Protein AF-A0A660N413-F1 (afdb_monomer)

Solvent-accessible surface area (backbone atoms only — not comparable to full-atom values): 30967 Å² total; per-residue (Å²): 137,86,82,77,74,79,82,80,73,55,74,81,73,38,70,67,48,47,51,49,40,27,70,68,51,38,52,52,46,52,53,52,52,50,55,53,50,52,54,43,70,73,40,79,58,79,64,62,69,66,62,44,30,75,75,60,33,65,72,52,37,54,53,37,56,76,72,31,51,44,46,36,70,54,20,72,66,50,45,48,50,51,50,52,38,40,52,17,51,50,44,36,46,65,66,50,48,62,60,48,56,49,57,56,74,54,73,82,82,84,72,47,74,70,60,50,71,70,39,95,86,64,82,88,77,68,82,87,75,56,86,73,52,66,66,59,57,46,49,54,42,41,77,74,64,24,52,66,48,80,45,82,46,94,88,73,50,74,48,78,41,74,50,67,72,62,67,62,61,50,57,59,52,51,55,54,50,49,53,40,52,54,49,50,52,48,46,49,67,28,37,45,70,58,51,51,32,40,76,70,66,64,34,45,61,40,78,79,63,87,50,85,84,65,54,50,77,47,22,50,42,62,59,86,60,93,51,85,75,63,53,71,92,73,43,70,74,36,71,43,48,57,30,39,26,87,46,103,76,26,39,30,42,37,40,48,64,34,35,46,29,31,68,41,77,48,76,44,60,44,95,56,44,47,81,68,47,56,37,36,36,31,39,37,33,32,68,86,80,65,51,72,47,77,48,73,31,24,69,98,40,58,50,74,55,98,92,45,74,49,69,64,83,80,85,76,58,82,51,46,84,44,78,43,80,45,69,55,87,91,59,68,63,79,68,44,80,43,81,47,47,30,66,37,71,43,86,39,80,71,83,91,48,57,32,40,37,33,32,33,61,59,37,70,72,35,68,43,57,73,64,63,54,88,81,63,86,81,56,96,77,74,80,80,74,76,78,42,40,38,61,63,38,34,35,40,35,34,32,47,24,42,85,87,66,55,52,39,40,36,40,37,42,78,38,60,43,80,54,98,94,41,41,24,34,40,36,30,36,29,71,46,95,87,51,76,66,50,75,47,74,43,58,37,40,101,84,72,39,53,61,62,53,52,49,49,51,34,41,48,71,33,70,71,52,43,52,52,30,40,58,58,62,41,68,86,47,59,78,93,53,33,65,64,51,41,54,50,50,48,51,49,52,49,40,36,55,76,47,36,72,59,41,49,51,51,49,38,66,75,75,38,60,81,92,48,32,66,65,52,50,54,50,53,51,52,51,50,51,58,37,49,68,70,63,112

Sequence (536 aa):
MSLSSPPKIPFIRRPWFAFFSSMRFAVALLSVLAIASVVGTVLQQNQPKQNYVVKFGAFWTEIFEFLGLFDVYASAWFTLIMLFLVLSTSLCLWRNVPPFLREMRSFRTQTTAKSLAHMKHTALLPSSLGSLKTEIAAKYWQVNGFQTRITPREDGSVLLSAKKGAMNKWGYIFAHAAIIVICLGGLVDSNLLLKIGMLTGKIVPDTSSQYARDFQAASRLSPSNLSFRANAEVVEGQTIEAAFINADKGLLLQELPFTLELKKFHIDFYNTGMPKDFASDIVVTDKASGKRVAQTIRVNHPLTINGITIYQSTYGDGGSDVRFQSWDLRGANPPAMLDAVSQRAFPLDLGKEKYQFELGELRVFNVENTAAGEAAQHDVRSVAQPKQFQNVGPTIMFKLRDAAGQAHEYVNYMLPLEREGAKFFATGERSDINAPYRWLMLPADGQNKLDSFMALRATLMQPEKRAQIVQTAVSNVNENMRGDFKLAVENLLRQFAEGGYIAINEHIQQNVPAEAQQKTGEIMYQILYSSMDVAL

Secondary structure (DSSP, 8-state):
---PPPP---GGGSHHHHHHT-HHHHHHHHHHHHHHHHHHHHSPPS--HHHHHHHHHHHHHHHHHHTTGGGGGG-HHHHHHHHHHHHHHHHHHHHHHHHHHHHHH-------HHHHHTSSS--PPPGGG----HHHHHHHHHHTT-EEEEEE-TTS-EEEEEE--TTHHHHHHHHHHHHHHHHHHHHHHTTHHHHHHHHTTS---BSS--STTT--GGGEEPTT-S----B----TT-EEEEEEEEETTEEEEEEEEEEEEEEEEEEEE-TTS-EEEEEEEEEEEETTT--EEEEEEETTB-EEETTEEE--------S-EEEEEE--TTS-PPPEEEEEETT-EEEEE-SS-EEEEEEEEEES--EEETT--GGGGS-TT-------EEE---EEEEEEE-TTS-EEEEEEESSPEEETTEEEEEEEEESSTTSPPEEEEEE--TTS-SHHHHHHHHHHH-HHHHHHHHHHHTTTS-GGGHHHHHHHHHHHHHHHHHHHHHHHHHHHHHHS-GGGHHHHHHHHHHHHHHHHHTT-

Foldseek 3Di:
DDPDDPPDDPPCRDPVLCVLQDPVLLVVLVVVLVVLVVLLVVDAADDPLVVVCVVPNPVVSVVCLVVVSNQSLLDPVSLVSLVSNLSNLVSNLVVPVVVLVVVLPDWPQPQDPVNQVPDPDHDDDDPVVDDPPVVVVCVVLVVVPWDWDWDADPVRDIDITTDDDSCVVVVSNVVSVVSSVVSVVSSLQSCVVVVVCVVVVQADADAPDPDPVVDDPSQEDEQPRSYDDFDDDADAQDKDQWTWGDDSRHIGIYGHQKIKHFNDWDWDADQLLHTDWTKTFIWIQGNPPRDIDTDIATAVRWDDDPNDTDHDDDDFQNWDWDWDFADDPVALDHTDIDIGIAQDWDWDPPPVWIWIKGKHTKDQWDWDFPQDDVVPPPDPPDDDDPGRIDTQGIKIKIWIATPVRQIKIKIWHPFWDDDPNFTWTWMWIDRDPPDDTDIDTQTADPVRHNVVVSQLLNLLLDLVSQLVLLVVLLPPPDPVCSVVLSVLSSVLSVQCSVPNVVSVLVCLVVPPPPVCSVVVSVVSVVSVVSSSVSSD

Radius of gyration: 41.51 Å; Cα contacts (8 Å, |Δi|>4): 732; chains: 1; bounding box: 93×67×128 Å

Nearest PDB structures (foldseek):
  7xzi-assembly1_9  TM=1.308E-01  e=2.551E+00  Chlamydomonas reinhardtii
  2in5-assembly1_B  TM=1.459E-01  e=7.819E+00  Escherichia coli K-12

Mean predicted aligned error: 13.52 Å

Structure (mmCIF, N/CA/C/O backbone):
data_AF-A0A660N413-F1
#
_entry.id   AF-A0A660N413-F1
#
loop_
_atom_site.group_PDB
_atom_site.id
_atom_site.type_symbol
_atom_site.label_atom_id
_atom_site.label_alt_id
_atom_site.label_comp_id
_atom_site.label_asym_id
_atom_site.label_entity_id
_atom_site.label_seq_id
_atom_site.pdbx_PDB_ins_code
_atom_site.Cartn_x
_atom_site.Cartn_y
_atom_site.Cartn_z
_atom_site.occupancy
_atom_site.B_iso_or_equiv
_atom_site.auth_seq_id
_atom_site.auth_comp_id
_atom_site.auth_asym_id
_atom_site.auth_atom_id
_atom_site.pdbx_PDB_model_num
ATOM 1 N N . MET A 1 1 ? 45.156 40.695 -47.826 1.00 41.47 1 MET A N 1
ATOM 2 C CA . MET A 1 1 ? 45.162 39.723 -46.710 1.00 41.47 1 MET A CA 1
ATOM 3 C C . MET A 1 1 ? 43.871 38.921 -46.769 1.00 41.47 1 MET A C 1
ATOM 5 O O . MET A 1 1 ? 42.811 39.488 -46.551 1.00 41.47 1 MET A O 1
ATOM 9 N N . SER A 1 2 ? 43.947 37.646 -47.156 1.00 42.22 2 SER A N 1
ATOM 10 C CA . SER A 1 2 ? 42.798 36.732 -47.176 1.00 42.22 2 SER A CA 1
ATOM 11 C C . SER A 1 2 ? 42.641 36.118 -45.784 1.00 42.22 2 SER A C 1
ATOM 13 O O . SER A 1 2 ? 43.538 35.419 -45.317 1.00 42.22 2 SER A O 1
ATOM 15 N N . LEU A 1 3 ? 41.539 36.431 -45.100 1.00 48.09 3 LEU A N 1
ATOM 16 C CA . LEU A 1 3 ? 41.168 35.827 -43.821 1.00 48.09 3 LEU A CA 1
ATOM 17 C C . LEU A 1 3 ? 40.628 34.417 -44.088 1.00 48.09 3 LEU A C 1
ATOM 19 O O . LEU A 1 3 ? 39.451 34.227 -44.388 1.00 48.09 3 LEU A O 1
ATOM 23 N N . SER A 1 4 ? 41.503 33.419 -43.995 1.00 52.16 4 SER A N 1
ATOM 24 C CA . SER A 1 4 ? 41.118 32.009 -43.982 1.00 52.16 4 SER A CA 1
ATOM 25 C C . SER A 1 4 ? 40.178 31.742 -42.805 1.00 52.16 4 SER A C 1
ATOM 27 O O . SER A 1 4 ? 40.561 31.916 -41.647 1.00 52.16 4 SER A O 1
ATOM 29 N N . SER A 1 5 ? 38.948 31.316 -43.093 1.00 57.22 5 SER A N 1
ATOM 30 C CA . SER A 1 5 ? 37.987 30.889 -42.075 1.00 57.22 5 SER A CA 1
ATOM 31 C C . SER A 1 5 ? 38.574 29.744 -41.233 1.00 57.22 5 SER A C 1
ATOM 33 O O . SER A 1 5 ? 39.218 28.854 -41.796 1.00 57.22 5 SER A O 1
ATOM 35 N N . PRO A 1 6 ? 38.360 29.720 -39.904 1.00 56.72 6 PRO A N 1
ATOM 36 C CA . PRO A 1 6 ? 38.918 28.676 -39.054 1.00 56.72 6 PRO A CA 1
ATOM 37 C C . PRO A 1 6 ? 38.376 27.296 -39.467 1.00 56.72 6 PRO A C 1
ATOM 39 O O . PRO A 1 6 ? 37.203 27.179 -39.842 1.00 56.72 6 PRO A O 1
ATOM 42 N N . PRO A 1 7 ? 39.199 26.234 -39.400 1.00 58.41 7 PRO A N 1
ATOM 43 C CA . PRO A 1 7 ? 38.782 24.900 -39.804 1.00 58.41 7 PRO A CA 1
ATOM 4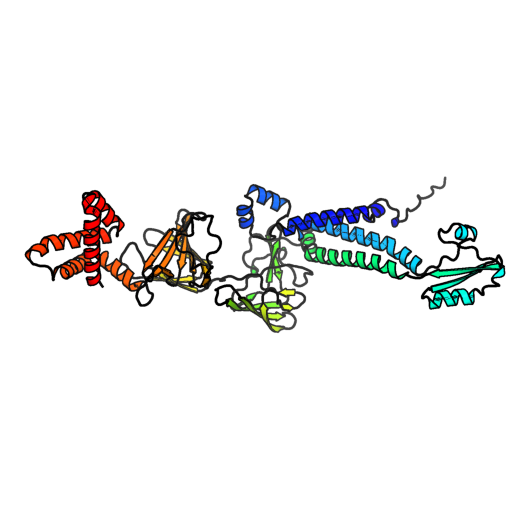4 C C . PRO A 1 7 ? 37.593 24.447 -38.949 1.00 58.41 7 PRO A C 1
ATOM 46 O O . PRO A 1 7 ? 37.676 24.384 -37.721 1.00 58.41 7 PRO A O 1
ATOM 49 N N . LYS A 1 8 ? 36.467 24.121 -39.598 1.00 61.66 8 LYS A N 1
ATOM 50 C CA . LYS A 1 8 ? 35.284 23.565 -38.930 1.00 61.66 8 LYS A CA 1
ATOM 51 C C . LYS A 1 8 ? 35.664 22.220 -38.308 1.00 61.66 8 LYS A C 1
ATOM 53 O O . LYS A 1 8 ? 35.733 21.206 -38.999 1.00 61.66 8 LYS A O 1
ATOM 58 N N . ILE A 1 9 ? 35.915 22.207 -36.998 1.00 63.19 9 ILE A N 1
ATOM 59 C CA . ILE A 1 9 ? 36.153 20.971 -36.247 1.00 63.19 9 ILE A CA 1
ATOM 60 C C . ILE A 1 9 ? 34.905 20.087 -36.416 1.00 63.19 9 ILE A C 1
ATOM 62 O O . ILE A 1 9 ? 33.804 20.532 -36.067 1.00 63.19 9 ILE A O 1
ATOM 66 N N . PRO A 1 10 ? 35.034 18.856 -36.945 1.00 71.06 10 PRO A N 1
ATOM 67 C CA . PRO A 1 10 ? 33.892 17.965 -37.103 1.00 71.06 10 PRO A CA 1
ATOM 68 C C . PRO A 1 10 ? 33.259 17.702 -35.735 1.00 71.06 10 PRO A C 1
ATOM 70 O O . PRO A 1 10 ? 33.968 17.551 -34.743 1.00 71.06 10 PRO A O 1
ATOM 73 N N . PHE A 1 11 ? 31.927 17.639 -35.678 1.00 67.19 11 PHE A N 1
ATOM 74 C CA . PHE A 1 11 ? 31.139 17.565 -34.436 1.00 67.19 11 PHE A CA 1
ATOM 75 C C . PHE A 1 11 ? 31.647 16.498 -33.443 1.00 67.19 11 PHE A C 1
ATOM 77 O O . PHE A 1 11 ? 31.743 16.751 -32.247 1.00 67.19 11 PHE A O 1
ATOM 84 N N . ILE A 1 12 ? 32.100 15.356 -33.969 1.00 63.91 12 ILE A N 1
ATOM 85 C CA . ILE A 1 12 ? 32.642 14.198 -33.233 1.00 63.91 12 ILE A CA 1
ATOM 86 C C . ILE A 1 12 ? 33.982 14.495 -32.522 1.00 63.91 12 ILE A C 1
ATOM 88 O O . ILE A 1 12 ? 34.367 13.786 -31.595 1.00 63.91 12 ILE A O 1
ATOM 92 N N . ARG A 1 13 ? 34.717 15.531 -32.945 1.00 66.94 13 ARG A N 1
ATOM 93 C CA . ARG A 1 13 ? 36.013 15.943 -32.370 1.00 66.94 13 ARG A CA 1
ATOM 94 C C . ARG A 1 13 ? 35.897 17.118 -31.396 1.00 66.94 13 ARG A C 1
ATOM 96 O O . ARG A 1 13 ? 36.920 17.615 -30.933 1.00 66.94 13 ARG A O 1
ATOM 103 N N . ARG A 1 14 ? 34.681 17.582 -31.085 1.00 79.81 14 ARG A N 1
ATOM 104 C CA . ARG A 1 14 ? 34.489 18.638 -30.083 1.00 79.81 14 ARG A CA 1
ATOM 105 C C . ARG A 1 14 ? 34.793 18.092 -28.671 1.00 79.81 14 ARG A C 1
ATOM 107 O O . ARG A 1 14 ? 34.376 16.972 -28.374 1.00 79.81 14 ARG A O 1
ATOM 114 N N . PRO A 1 15 ? 35.467 18.856 -27.787 1.00 77.19 15 PRO A N 1
ATOM 115 C CA . PRO A 1 15 ? 35.893 18.369 -26.467 1.00 77.19 15 PRO A CA 1
ATOM 116 C C . PRO A 1 15 ? 34.747 17.850 -25.588 1.00 77.19 15 PRO A C 1
ATOM 118 O O . PRO A 1 15 ? 34.867 16.790 -24.981 1.00 77.19 15 PRO A O 1
ATOM 121 N N . TRP A 1 16 ? 33.604 18.545 -25.582 1.00 79.19 16 TRP A N 1
ATOM 122 C CA . TRP A 1 16 ? 32.417 18.124 -24.830 1.00 79.19 16 TRP A CA 1
ATOM 123 C C . TRP A 1 16 ? 31.847 16.799 -25.355 1.00 79.19 16 TRP A C 1
ATOM 125 O O . TRP A 1 16 ? 31.525 15.915 -24.568 1.00 79.19 16 TRP A O 1
ATOM 135 N N . PHE A 1 17 ? 31.799 16.611 -26.680 1.00 80.00 17 PHE A N 1
ATOM 136 C CA . PHE A 1 17 ? 31.341 15.363 -27.291 1.00 80.00 17 PHE A CA 1
ATOM 137 C C . PHE A 1 17 ? 32.254 14.208 -26.879 1.00 80.00 17 PHE A C 1
ATOM 139 O O . PHE A 1 17 ? 31.770 13.145 -26.509 1.00 80.00 17 PHE A O 1
ATOM 146 N N . ALA A 1 18 ? 33.573 14.430 -26.880 1.00 77.81 18 ALA A N 1
ATOM 147 C CA . ALA A 1 18 ? 34.547 13.427 -26.463 1.00 77.81 18 ALA A CA 1
ATOM 148 C C . ALA A 1 18 ? 34.428 13.056 -24.974 1.00 77.81 18 ALA A C 1
ATOM 150 O O . ALA A 1 18 ? 34.630 11.891 -24.632 1.00 77.81 18 ALA A O 1
ATOM 151 N N . PHE A 1 19 ? 34.078 14.015 -24.109 1.00 82.50 19 PHE A N 1
ATOM 152 C CA . PHE A 1 19 ? 33.833 13.783 -22.684 1.00 82.50 19 PHE A CA 1
ATOM 153 C C . PHE A 1 19 ? 32.570 12.939 -22.453 1.00 82.50 19 PHE A C 1
ATOM 155 O O . PHE A 1 19 ? 32.653 11.865 -21.850 1.00 82.50 19 PHE A O 1
ATOM 162 N N . PHE A 1 20 ? 31.428 13.370 -23.005 1.00 84.06 20 PHE A N 1
ATOM 163 C CA . PHE A 1 20 ? 30.157 12.650 -22.871 1.00 84.06 20 PHE A CA 1
ATOM 164 C C . PHE A 1 20 ? 30.166 11.296 -23.593 1.00 84.06 20 PHE A C 1
ATOM 166 O O . PHE A 1 20 ? 29.506 10.367 -23.141 1.00 84.06 20 PHE A O 1
ATOM 173 N N . SER A 1 21 ? 30.950 11.132 -24.663 1.00 83.38 21 SER A N 1
ATOM 174 C CA . SER A 1 21 ? 31.133 9.852 -25.362 1.00 83.38 21 SER A CA 1
ATOM 175 C C . SER A 1 21 ? 32.279 8.998 -24.789 1.00 83.38 21 SER A C 1
ATOM 177 O O . SER A 1 21 ? 32.830 8.163 -25.514 1.00 83.38 21 SER A O 1
ATOM 179 N N . SER A 1 22 ? 32.741 9.252 -23.560 1.00 86.69 22 SER A N 1
ATOM 180 C CA . SER A 1 22 ? 33.856 8.504 -22.967 1.00 86.69 22 SER A CA 1
ATOM 181 C C . SER A 1 22 ? 33.375 7.302 -22.149 1.00 86.69 22 SER A C 1
ATOM 183 O O . SER A 1 22 ? 32.438 7.393 -21.360 1.00 86.69 22 SER A O 1
ATOM 185 N N . MET A 1 23 ? 34.075 6.168 -22.285 1.00 86.56 23 MET A N 1
ATOM 186 C CA . MET A 1 23 ? 33.775 4.946 -21.523 1.00 86.56 23 MET A CA 1
ATOM 187 C C . MET A 1 23 ? 33.887 5.175 -20.009 1.00 86.56 23 MET A C 1
ATOM 189 O O . MET A 1 23 ? 33.079 4.668 -19.241 1.00 86.56 23 MET A O 1
ATOM 193 N N . ARG A 1 24 ? 34.876 5.971 -19.579 1.00 90.38 24 ARG A N 1
ATOM 194 C CA . ARG A 1 24 ? 35.113 6.281 -18.161 1.00 90.38 24 ARG A CA 1
ATOM 195 C C . ARG A 1 24 ? 33.947 7.053 -17.549 1.00 90.38 24 ARG A C 1
ATOM 197 O O . ARG A 1 24 ? 33.569 6.757 -16.424 1.00 90.38 24 ARG A O 1
ATOM 204 N N . PHE A 1 25 ? 33.377 8.002 -18.293 1.00 90.38 25 PHE A N 1
ATOM 205 C CA . PHE A 1 25 ? 32.217 8.766 -17.843 1.00 90.38 25 PHE A CA 1
ATOM 206 C C . PHE A 1 25 ? 30.988 7.866 -17.677 1.00 90.38 25 PHE A C 1
ATOM 208 O O . PHE A 1 25 ? 30.379 7.870 -16.613 1.00 90.38 25 PHE A O 1
ATOM 215 N N . ALA A 1 26 ? 30.685 7.024 -18.672 1.00 88.38 26 ALA A N 1
ATOM 216 C CA . ALA A 1 26 ? 29.567 6.082 -18.587 1.00 88.38 26 ALA A CA 1
ATOM 217 C C . ALA A 1 26 ? 29.708 5.099 -17.410 1.00 88.38 26 ALA A C 1
ATOM 219 O O . ALA A 1 26 ? 28.753 4.889 -16.669 1.00 88.38 26 ALA A O 1
ATOM 220 N N . VAL A 1 27 ? 30.903 4.531 -17.203 1.00 90.75 27 VAL A N 1
ATOM 221 C CA . VAL A 1 27 ? 31.167 3.611 -16.081 1.00 90.75 27 VAL A CA 1
ATOM 222 C C . VAL A 1 27 ? 31.037 4.323 -14.735 1.00 90.75 27 VAL A C 1
ATOM 224 O O . VAL A 1 27 ? 30.441 3.770 -13.819 1.00 90.75 27 VAL A O 1
ATOM 227 N N . ALA A 1 28 ? 31.532 5.558 -14.614 1.00 94.38 28 ALA A N 1
ATOM 228 C CA . ALA A 1 28 ? 31.365 6.341 -13.393 1.00 94.38 28 ALA A CA 1
ATOM 229 C C . ALA A 1 28 ? 29.881 6.606 -13.084 1.00 94.38 28 ALA A C 1
ATOM 231 O O . ALA A 1 28 ? 29.451 6.385 -11.955 1.00 94.38 28 ALA A O 1
ATOM 232 N N . LEU A 1 29 ? 29.088 7.010 -14.085 1.00 93.00 29 LEU A N 1
ATOM 233 C CA . LEU A 1 29 ? 27.644 7.210 -13.921 1.00 93.00 29 LEU A CA 1
ATOM 234 C C . LEU A 1 29 ? 26.921 5.925 -13.517 1.00 93.00 29 LEU A C 1
ATOM 236 O O . LEU A 1 29 ? 26.074 5.963 -12.629 1.00 93.00 29 LEU A O 1
ATOM 240 N N . LEU A 1 30 ? 27.273 4.794 -14.131 1.00 92.50 30 LEU A N 1
ATOM 241 C CA . LEU A 1 30 ? 26.695 3.499 -13.783 1.00 92.50 30 LEU A CA 1
ATOM 242 C C . LEU A 1 30 ? 26.995 3.122 -12.323 1.00 92.50 30 LEU A C 1
ATOM 244 O O . LEU A 1 30 ? 26.097 2.668 -11.619 1.00 92.50 30 LEU A O 1
ATOM 248 N N . SER A 1 31 ? 28.220 3.359 -11.845 1.00 94.44 31 SER A N 1
ATOM 249 C CA . SER A 1 31 ? 28.586 3.121 -10.443 1.00 94.44 31 SER A CA 1
ATOM 250 C C . SER A 1 31 ? 27.803 4.010 -9.476 1.00 94.44 31 SER A C 1
ATOM 252 O O . SER A 1 31 ? 27.323 3.525 -8.454 1.00 94.44 31 SER A O 1
ATOM 254 N N . VAL A 1 32 ? 27.632 5.298 -9.795 1.00 94.44 32 VAL A N 1
ATOM 255 C CA . VAL A 1 32 ? 26.825 6.210 -8.966 1.00 94.44 32 VAL A CA 1
ATOM 256 C C . VAL A 1 32 ? 25.361 5.766 -8.944 1.00 94.44 32 VAL A C 1
ATOM 258 O O . VAL A 1 32 ? 24.755 5.720 -7.875 1.00 94.44 32 VAL A O 1
ATOM 261 N N . LEU A 1 33 ? 24.805 5.377 -10.095 1.00 92.12 33 LEU A N 1
ATOM 262 C CA . LEU A 1 33 ? 23.436 4.869 -10.195 1.00 92.12 33 LEU A CA 1
ATOM 263 C C . LEU A 1 33 ? 23.240 3.584 -9.372 1.00 92.12 33 LEU A C 1
ATOM 265 O O . LEU A 1 33 ? 22.207 3.418 -8.724 1.00 92.12 33 LEU A O 1
ATOM 269 N N . ALA A 1 34 ? 24.237 2.696 -9.352 1.00 93.06 34 ALA A N 1
ATOM 270 C CA . ALA A 1 34 ? 24.206 1.484 -8.539 1.00 93.06 34 ALA A CA 1
ATOM 271 C C . ALA A 1 34 ? 24.171 1.807 -7.035 1.00 93.06 34 ALA A C 1
ATOM 273 O O . ALA A 1 34 ? 23.333 1.264 -6.319 1.00 93.06 34 ALA A O 1
ATOM 274 N N . ILE A 1 35 ? 25.015 2.733 -6.563 1.00 93.50 35 ILE A N 1
ATOM 275 C CA . ILE A 1 35 ? 25.022 3.179 -5.157 1.00 93.50 35 ILE A CA 1
ATOM 276 C C . ILE A 1 35 ? 23.673 3.805 -4.783 1.00 93.50 35 ILE A C 1
ATOM 278 O O . ILE A 1 35 ? 23.088 3.455 -3.760 1.00 93.50 35 ILE A O 1
ATOM 282 N N . ALA A 1 36 ? 23.150 4.684 -5.637 1.00 91.00 36 ALA A N 1
ATOM 283 C CA . ALA A 1 36 ? 21.841 5.302 -5.456 1.00 91.00 36 ALA A CA 1
ATOM 284 C C . ALA A 1 36 ? 20.710 4.267 -5.343 1.00 91.00 36 ALA A C 1
ATOM 286 O O . ALA A 1 36 ? 19.842 4.380 -4.479 1.00 91.00 36 ALA A O 1
ATOM 287 N N . SER A 1 37 ? 20.753 3.228 -6.180 1.00 91.06 37 SER A N 1
ATOM 288 C CA . SER A 1 37 ? 19.757 2.153 -6.169 1.00 91.06 37 SER A CA 1
ATOM 289 C C . SER A 1 37 ? 19.804 1.342 -4.871 1.00 91.06 37 SER A C 1
ATOM 291 O O . SER A 1 37 ? 18.756 0.979 -4.351 1.00 91.06 37 SER A O 1
ATOM 293 N N . VAL A 1 38 ? 20.992 1.110 -4.295 1.00 93.50 38 VAL A N 1
ATOM 294 C CA . VAL A 1 38 ? 21.130 0.442 -2.984 1.00 93.50 38 VAL A CA 1
ATOM 295 C C . VAL A 1 38 ? 20.471 1.257 -1.867 1.00 93.50 38 VAL A C 1
ATOM 297 O O . VAL A 1 38 ? 19.809 0.695 -0.999 1.00 9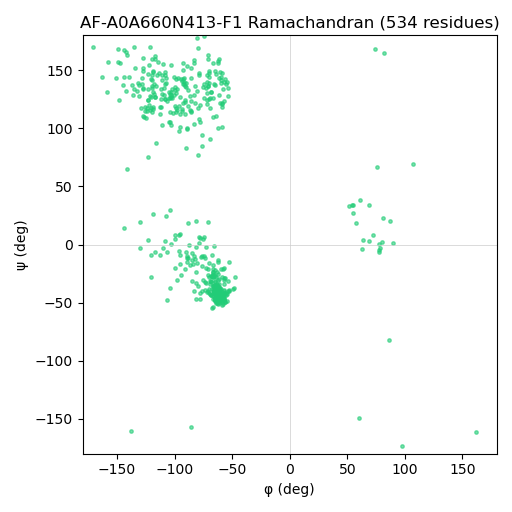3.50 38 VAL A O 1
ATOM 300 N N . VAL A 1 39 ? 20.598 2.585 -1.890 1.00 88.81 39 VAL A N 1
ATOM 301 C CA . VAL A 1 39 ? 19.911 3.443 -0.908 1.00 88.81 39 VAL A CA 1
ATOM 302 C C . VAL A 1 39 ? 18.390 3.305 -1.041 1.00 88.81 39 VAL A C 1
ATOM 304 O O . VAL A 1 39 ? 17.697 3.128 -0.038 1.00 88.81 39 VAL A O 1
ATOM 307 N N . GLY A 1 40 ? 17.881 3.313 -2.276 1.00 86.25 40 GLY A N 1
ATOM 308 C CA . GLY A 1 40 ? 16.454 3.160 -2.565 1.00 86.25 40 GLY A CA 1
ATOM 309 C C . GLY A 1 40 ? 15.874 1.780 -2.231 1.00 86.25 40 GLY A C 1
ATOM 310 O O . GLY A 1 40 ? 14.670 1.677 -2.018 1.00 86.25 40 GLY A O 1
ATOM 311 N N . THR A 1 41 ? 16.685 0.717 -2.176 1.00 87.56 41 THR A N 1
ATOM 312 C CA . THR A 1 41 ? 16.218 -0.622 -1.765 1.00 87.56 41 THR A CA 1
ATOM 313 C C . THR A 1 41 ? 16.224 -0.820 -0.252 1.00 87.56 41 THR A C 1
ATOM 315 O O . THR A 1 41 ? 15.385 -1.554 0.265 1.00 87.56 41 THR A O 1
ATOM 318 N N . VAL A 1 42 ? 17.142 -0.172 0.469 1.00 88.62 42 VAL A N 1
ATOM 319 C CA . VAL A 1 42 ? 17.222 -0.261 1.937 1.00 88.62 42 VAL A CA 1
ATOM 320 C C . VAL A 1 42 ? 16.136 0.584 2.608 1.00 88.62 42 VAL A C 1
ATOM 322 O O . VAL A 1 42 ? 15.543 0.165 3.606 1.00 88.62 42 VAL A O 1
ATOM 325 N N . LEU A 1 43 ? 15.858 1.775 2.073 1.00 85.75 43 LEU A N 1
ATOM 326 C CA . LEU A 1 43 ? 14.820 2.660 2.590 1.00 85.75 43 LEU A CA 1
ATOM 327 C C . LEU A 1 43 ? 13.475 2.333 1.933 1.00 85.75 43 LEU A C 1
ATOM 329 O O . LEU A 1 43 ? 13.326 2.473 0.723 1.00 85.75 43 LEU A O 1
ATOM 333 N N . GLN A 1 44 ? 12.476 1.945 2.731 1.00 84.44 44 GLN A N 1
ATOM 334 C CA . GLN A 1 44 ? 11.109 1.753 2.234 1.00 84.44 44 GLN A CA 1
ATOM 335 C C . GLN A 1 44 ? 10.606 3.052 1.595 1.00 84.44 44 GLN A C 1
ATOM 337 O O . GLN A 1 44 ? 10.620 4.096 2.244 1.00 84.44 44 GLN A O 1
ATOM 342 N N . GLN A 1 45 ? 10.194 2.985 0.331 1.00 83.75 45 GLN A N 1
ATOM 343 C CA . GLN A 1 45 ? 9.799 4.146 -0.469 1.00 83.75 45 GLN A CA 1
ATOM 344 C C . GLN A 1 45 ? 8.302 4.452 -0.300 1.00 83.75 45 GLN A C 1
ATOM 346 O O . GLN A 1 45 ? 7.516 3.541 -0.033 1.00 83.75 45 GLN A O 1
ATOM 351 N N . ASN A 1 46 ? 7.913 5.714 -0.501 1.00 77.44 46 ASN A N 1
ATOM 352 C CA . ASN A 1 46 ? 6.519 6.177 -0.569 1.00 77.44 46 ASN A CA 1
ATOM 353 C C . ASN A 1 46 ? 5.635 5.825 0.649 1.00 77.44 46 ASN A C 1
ATOM 355 O O . ASN A 1 46 ? 4.439 5.577 0.502 1.00 77.44 46 ASN A O 1
ATOM 359 N N . GLN A 1 47 ? 6.207 5.801 1.856 1.00 76.38 47 GLN A N 1
ATOM 360 C CA . GLN A 1 47 ? 5.444 5.625 3.099 1.00 76.38 47 GLN A CA 1
ATOM 361 C C . GLN A 1 47 ? 4.851 6.960 3.592 1.00 76.38 47 GLN A C 1
ATOM 363 O O . GLN A 1 47 ? 5.379 8.028 3.272 1.00 76.38 47 GLN A O 1
ATOM 368 N N . PRO A 1 48 ? 3.798 6.931 4.428 1.00 70.19 48 PRO A N 1
ATOM 369 C CA . PRO A 1 48 ? 3.333 8.117 5.142 1.00 70.19 48 PRO A CA 1
ATOM 370 C C . PRO A 1 48 ? 4.454 8.780 5.955 1.00 70.19 48 PRO A C 1
ATOM 372 O O . PRO A 1 48 ? 5.234 8.095 6.622 1.00 70.19 48 PRO A O 1
ATOM 375 N N . LYS A 1 49 ? 4.502 10.120 5.963 1.00 73.81 49 LYS A N 1
ATOM 376 C CA . LYS A 1 49 ? 5.553 10.905 6.642 1.00 73.81 49 LYS A CA 1
ATOM 377 C C . LYS A 1 49 ? 5.727 10.525 8.116 1.00 73.81 49 LYS A C 1
ATOM 379 O O . LYS A 1 49 ? 6.855 10.397 8.586 1.00 73.81 49 LYS A O 1
ATOM 384 N N . GLN A 1 50 ? 4.623 10.262 8.816 1.00 72.00 50 GLN A N 1
ATOM 385 C CA . GLN A 1 50 ? 4.622 9.812 10.211 1.00 72.00 50 GLN A CA 1
ATOM 386 C C . GLN A 1 50 ? 5.489 8.568 10.436 1.00 72.00 50 GLN A C 1
ATOM 388 O O . GLN A 1 50 ? 6.227 8.515 11.417 1.00 72.00 50 GLN A O 1
ATOM 393 N N . ASN A 1 51 ? 5.463 7.600 9.515 1.00 74.25 51 ASN A N 1
ATOM 394 C CA . ASN A 1 51 ? 6.239 6.367 9.648 1.00 74.25 51 ASN A CA 1
ATOM 395 C C . ASN A 1 51 ? 7.748 6.652 9.610 1.00 74.25 51 ASN A C 1
ATOM 397 O O . ASN A 1 51 ? 8.515 6.037 10.353 1.00 74.25 51 ASN A O 1
ATOM 401 N N . TYR A 1 52 ? 8.181 7.614 8.790 1.00 81.69 52 TYR A N 1
ATOM 402 C CA . TYR A 1 52 ? 9.578 8.051 8.754 1.00 81.69 52 TYR A CA 1
ATOM 403 C C . TYR A 1 52 ? 9.973 8.813 10.022 1.00 81.69 52 TYR A C 1
ATOM 405 O O . TYR A 1 52 ? 11.031 8.527 10.583 1.00 81.69 52 TYR A O 1
ATOM 413 N N . VAL A 1 53 ? 9.105 9.701 10.522 1.00 83.25 53 VAL A N 1
ATOM 414 C CA . VAL A 1 53 ? 9.350 10.449 11.769 1.00 83.25 53 VAL A CA 1
ATOM 415 C C . VAL A 1 53 ? 9.498 9.508 12.960 1.00 83.25 53 VAL A C 1
ATOM 417 O O . VAL A 1 53 ? 10.416 9.682 13.755 1.00 83.25 53 VAL A O 1
ATOM 420 N N . VAL A 1 54 ? 8.654 8.482 13.069 1.00 81.75 54 VAL A N 1
ATOM 421 C CA . VAL A 1 54 ? 8.750 7.484 14.146 1.00 81.75 54 VAL A CA 1
ATOM 422 C C . VAL A 1 54 ? 10.056 6.691 14.053 1.00 81.75 54 VAL A C 1
ATOM 424 O O . VAL A 1 54 ? 10.688 6.423 15.071 1.00 81.75 54 VAL A O 1
ATOM 427 N N . LYS A 1 55 ? 10.492 6.331 12.841 1.00 82.50 55 LYS A N 1
ATOM 428 C CA . LYS A 1 55 ? 11.670 5.476 12.639 1.00 82.50 55 LYS A CA 1
ATOM 429 C C . LYS A 1 55 ? 13.005 6.220 12.750 1.00 82.50 55 LYS A C 1
ATOM 431 O O . LYS A 1 55 ? 13.980 5.637 13.217 1.00 82.50 55 LYS A O 1
ATOM 436 N N . PHE A 1 56 ? 13.069 7.469 12.290 1.00 86.62 56 PHE A N 1
ATOM 437 C CA . PHE A 1 56 ? 14.319 8.231 12.158 1.00 86.62 56 PHE A CA 1
ATOM 438 C C . PHE A 1 56 ? 14.341 9.530 12.980 1.00 86.62 56 PHE A C 1
ATOM 440 O O . PHE A 1 56 ? 15.389 10.163 13.095 1.00 86.62 56 PHE A O 1
ATOM 447 N N . GLY A 1 57 ? 13.214 9.935 13.566 1.00 87.94 57 GLY A N 1
ATOM 448 C CA . GLY A 1 57 ? 13.044 11.236 14.210 1.00 87.94 57 GLY A CA 1
ATOM 449 C C . GLY A 1 57 ? 12.737 12.363 13.216 1.00 87.94 57 GLY A C 1
ATOM 450 O O . GLY A 1 57 ? 12.936 12.235 12.004 1.00 87.94 57 GLY A O 1
ATOM 451 N N . ALA A 1 58 ? 12.258 13.497 13.734 1.00 89.00 58 ALA A N 1
ATOM 452 C CA . ALA A 1 58 ? 11.863 14.653 12.922 1.00 89.00 58 ALA A CA 1
ATOM 453 C C . ALA A 1 58 ? 13.036 15.239 12.111 1.00 89.00 58 ALA A C 1
ATOM 455 O O . ALA A 1 58 ? 12.911 15.437 10.907 1.00 89.00 58 ALA A O 1
ATOM 456 N N . PHE A 1 59 ? 14.202 15.414 12.744 1.00 91.12 59 PHE A N 1
ATOM 457 C CA . PHE A 1 59 ? 15.383 16.015 12.114 1.00 91.12 59 PHE A CA 1
ATOM 458 C C . PHE A 1 59 ? 15.862 15.254 10.866 1.00 91.12 59 PHE A C 1
ATOM 460 O O . PHE A 1 59 ? 16.014 15.836 9.794 1.00 91.12 59 PHE A O 1
ATOM 467 N N . TRP A 1 60 ? 16.072 13.937 10.975 1.00 90.06 60 TRP A N 1
ATOM 468 C CA . TRP A 1 60 ? 16.521 13.129 9.835 1.00 90.06 60 TRP A CA 1
ATOM 469 C C . TRP A 1 60 ? 15.452 13.002 8.753 1.00 90.06 60 TRP A C 1
ATOM 471 O O . TRP A 1 60 ? 15.792 12.934 7.573 1.00 90.06 60 TRP A O 1
ATOM 481 N N . THR A 1 61 ? 14.171 13.011 9.136 1.00 88.50 61 THR A N 1
ATOM 482 C CA . THR A 1 61 ? 13.060 12.963 8.179 1.00 88.50 61 THR A CA 1
ATOM 483 C C . THR A 1 61 ? 13.077 14.174 7.252 1.00 88.50 61 THR A C 1
ATOM 485 O O . THR A 1 61 ? 12.964 13.998 6.043 1.00 88.50 61 THR A O 1
ATOM 488 N N . GLU A 1 62 ? 13.293 15.379 7.782 1.00 88.25 62 GLU A N 1
ATOM 489 C CA . GLU A 1 62 ? 13.397 16.599 6.969 1.00 88.25 62 GLU A CA 1
ATOM 490 C C . GLU A 1 62 ? 14.611 16.573 6.030 1.00 88.25 62 GLU A C 1
ATOM 492 O O . GLU A 1 62 ? 14.508 16.960 4.866 1.00 88.25 62 GLU A O 1
ATOM 497 N N . ILE A 1 63 ? 15.758 16.061 6.492 1.00 90.38 63 ILE A N 1
ATOM 498 C CA . ILE A 1 63 ? 16.951 15.911 5.643 1.00 90.38 63 ILE A CA 1
ATOM 499 C C . ILE A 1 63 ? 16.687 14.923 4.502 1.00 90.38 63 ILE A C 1
ATOM 501 O O . ILE A 1 63 ? 17.037 15.189 3.352 1.00 90.38 63 ILE A O 1
ATOM 505 N N . PHE A 1 64 ? 16.081 13.773 4.800 1.00 89.94 64 PHE A N 1
ATOM 506 C CA . PHE A 1 64 ? 15.770 12.757 3.793 1.00 89.94 64 PHE A CA 1
ATOM 507 C C . PHE A 1 64 ? 14.720 13.241 2.793 1.00 89.94 64 PHE A C 1
ATOM 509 O O . PHE A 1 64 ? 14.839 12.944 1.604 1.00 89.94 64 PHE A O 1
ATOM 516 N N . GLU A 1 65 ? 13.748 14.027 3.250 1.00 86.44 65 GLU A N 1
ATOM 517 C CA . GLU A 1 65 ? 12.769 14.713 2.407 1.00 86.44 65 GLU A CA 1
ATOM 518 C C . GLU A 1 65 ? 13.456 15.712 1.469 1.00 86.44 65 GLU A C 1
ATOM 520 O O . GLU A 1 65 ? 13.253 15.655 0.257 1.00 86.44 65 GLU A O 1
ATOM 525 N N . PHE A 1 66 ? 14.348 16.556 1.998 1.00 86.06 66 PHE A N 1
ATOM 526 C CA . PHE A 1 66 ? 15.113 17.523 1.207 1.00 86.06 66 PHE A CA 1
ATOM 527 C C . PHE A 1 66 ? 15.992 16.853 0.139 1.00 86.06 66 PHE A C 1
ATOM 529 O O . PHE A 1 66 ? 16.084 17.332 -0.991 1.00 86.06 66 PHE A O 1
ATOM 536 N N . LEU A 1 67 ? 16.620 15.725 0.478 1.00 87.69 67 LEU A N 1
ATOM 537 C CA . LEU A 1 67 ? 17.432 14.933 -0.452 1.00 87.69 67 LEU A CA 1
ATOM 538 C C . LEU A 1 67 ? 16.591 14.089 -1.433 1.00 87.69 67 LEU A C 1
ATOM 540 O O . LEU A 1 67 ? 17.145 13.519 -2.379 1.00 87.69 67 LEU A O 1
ATOM 544 N N . GLY A 1 68 ? 15.272 13.994 -1.234 1.00 86.62 68 GLY A N 1
ATOM 545 C CA . GLY A 1 68 ? 14.369 13.189 -2.058 1.00 86.62 68 GLY A CA 1
ATOM 546 C C . GLY A 1 68 ? 14.574 11.679 -1.903 1.00 86.62 68 GLY A C 1
ATOM 547 O O . GLY A 1 68 ? 14.441 10.943 -2.878 1.00 86.62 68 GLY A O 1
ATOM 548 N N . LEU A 1 69 ? 14.940 11.205 -0.707 1.00 87.88 69 LEU A N 1
ATOM 549 C CA . LEU A 1 69 ? 15.239 9.787 -0.452 1.00 87.88 69 LEU A CA 1
ATOM 550 C C . LEU A 1 69 ? 13.992 8.911 -0.251 1.00 87.88 69 LEU A C 1
ATOM 552 O O . LEU A 1 69 ? 14.087 7.688 -0.339 1.00 87.88 69 LEU A O 1
ATOM 556 N N . PHE A 1 70 ? 12.826 9.504 0.007 1.00 85.38 70 PHE A N 1
ATOM 557 C CA . PHE A 1 70 ? 11.568 8.755 0.141 1.00 85.38 70 PHE A CA 1
ATOM 558 C C . PHE A 1 70 ? 10.991 8.291 -1.201 1.00 85.38 70 PHE A C 1
ATOM 560 O O . PHE A 1 70 ? 10.191 7.355 -1.218 1.00 85.38 70 PHE A O 1
ATOM 567 N N . ASP A 1 71 ? 11.430 8.911 -2.300 1.00 82.81 71 ASP A N 1
ATOM 568 C CA . ASP A 1 71 ? 11.131 8.503 -3.673 1.00 82.81 71 ASP A CA 1
ATOM 569 C C . ASP A 1 71 ? 12.371 8.693 -4.572 1.00 82.81 71 ASP A C 1
ATOM 571 O O . ASP A 1 71 ? 12.422 9.532 -5.479 1.00 82.81 71 ASP A O 1
ATOM 575 N N . VAL A 1 72 ? 13.426 7.921 -4.279 1.00 88.50 72 VAL A N 1
ATOM 576 C CA . VAL A 1 72 ? 14.735 7.998 -4.958 1.00 88.50 72 VAL A CA 1
ATOM 577 C C . VAL A 1 72 ? 14.580 7.857 -6.469 1.00 88.50 72 VAL A C 1
ATOM 579 O O . VAL A 1 72 ? 15.207 8.603 -7.222 1.00 88.50 72 VAL A O 1
ATOM 582 N N . TYR A 1 73 ? 13.740 6.925 -6.921 1.00 86.19 73 TYR A N 1
ATOM 583 C CA . TYR A 1 73 ? 13.602 6.583 -8.336 1.00 86.19 73 TYR A CA 1
ATOM 584 C C . TYR A 1 73 ? 12.916 7.679 -9.157 1.00 86.19 73 TYR A C 1
ATOM 586 O O . TYR A 1 73 ? 13.200 7.788 -10.350 1.00 86.19 73 TYR A O 1
ATOM 594 N N . ALA A 1 74 ? 12.078 8.521 -8.546 1.00 84.25 74 ALA A N 1
ATOM 595 C CA . ALA A 1 74 ? 11.522 9.707 -9.197 1.00 84.25 74 ALA A CA 1
ATOM 596 C C . ALA A 1 74 ? 12.306 10.995 -8.880 1.00 84.25 74 ALA A C 1
ATOM 598 O O . ALA A 1 74 ? 12.007 12.056 -9.432 1.00 84.25 74 ALA A O 1
ATOM 599 N N . SER A 1 75 ? 13.310 10.960 -8.001 1.00 87.50 75 SER A N 1
ATOM 600 C CA . SER A 1 75 ? 14.070 12.153 -7.616 1.00 87.50 75 SER A CA 1
ATOM 601 C C . SER A 1 75 ? 14.753 12.839 -8.816 1.00 87.50 75 SER A C 1
ATOM 603 O O . SER A 1 75 ? 15.168 12.211 -9.800 1.00 87.50 75 SER A O 1
ATOM 605 N N . ALA A 1 76 ? 14.882 14.170 -8.752 1.00 86.50 76 ALA A N 1
ATOM 606 C CA . ALA A 1 76 ? 15.448 14.960 -9.851 1.00 86.50 76 ALA A CA 1
ATOM 607 C C . ALA A 1 76 ? 16.920 14.602 -10.132 1.00 86.50 76 ALA A C 1
ATOM 609 O O . ALA A 1 76 ? 17.367 14.608 -11.277 1.00 86.50 76 ALA A O 1
ATOM 610 N N . TRP A 1 77 ? 17.680 14.261 -9.090 1.00 90.00 77 TRP A N 1
ATOM 611 C CA . TRP A 1 77 ? 19.083 13.886 -9.231 1.00 90.00 77 TRP A CA 1
ATOM 612 C C . TRP A 1 77 ? 19.238 12.487 -9.847 1.00 90.00 77 TRP A C 1
ATOM 614 O O . TRP A 1 77 ? 20.096 12.303 -10.712 1.00 90.00 77 TRP A O 1
ATOM 624 N N . PHE A 1 78 ? 18.390 11.518 -9.481 1.00 91.25 78 PHE A N 1
ATOM 625 C CA . PHE A 1 78 ? 18.438 10.161 -10.036 1.00 91.25 78 PHE A CA 1
ATOM 626 C C . PHE A 1 78 ? 18.076 10.159 -11.523 1.00 91.25 78 PHE A C 1
ATOM 628 O O . PHE A 1 78 ? 18.805 9.609 -12.353 1.00 91.25 78 PHE A O 1
ATOM 635 N N . THR A 1 79 ? 16.991 10.853 -11.879 1.00 89.94 79 THR A N 1
ATOM 636 C CA . THR A 1 79 ? 16.556 11.022 -13.275 1.00 89.94 79 THR A CA 1
ATOM 637 C C . THR A 1 79 ? 17.606 11.733 -14.124 1.00 89.94 79 THR A C 1
ATOM 639 O O . THR A 1 79 ? 17.862 11.317 -15.254 1.00 89.94 79 THR A O 1
ATOM 642 N N . LEU A 1 80 ? 18.284 12.746 -13.579 1.00 91.56 80 LEU A N 1
ATOM 643 C CA . LEU A 1 80 ? 19.374 13.447 -14.258 1.00 91.56 80 LEU A CA 1
ATOM 644 C C . LEU A 1 80 ? 20.582 12.531 -14.515 1.00 91.56 80 LEU A C 1
ATOM 646 O O . LEU A 1 80 ? 21.104 12.514 -15.630 1.00 91.56 80 LEU A O 1
ATOM 650 N N . ILE A 1 81 ? 21.005 11.730 -13.532 1.00 92.75 81 ILE A N 1
ATOM 651 C CA . ILE A 1 81 ? 22.096 10.751 -13.703 1.00 92.75 81 ILE A CA 1
ATOM 652 C C . ILE A 1 81 ? 21.734 9.727 -14.782 1.00 92.75 81 ILE A C 1
ATOM 654 O O . ILE A 1 81 ? 22.540 9.457 -15.677 1.00 92.75 81 ILE A O 1
ATOM 658 N N . MET A 1 82 ? 20.512 9.194 -14.736 1.00 92.75 82 MET A N 1
ATOM 659 C CA . MET A 1 82 ? 20.019 8.229 -15.717 1.00 92.75 82 MET A CA 1
ATOM 660 C C . MET A 1 82 ? 19.931 8.838 -17.126 1.00 92.75 82 MET A C 1
ATOM 662 O O . MET A 1 82 ? 20.345 8.201 -18.097 1.00 92.75 82 MET A O 1
ATOM 666 N N . LEU A 1 83 ? 19.494 10.095 -17.250 1.00 92.56 83 LEU A N 1
ATOM 667 C CA . LEU A 1 83 ? 19.487 10.836 -18.514 1.00 92.56 83 LEU A CA 1
ATOM 668 C C . LEU A 1 83 ? 20.901 10.972 -19.088 1.00 92.56 83 LEU A C 1
ATOM 670 O O . LEU A 1 83 ? 21.124 10.666 -20.261 1.00 92.56 83 LEU A O 1
ATOM 674 N N . PHE A 1 84 ? 21.877 11.380 -18.272 1.00 93.69 84 PHE A N 1
ATOM 675 C CA . PHE A 1 84 ? 23.269 11.478 -18.715 1.00 93.69 84 PHE A CA 1
ATOM 676 C C . PHE A 1 84 ? 23.857 10.120 -19.104 1.00 93.69 84 PHE A C 1
ATOM 678 O O . PHE A 1 84 ? 24.622 10.050 -20.070 1.00 93.69 84 PHE A O 1
ATOM 685 N N . LEU A 1 85 ? 23.484 9.042 -18.410 1.00 93.62 85 LEU A N 1
ATOM 686 C CA . LEU A 1 85 ? 23.907 7.687 -18.755 1.00 93.62 85 LEU A CA 1
ATOM 687 C C . LEU A 1 85 ? 23.358 7.271 -20.127 1.00 93.62 85 LEU A C 1
ATOM 689 O O . LEU A 1 85 ? 24.124 6.794 -20.968 1.00 93.62 85 LEU A O 1
ATOM 693 N N . VAL A 1 86 ? 22.067 7.500 -20.389 1.00 94.50 86 VAL A N 1
ATOM 694 C CA . VAL A 1 86 ? 21.432 7.224 -21.691 1.00 94.50 86 VAL A CA 1
ATOM 695 C C . VAL A 1 86 ? 22.078 8.047 -22.801 1.00 94.50 86 VAL A C 1
ATOM 697 O O . VAL A 1 86 ? 22.424 7.500 -23.849 1.00 94.50 86 VAL A O 1
ATOM 700 N N . LEU A 1 87 ? 22.306 9.343 -22.576 1.00 93.88 87 LEU A N 1
ATOM 701 C CA . LEU A 1 87 ? 22.982 10.208 -23.544 1.00 93.88 87 LEU A CA 1
ATOM 702 C C . LEU A 1 87 ? 24.406 9.714 -23.827 1.00 93.88 87 LEU A C 1
ATOM 704 O O . LEU A 1 87 ? 24.792 9.563 -24.985 1.00 93.88 87 LEU A O 1
ATOM 708 N N . SER A 1 88 ? 25.178 9.404 -22.787 1.00 93.12 88 SER A N 1
ATOM 709 C CA . SER A 1 88 ? 26.560 8.941 -22.922 1.00 93.12 88 SER A CA 1
ATOM 710 C C . SER A 1 88 ? 26.661 7.613 -23.674 1.00 93.12 88 SER A C 1
ATOM 712 O O . SER A 1 88 ? 27.428 7.488 -24.633 1.00 93.12 88 SER A O 1
ATOM 714 N N . THR A 1 89 ? 25.858 6.623 -23.282 1.00 91.88 89 THR A N 1
ATOM 715 C CA . THR A 1 89 ? 25.829 5.298 -23.921 1.00 91.88 89 THR A CA 1
ATOM 716 C C . THR A 1 89 ? 25.336 5.380 -25.367 1.00 91.88 89 THR A C 1
ATOM 718 O O . THR A 1 89 ? 25.927 4.745 -26.244 1.00 91.88 89 THR A O 1
ATOM 721 N N . SER A 1 90 ? 24.352 6.237 -25.653 1.00 93.62 90 SER A N 1
ATOM 722 C CA . SER A 1 90 ? 23.877 6.506 -27.017 1.00 93.62 90 SER A CA 1
ATOM 723 C C . SER A 1 90 ? 24.958 7.146 -27.890 1.00 93.62 90 SER A C 1
ATOM 725 O O . SER A 1 90 ? 25.166 6.720 -29.027 1.00 93.62 90 SER A O 1
ATOM 727 N N . LEU A 1 91 ? 25.706 8.122 -27.365 1.00 91.94 91 LEU A N 1
ATOM 728 C CA . LEU A 1 91 ? 26.826 8.748 -28.079 1.00 91.94 91 LEU A CA 1
ATOM 729 C C . LEU A 1 91 ? 27.977 7.760 -28.322 1.00 91.94 91 LEU A C 1
ATOM 731 O O . LEU A 1 91 ? 28.568 7.757 -29.406 1.00 91.94 91 LEU A O 1
ATOM 735 N N . CYS A 1 92 ? 28.277 6.893 -27.350 1.00 89.44 92 CYS A N 1
ATOM 736 C CA . CYS A 1 92 ? 29.236 5.798 -27.511 1.00 89.44 92 CYS A CA 1
ATOM 737 C C . CYS A 1 92 ? 28.818 4.851 -28.644 1.00 89.44 92 CYS A C 1
ATOM 739 O O . CYS A 1 92 ? 29.637 4.517 -29.506 1.00 89.44 92 CYS A O 1
ATOM 741 N N . LEU A 1 93 ? 27.541 4.461 -28.682 1.00 91.06 93 LEU A N 1
ATOM 742 C CA . LEU A 1 93 ? 26.993 3.602 -29.727 1.00 91.06 93 LEU A CA 1
ATOM 743 C C . LEU A 1 93 ? 27.059 4.293 -31.098 1.00 91.06 93 LEU A C 1
ATOM 745 O O . LEU A 1 93 ? 27.611 3.730 -32.043 1.00 91.06 93 LEU A O 1
ATOM 749 N N . TRP A 1 94 ? 26.605 5.545 -31.191 1.00 90.19 94 TRP A N 1
ATOM 750 C CA . TRP A 1 94 ? 26.650 6.349 -32.418 1.00 90.19 94 TRP A CA 1
ATOM 751 C C . TRP A 1 94 ? 28.067 6.457 -32.989 1.00 90.19 94 TRP A C 1
ATOM 753 O O . TRP A 1 94 ? 28.276 6.360 -34.199 1.00 90.19 94 TRP A O 1
ATOM 763 N N . ARG A 1 95 ? 29.065 6.659 -32.125 1.00 86.94 95 ARG A N 1
ATOM 764 C CA . ARG A 1 95 ? 30.467 6.806 -32.530 1.00 86.94 95 ARG A CA 1
ATOM 765 C C . ARG A 1 95 ? 31.088 5.488 -32.999 1.00 86.94 95 ARG A C 1
ATOM 767 O O . ARG A 1 95 ? 31.859 5.497 -33.959 1.00 86.94 95 ARG A O 1
ATOM 774 N N . ASN A 1 96 ? 30.791 4.378 -32.324 1.00 87.56 96 ASN A N 1
ATOM 775 C CA . ASN A 1 96 ? 31.493 3.106 -32.525 1.00 87.56 96 ASN A CA 1
ATOM 776 C C . ASN A 1 96 ? 30.798 2.164 -33.524 1.00 87.56 96 ASN A C 1
ATOM 778 O O . ASN A 1 96 ? 31.473 1.368 -34.178 1.00 87.56 96 ASN A O 1
ATOM 782 N N . VAL A 1 97 ? 29.479 2.267 -33.709 1.00 90.38 97 VAL A N 1
ATOM 783 C CA . VAL A 1 97 ? 28.730 1.394 -34.632 1.00 90.38 97 VAL A CA 1
ATOM 784 C C . VAL A 1 97 ? 29.161 1.564 -36.094 1.00 90.38 97 VAL A C 1
ATOM 786 O O . VAL A 1 97 ? 29.482 0.552 -36.721 1.00 90.38 97 VAL A O 1
ATOM 789 N N . PRO A 1 98 ? 29.250 2.781 -36.673 1.00 90.25 98 PRO A N 1
ATOM 790 C CA . PRO A 1 98 ? 29.633 2.936 -38.076 1.00 90.25 98 PRO A CA 1
ATOM 791 C C . PRO A 1 98 ? 30.999 2.320 -38.443 1.00 90.25 98 PRO A C 1
ATOM 793 O O . PRO A 1 98 ? 31.058 1.593 -39.440 1.00 90.25 98 PRO A O 1
ATOM 796 N N . PRO A 1 99 ? 32.102 2.548 -37.693 1.00 87.31 99 PRO A N 1
ATOM 797 C CA . PRO A 1 99 ? 33.376 1.904 -38.002 1.00 87.31 99 PRO A CA 1
ATOM 798 C C . PRO A 1 99 ? 33.330 0.386 -37.796 1.00 87.31 99 PRO A C 1
ATOM 800 O O . PRO A 1 99 ? 33.911 -0.325 -38.613 1.00 87.31 99 PRO A O 1
ATOM 803 N N . PHE A 1 100 ? 32.601 -0.131 -36.799 1.00 88.19 100 PHE A N 1
ATOM 804 C CA . PHE A 1 100 ? 32.432 -1.580 -36.639 1.00 88.19 100 PHE A CA 1
ATOM 805 C C . PHE A 1 100 ? 31.677 -2.210 -37.805 1.00 88.19 100 PHE A C 1
ATOM 807 O O . PHE A 1 100 ? 32.133 -3.219 -38.334 1.00 88.19 100 PHE A O 1
ATOM 814 N N . LEU A 1 101 ? 30.598 -1.594 -38.289 1.00 87.88 101 LEU A N 1
ATOM 815 C CA . LEU A 1 101 ? 29.881 -2.087 -39.469 1.00 87.88 101 LEU A CA 1
ATOM 816 C C . LEU A 1 101 ? 30.771 -2.079 -40.721 1.00 87.88 101 LEU A C 1
ATOM 818 O O . LEU A 1 101 ? 30.728 -3.019 -41.520 1.00 87.88 101 LEU A O 1
ATOM 822 N N . ARG A 1 102 ? 31.619 -1.053 -40.881 1.00 87.19 102 ARG A N 1
ATOM 823 C CA . ARG A 1 102 ? 32.621 -1.009 -41.958 1.00 87.19 102 ARG A CA 1
ATOM 824 C C . ARG A 1 102 ? 33.661 -2.118 -41.804 1.00 87.19 102 ARG A C 1
ATOM 826 O O . ARG A 1 102 ? 33.931 -2.804 -42.780 1.00 87.19 102 ARG A O 1
ATOM 833 N N . GLU A 1 103 ? 34.204 -2.333 -40.608 1.00 84.31 103 GLU A N 1
ATOM 834 C CA . GLU A 1 103 ? 35.184 -3.390 -40.306 1.00 84.31 103 GLU A CA 1
ATOM 835 C C . GLU A 1 103 ? 34.602 -4.801 -40.500 1.00 84.31 103 GLU A C 1
ATOM 837 O O . GLU A 1 103 ? 35.275 -5.714 -40.984 1.00 84.31 103 GLU A O 1
ATOM 842 N N . MET A 1 104 ? 33.325 -4.996 -40.172 1.00 85.19 104 MET A N 1
ATOM 843 C CA . MET A 1 104 ? 32.618 -6.256 -40.397 1.00 85.19 104 MET A CA 1
ATOM 844 C C . MET A 1 104 ? 32.503 -6.583 -41.884 1.00 85.19 104 MET A C 1
ATOM 846 O O . MET A 1 104 ? 32.648 -7.749 -42.251 1.00 85.19 104 MET A O 1
ATOM 850 N N . ARG A 1 105 ? 32.325 -5.571 -42.737 1.00 82.88 105 ARG A N 1
ATOM 851 C CA . ARG A 1 105 ? 32.200 -5.732 -44.194 1.00 82.88 105 ARG A CA 1
ATOM 852 C C . ARG A 1 105 ? 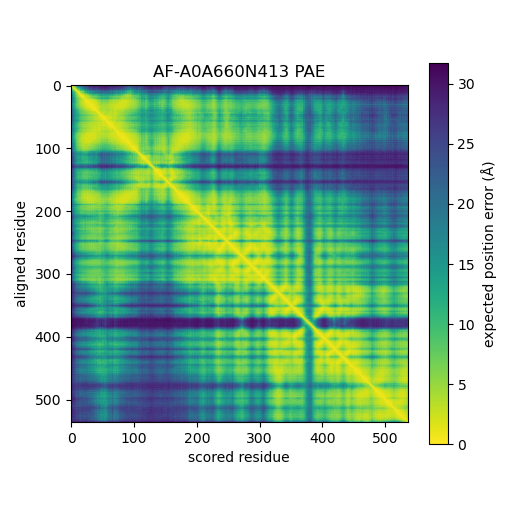33.534 -5.640 -44.943 1.00 82.88 105 ARG A C 1
ATOM 854 O O . ARG A 1 105 ? 33.627 -6.123 -46.068 1.00 82.88 105 ARG A O 1
ATOM 861 N N . SER A 1 106 ? 34.564 -5.034 -44.354 1.00 83.38 106 SER A N 1
ATOM 862 C CA . SER A 1 106 ? 35.853 -4.836 -45.015 1.00 83.38 106 SER A CA 1
ATOM 863 C C . SER A 1 106 ? 36.788 -6.042 -44.873 1.00 83.38 106 SER A C 1
ATOM 865 O O . SER A 1 106 ? 36.735 -6.824 -43.915 1.00 83.38 106 SER A O 1
ATOM 867 N N . PHE A 1 107 ? 37.660 -6.172 -45.872 1.00 78.75 107 PHE A N 1
ATOM 868 C CA . PHE A 1 107 ? 38.795 -7.088 -45.906 1.00 78.75 107 PHE A CA 1
ATOM 869 C C . PHE A 1 107 ? 40.075 -6.252 -45.947 1.00 78.75 107 PHE A C 1
ATOM 871 O O . PHE A 1 107 ? 40.091 -5.176 -46.549 1.00 78.75 107 PHE A O 1
ATOM 878 N N . ARG A 1 108 ? 41.152 -6.728 -45.318 1.00 76.69 108 ARG A N 1
ATOM 879 C CA . ARG A 1 108 ? 42.455 -6.050 -45.350 1.00 76.69 108 ARG A CA 1
ATOM 880 C C . ARG A 1 108 ? 43.131 -6.293 -46.700 1.00 76.69 108 ARG A C 1
ATOM 882 O O . ARG A 1 108 ? 43.927 -7.206 -46.840 1.00 76.69 108 ARG A O 1
ATOM 889 N N . THR A 1 109 ? 42.794 -5.486 -47.700 1.00 75.19 109 THR A N 1
ATOM 890 C CA . THR A 1 109 ? 43.286 -5.664 -49.077 1.00 75.19 109 THR A CA 1
ATOM 891 C C . THR A 1 109 ? 44.599 -4.933 -49.375 1.00 75.19 109 THR A C 1
ATOM 893 O O . THR A 1 109 ? 45.227 -5.227 -50.384 1.00 75.19 109 THR A O 1
ATOM 896 N N . GLN A 1 110 ? 45.043 -4.031 -48.491 1.00 73.06 110 GLN A N 1
ATOM 897 C CA . GLN A 1 110 ? 46.205 -3.145 -48.691 1.00 73.06 110 GLN A CA 1
ATOM 898 C C . GLN A 1 110 ? 47.441 -3.531 -47.849 1.00 73.06 110 GLN A C 1
ATOM 900 O O . GLN A 1 110 ? 48.266 -2.690 -47.501 1.00 73.06 110 GLN A O 1
ATOM 905 N N . THR A 1 111 ? 47.567 -4.796 -47.441 1.00 76.06 111 THR A N 1
ATOM 906 C CA . THR A 1 111 ? 48.650 -5.239 -46.541 1.00 76.06 111 THR A CA 1
ATOM 907 C C . THR A 1 111 ? 49.918 -5.600 -47.314 1.00 76.06 111 THR A C 1
ATOM 909 O O . THR A 1 111 ? 49.922 -6.576 -48.051 1.00 76.06 111 THR A O 1
ATOM 912 N N . THR A 1 112 ? 51.019 -4.870 -47.138 1.00 79.50 112 THR A N 1
ATOM 913 C CA . THR A 1 112 ? 52.290 -5.140 -47.842 1.00 79.50 112 THR A CA 1
ATOM 914 C C . THR A 1 112 ? 52.986 -6.417 -47.351 1.00 79.50 112 THR A C 1
ATOM 916 O O . THR A 1 112 ? 52.755 -6.864 -46.228 1.00 79.50 112 THR A O 1
ATOM 919 N N . ALA A 1 113 ? 53.889 -6.990 -48.159 1.00 78.31 113 ALA A N 1
ATOM 920 C CA . ALA A 1 113 ? 54.678 -8.167 -47.765 1.00 78.31 113 ALA A CA 1
ATOM 921 C C . ALA A 1 113 ? 55.494 -7.918 -46.481 1.00 78.31 113 ALA A C 1
ATOM 923 O O . ALA A 1 113 ? 55.517 -8.753 -45.580 1.00 78.31 113 ALA A O 1
ATOM 924 N N . LYS A 1 114 ? 56.063 -6.711 -46.344 1.00 81.88 114 LYS A N 1
ATOM 925 C CA . LYS A 1 114 ? 56.740 -6.258 -45.121 1.00 81.88 114 LYS A CA 1
ATOM 926 C C . LYS A 1 114 ? 55.794 -6.243 -43.915 1.00 81.88 114 LYS A C 1
ATOM 928 O O . LYS A 1 114 ? 56.165 -6.699 -42.842 1.00 81.88 114 LYS A O 1
ATOM 933 N N . SER A 1 115 ? 54.555 -5.774 -44.085 1.00 82.25 115 SER A N 1
ATOM 934 C CA . SER A 1 115 ? 53.556 -5.797 -43.010 1.00 82.25 115 SER A CA 1
ATOM 935 C C . SER A 1 115 ? 53.147 -7.216 -42.612 1.00 82.25 115 SER A C 1
ATOM 937 O O . SER A 1 115 ? 52.875 -7.426 -41.434 1.00 82.25 115 SER A O 1
ATOM 939 N N . LEU A 1 116 ? 53.087 -8.162 -43.559 1.00 82.94 116 LEU A N 1
ATOM 940 C CA . LEU A 1 116 ? 52.819 -9.573 -43.265 1.00 82.94 116 LEU A CA 1
ATOM 941 C C . LEU A 1 116 ? 53.975 -10.190 -42.472 1.00 82.94 116 LEU A C 1
ATOM 943 O O . LEU A 1 116 ? 53.724 -10.827 -41.460 1.00 82.94 116 LEU A O 1
ATOM 947 N N . ALA A 1 117 ? 55.226 -9.918 -42.857 1.00 82.94 117 ALA A N 1
ATOM 948 C CA . ALA A 1 117 ? 56.416 -10.409 -42.154 1.00 82.94 117 ALA A CA 1
ATOM 949 C C . ALA A 1 117 ? 56.494 -9.962 -40.680 1.00 82.94 117 ALA A C 1
ATOM 951 O O . ALA A 1 117 ? 57.059 -10.667 -39.850 1.00 82.94 117 ALA A O 1
ATOM 952 N N . HIS A 1 118 ? 55.902 -8.813 -40.340 1.00 85.38 118 HIS A N 1
ATOM 953 C CA . HIS A 1 118 ? 55.844 -8.301 -38.967 1.00 85.38 118 HIS A CA 1
ATOM 954 C C . HIS A 1 118 ? 54.639 -8.806 -38.153 1.00 85.38 118 HIS A C 1
ATOM 956 O O . HIS A 1 118 ? 54.491 -8.433 -36.987 1.00 85.38 118 HIS A O 1
ATOM 962 N N . MET A 1 119 ? 53.754 -9.635 -38.720 1.00 85.88 119 MET A N 1
ATOM 963 C CA . MET A 1 119 ? 52.656 -10.221 -37.949 1.00 85.88 119 MET A CA 1
ATOM 964 C C . MET A 1 119 ? 53.185 -11.325 -37.025 1.00 85.88 119 MET A C 1
ATOM 966 O O . MET A 1 119 ? 53.994 -12.157 -37.427 1.00 85.88 119 MET A O 1
ATOM 970 N N . LYS A 1 120 ? 52.686 -11.360 -35.781 1.00 86.75 120 LYS A N 1
ATOM 971 C CA . LYS A 1 120 ? 53.145 -12.290 -34.730 1.00 86.75 120 LYS A CA 1
ATOM 972 C C . LYS A 1 120 ? 53.042 -13.773 -35.121 1.00 86.75 120 LYS A C 1
ATOM 974 O O . LYS A 1 120 ? 53.834 -14.582 -34.657 1.00 86.75 120 LYS A O 1
ATOM 979 N N . HIS A 1 121 ? 52.074 -14.120 -35.967 1.00 87.50 121 HIS A N 1
ATOM 980 C CA . HIS A 1 121 ? 51.872 -15.471 -36.485 1.00 87.50 121 HIS A CA 1
ATOM 981 C C . HIS A 1 121 ? 52.083 -15.468 -37.996 1.00 87.50 121 HIS A C 1
ATOM 983 O O . HIS A 1 121 ? 51.134 -15.285 -38.758 1.00 87.50 121 HIS A O 1
ATOM 989 N N . THR A 1 122 ? 53.339 -15.642 -38.403 1.00 89.56 122 THR A N 1
ATOM 990 C CA . THR A 1 122 ? 53.756 -15.654 -39.808 1.00 89.56 122 THR A CA 1
ATOM 991 C C . THR A 1 122 ? 54.651 -16.854 -40.064 1.00 89.56 122 THR A C 1
ATOM 993 O O . THR A 1 122 ? 55.515 -17.167 -39.250 1.00 89.56 122 THR A O 1
ATOM 996 N N . ALA A 1 123 ? 54.457 -17.506 -41.206 1.00 85.62 123 ALA A N 1
ATOM 997 C CA . ALA A 1 123 ? 55.328 -18.563 -41.694 1.00 85.62 123 ALA A CA 1
ATOM 998 C C . ALA A 1 123 ? 55.645 -18.299 -43.169 1.00 85.62 123 ALA A C 1
ATOM 1000 O O . ALA A 1 123 ? 54.743 -18.006 -43.956 1.00 85.62 123 ALA A O 1
ATOM 1001 N N . LEU A 1 124 ? 56.925 -18.390 -43.532 1.00 84.75 124 LEU A N 1
ATOM 1002 C CA . LEU A 1 124 ? 57.367 -18.388 -44.923 1.00 84.75 124 LEU A CA 1
ATOM 1003 C C . LEU A 1 124 ? 57.452 -19.840 -45.389 1.00 84.75 124 LEU A C 1
ATOM 1005 O O . LEU A 1 124 ? 58.149 -20.647 -44.777 1.00 84.75 124 LEU A O 1
ATOM 1009 N N . LEU A 1 125 ? 56.716 -20.177 -46.445 1.00 81.69 125 LEU A N 1
ATOM 1010 C CA . LEU A 1 125 ? 56.715 -21.522 -47.012 1.00 81.69 125 LEU A CA 1
ATOM 1011 C C . LEU A 1 125 ? 57.797 -21.630 -48.101 1.00 81.69 125 LEU A C 1
ATOM 1013 O O . LEU A 1 125 ? 57.897 -20.719 -48.927 1.00 81.69 125 LEU A O 1
ATOM 1017 N N . PRO A 1 126 ? 58.596 -22.715 -48.131 1.00 78.31 126 PRO A N 1
ATOM 1018 C CA . PRO A 1 126 ? 59.590 -22.938 -49.177 1.00 78.31 126 PRO A CA 1
ATOM 1019 C C . PRO A 1 126 ? 58.960 -23.017 -50.570 1.00 78.31 126 PRO A C 1
ATOM 1021 O O . PRO A 1 126 ? 57.898 -23.611 -50.755 1.00 78.31 126 PRO A O 1
ATOM 1024 N N . SER A 1 127 ? 59.664 -22.499 -51.577 1.00 69.38 127 SER A N 1
ATOM 1025 C CA . SER A 1 127 ? 59.247 -22.518 -52.988 1.00 69.38 127 SER A CA 1
ATOM 1026 C C . SER A 1 127 ? 59.108 -23.933 -53.576 1.00 69.38 127 SER A C 1
ATOM 1028 O O . SER A 1 127 ? 58.500 -24.104 -54.629 1.00 69.38 127 SER A O 1
ATOM 1030 N N . SER A 1 128 ? 59.660 -24.949 -52.903 1.00 63.56 128 SER A N 1
ATOM 1031 C CA . SER A 1 128 ? 59.633 -26.362 -53.302 1.00 63.56 128 SER A CA 1
ATOM 1032 C C . SER A 1 128 ? 58.278 -27.054 -53.104 1.00 63.56 128 SER A C 1
ATOM 1034 O O . SER A 1 128 ? 58.091 -28.152 -53.618 1.00 63.56 128 SER A O 1
ATOM 1036 N N . LEU A 1 129 ? 57.311 -26.421 -52.422 1.00 60.53 129 LEU A N 1
ATOM 1037 C CA . LEU A 1 129 ? 55.944 -26.945 -52.250 1.00 60.53 129 LEU A CA 1
ATOM 1038 C C . LEU A 1 129 ? 55.052 -26.841 -53.511 1.00 60.53 129 LEU A C 1
ATOM 1040 O O . LEU A 1 129 ? 53.866 -27.166 -53.453 1.00 60.53 129 LEU A O 1
ATOM 1044 N N . GLY A 1 130 ? 55.602 -26.423 -54.656 1.00 59.97 130 GLY A N 1
ATOM 1045 C CA . GLY A 1 130 ? 54.844 -26.179 -55.885 1.00 59.97 130 GLY A CA 1
ATOM 1046 C C . GLY A 1 130 ? 54.010 -24.893 -55.823 1.00 59.97 130 GLY A C 1
ATOM 1047 O O . GLY A 1 130 ? 53.851 -24.275 -54.768 1.00 59.97 130 GLY A O 1
ATOM 1048 N N . SER A 1 131 ? 53.479 -24.451 -56.970 1.00 62.34 131 SER A N 1
ATOM 1049 C CA . SER A 1 131 ? 52.598 -23.280 -57.033 1.00 62.34 131 SER A CA 1
ATOM 1050 C C . SER A 1 131 ? 51.259 -23.606 -56.372 1.00 62.34 131 SER A C 1
ATOM 1052 O O . SER A 1 131 ? 50.324 -24.118 -56.988 1.00 62.34 131 SER A O 1
ATOM 1054 N N . LEU A 1 132 ? 51.168 -23.338 -55.072 1.00 66.50 132 LEU A N 1
ATOM 1055 C CA . LEU A 1 132 ? 49.941 -23.490 -54.304 1.00 66.50 132 LEU A CA 1
ATOM 1056 C C . LEU A 1 132 ? 48.875 -22.589 -54.945 1.00 66.50 132 LEU A C 1
ATOM 1058 O O . LEU A 1 132 ? 48.901 -21.367 -54.791 1.00 66.50 132 LEU A O 1
ATOM 1062 N N . LYS A 1 133 ? 47.973 -23.188 -55.736 1.00 79.50 133 LYS A N 1
ATOM 1063 C CA . LYS A 1 133 ? 46.946 -22.438 -56.465 1.00 79.50 133 LYS A CA 1
ATOM 1064 C C . LYS A 1 133 ? 46.113 -21.672 -55.445 1.00 79.50 133 LYS A C 1
ATOM 1066 O O . LYS A 1 133 ? 45.505 -22.276 -54.559 1.00 79.50 133 LYS A O 1
ATOM 1071 N N . THR A 1 134 ? 46.069 -20.346 -55.569 1.00 81.38 134 THR A N 1
ATOM 1072 C CA . THR A 1 134 ? 45.388 -19.463 -54.609 1.00 81.38 134 THR A CA 1
ATOM 1073 C C . THR A 1 134 ? 43.914 -19.838 -54.425 1.00 81.38 134 THR A C 1
ATOM 1075 O O . THR A 1 134 ? 43.365 -19.684 -53.336 1.00 81.38 134 THR A O 1
ATOM 1078 N N . GLU A 1 135 ? 43.294 -20.410 -55.457 1.00 83.06 135 GLU A N 1
ATOM 1079 C CA . GLU A 1 135 ? 41.930 -20.945 -55.432 1.00 83.06 135 GLU A CA 1
ATOM 1080 C C . GLU A 1 135 ? 41.755 -22.124 -54.465 1.00 83.06 135 GLU A C 1
ATOM 1082 O O . GLU A 1 135 ? 40.763 -22.180 -53.739 1.00 83.06 135 GLU A O 1
ATOM 1087 N N . ILE A 1 136 ? 42.728 -23.040 -54.396 1.00 85.69 136 ILE A N 1
ATOM 1088 C CA . ILE A 1 136 ? 42.692 -24.193 -53.482 1.00 85.69 136 ILE A CA 1
ATOM 1089 C C . ILE A 1 136 ? 42.818 -23.703 -52.038 1.00 85.69 136 ILE A C 1
ATOM 1091 O O . ILE A 1 136 ? 42.046 -24.118 -51.174 1.00 85.69 136 ILE A O 1
ATOM 1095 N N . ALA A 1 137 ? 43.733 -22.762 -51.788 1.00 85.88 137 ALA A N 1
ATOM 1096 C CA . ALA A 1 137 ? 43.880 -22.137 -50.477 1.00 85.88 137 ALA A CA 1
ATOM 1097 C C . ALA A 1 137 ? 42.602 -21.389 -50.061 1.00 85.88 137 ALA A C 1
ATOM 1099 O O . ALA A 1 137 ? 42.137 -21.541 -48.932 1.00 85.88 137 ALA A O 1
ATOM 1100 N N . ALA A 1 138 ? 41.986 -20.625 -50.969 1.00 87.81 138 ALA A N 1
ATOM 1101 C CA . ALA A 1 138 ? 40.721 -19.944 -50.701 1.00 87.81 138 ALA A CA 1
ATOM 1102 C C . ALA A 1 138 ? 39.601 -20.941 -50.368 1.00 87.81 138 ALA A C 1
ATOM 1104 O O . ALA A 1 138 ? 38.896 -20.761 -49.375 1.00 87.81 138 ALA A O 1
ATOM 1105 N N . LYS A 1 139 ? 39.479 -22.029 -51.138 1.00 89.00 139 LYS A N 1
ATOM 1106 C CA . LYS A 1 139 ? 38.469 -23.069 -50.911 1.00 89.00 139 LYS A CA 1
ATOM 1107 C C . LYS A 1 139 ? 38.674 -23.797 -49.580 1.00 89.00 139 LYS A C 1
ATOM 1109 O O . LYS A 1 139 ? 37.700 -24.029 -48.868 1.00 89.00 139 LYS A O 1
ATOM 1114 N N . TYR A 1 140 ? 39.920 -24.081 -49.197 1.00 90.81 140 TYR A N 1
ATOM 1115 C CA . TYR A 1 140 ? 40.244 -24.653 -47.887 1.00 90.81 140 TYR A CA 1
ATOM 1116 C C . TYR A 1 140 ? 39.729 -23.769 -46.742 1.00 90.81 140 TYR A C 1
ATOM 1118 O O . TYR A 1 140 ? 39.043 -24.247 -45.837 1.00 90.81 140 TYR A O 1
ATOM 1126 N N . TRP A 1 141 ? 39.988 -22.461 -46.799 1.00 91.38 141 TRP A N 1
ATOM 1127 C CA . TRP A 1 141 ? 39.502 -21.521 -45.786 1.00 91.38 141 TRP A CA 1
ATOM 1128 C C . TRP A 1 141 ? 37.971 -21.394 -45.786 1.00 91.38 141 TRP A C 1
ATOM 1130 O O . TRP A 1 141 ? 37.370 -21.340 -44.712 1.00 91.38 141 TRP A O 1
ATOM 1140 N N . GLN A 1 142 ? 37.331 -21.413 -46.957 1.00 90.81 142 GLN A N 1
ATOM 1141 C CA . GLN A 1 142 ? 35.867 -21.389 -47.077 1.00 90.81 142 GLN A CA 1
ATOM 1142 C C . GLN A 1 142 ? 35.204 -22.606 -46.424 1.00 90.81 142 GLN A C 1
ATOM 1144 O O . GLN A 1 142 ? 34.266 -22.431 -45.648 1.00 90.81 142 GLN A O 1
ATOM 1149 N N . VAL A 1 143 ? 35.719 -23.818 -46.664 1.00 92.19 143 VAL A N 1
ATOM 1150 C CA . VAL A 1 143 ? 35.213 -25.056 -46.034 1.00 92.19 143 VAL A CA 1
ATOM 1151 C C . VAL A 1 143 ? 35.360 -24.999 -44.509 1.00 92.19 143 VAL A C 1
ATOM 1153 O O . VAL A 1 143 ? 34.483 -25.449 -43.781 1.00 92.19 143 VAL A O 1
ATOM 1156 N N . ASN A 1 144 ? 36.413 -24.349 -44.008 1.00 91.81 144 ASN A N 1
ATOM 1157 C CA . ASN A 1 144 ? 36.616 -24.104 -42.576 1.00 91.81 144 ASN A CA 1
ATOM 1158 C C . ASN A 1 144 ? 35.769 -22.932 -42.012 1.00 91.81 144 ASN A C 1
ATOM 1160 O O . ASN A 1 144 ? 35.916 -22.535 -40.846 1.00 91.81 144 ASN A O 1
ATOM 1164 N N . GLY A 1 145 ? 34.863 -22.360 -42.812 1.00 88.94 145 GLY A N 1
ATOM 1165 C CA . GLY A 1 145 ? 33.921 -21.313 -42.410 1.00 88.94 145 GLY A CA 1
ATOM 1166 C C . GLY A 1 145 ? 34.503 -19.898 -42.385 1.00 88.94 145 GLY A C 1
ATOM 1167 O O . GLY A 1 145 ? 33.995 -19.043 -41.655 1.00 88.94 145 GLY A O 1
ATOM 1168 N N . PHE A 1 146 ? 35.581 -19.636 -43.127 1.00 91.38 146 PHE A N 1
ATOM 1169 C CA . PHE A 1 146 ? 36.115 -18.289 -43.327 1.00 91.38 146 PHE A CA 1
ATOM 1170 C C . PHE A 1 146 ? 35.529 -17.659 -44.591 1.00 91.38 146 PHE A C 1
ATOM 1172 O O . PHE A 1 146 ? 35.393 -18.300 -45.628 1.00 91.38 146 PHE A O 1
ATOM 1179 N N . GLN A 1 147 ? 35.261 -16.359 -44.537 1.00 88.62 147 GLN A N 1
ATOM 1180 C CA . GLN A 1 147 ? 35.026 -15.563 -45.735 1.00 88.62 147 GLN A CA 1
ATOM 1181 C C . GLN A 1 147 ? 36.374 -15.191 -46.347 1.00 88.62 147 GLN A C 1
ATOM 1183 O O . GLN A 1 147 ? 37.261 -14.715 -45.636 1.00 88.62 147 GLN A O 1
ATOM 1188 N N . THR A 1 148 ? 36.532 -15.385 -47.652 1.00 89.38 148 THR A N 1
ATOM 1189 C CA . THR A 1 148 ? 37.802 -15.159 -48.352 1.00 89.38 148 THR A CA 1
ATOM 1190 C C . THR A 1 148 ? 37.671 -14.098 -49.433 1.00 89.38 148 THR A C 1
ATOM 1192 O O . THR A 1 148 ? 36.657 -14.050 -50.125 1.00 89.38 148 THR A O 1
ATOM 1195 N N . ARG A 1 149 ? 38.724 -13.311 -49.649 1.00 88.88 149 ARG A N 1
ATOM 1196 C CA . ARG A 1 149 ? 38.840 -12.377 -50.772 1.00 88.88 149 ARG A CA 1
ATOM 1197 C C . ARG A 1 149 ? 40.230 -12.472 -51.389 1.00 88.88 149 ARG A C 1
ATOM 1199 O O . ARG A 1 149 ? 41.223 -12.373 -50.669 1.00 88.88 149 ARG A O 1
ATOM 1206 N N . ILE A 1 150 ? 40.276 -12.654 -52.705 1.00 87.69 150 ILE A N 1
ATOM 1207 C CA . ILE A 1 150 ? 41.506 -12.672 -53.500 1.00 87.69 150 ILE A CA 1
ATOM 1208 C C . ILE A 1 150 ? 41.669 -11.292 -54.139 1.00 87.69 150 ILE A C 1
ATOM 1210 O O . ILE A 1 150 ? 40.723 -10.776 -54.734 1.00 87.69 150 ILE A O 1
ATOM 1214 N N . THR A 1 151 ? 42.854 -10.703 -54.007 1.00 86.12 151 THR A N 1
ATOM 1215 C CA . THR A 1 151 ? 43.198 -9.414 -54.614 1.00 86.12 151 THR A CA 1
ATOM 1216 C C . THR A 1 151 ? 44.498 -9.579 -55.409 1.00 86.12 151 THR A C 1
ATOM 1218 O O . THR A 1 151 ? 45.545 -9.785 -54.784 1.00 86.12 151 THR A O 1
ATOM 1221 N N . PRO A 1 152 ? 44.460 -9.519 -56.752 1.00 83.88 152 PRO A N 1
ATOM 1222 C CA . PRO A 1 152 ? 45.674 -9.468 -57.563 1.00 83.88 152 PRO A CA 1
ATOM 1223 C C . PRO A 1 152 ? 46.370 -8.111 -57.390 1.00 83.88 152 PRO A C 1
ATOM 1225 O O . PRO A 1 152 ? 45.705 -7.101 -57.141 1.00 83.88 152 PRO A O 1
ATOM 1228 N N . ARG A 1 153 ? 47.700 -8.082 -57.499 1.00 81.44 153 ARG A N 1
ATOM 1229 C CA . ARG A 1 153 ? 48.510 -6.858 -57.441 1.00 81.44 153 ARG A CA 1
ATOM 1230 C C . ARG A 1 153 ? 49.257 -6.611 -58.745 1.00 81.44 153 ARG A C 1
ATOM 1232 O O . ARG A 1 153 ? 49.496 -7.528 -59.521 1.00 81.44 153 ARG A O 1
ATOM 1239 N N . GLU A 1 154 ? 49.656 -5.357 -58.936 1.00 77.56 154 GLU A N 1
ATOM 1240 C CA . GLU A 1 154 ? 50.416 -4.890 -60.103 1.00 77.56 154 GLU A CA 1
ATOM 1241 C C . GLU A 1 154 ? 51.827 -5.501 -60.183 1.00 77.56 154 GLU A C 1
ATOM 1243 O O . GLU A 1 154 ? 52.358 -5.672 -61.272 1.00 77.56 154 GLU A O 1
ATOM 1248 N N . ASP A 1 155 ? 52.406 -5.904 -59.046 1.00 76.62 155 ASP A N 1
ATOM 1249 C CA . ASP A 1 155 ? 53.711 -6.580 -58.952 1.00 76.62 155 ASP A CA 1
ATOM 1250 C C . ASP A 1 155 ? 53.662 -8.082 -59.313 1.00 76.62 155 ASP A C 1
ATOM 1252 O O . ASP A 1 155 ? 54.649 -8.798 -59.145 1.00 76.62 155 ASP A O 1
ATOM 1256 N N . GLY A 1 156 ? 52.509 -8.579 -59.777 1.00 76.50 156 GLY A N 1
ATOM 1257 C CA . GLY A 1 156 ? 52.281 -9.988 -60.105 1.00 76.50 156 GLY A CA 1
ATOM 1258 C C . GLY A 1 156 ? 52.023 -10.887 -58.890 1.00 76.50 156 GLY A C 1
ATOM 1259 O O . GLY A 1 156 ? 51.741 -12.075 -59.061 1.00 76.50 156 GLY A O 1
ATOM 1260 N N . SER A 1 157 ? 52.076 -10.356 -57.663 1.00 82.94 157 SER A N 1
ATOM 1261 C CA . SER A 1 157 ? 51.742 -11.110 -56.452 1.00 82.94 157 SER A CA 1
ATOM 1262 C C . SER A 1 157 ? 50.230 -11.145 -56.190 1.00 82.94 157 SER A C 1
ATOM 1264 O O . SER A 1 157 ? 49.463 -10.288 -56.635 1.00 82.94 157 SER A O 1
ATOM 1266 N N . VAL A 1 158 ? 49.768 -12.154 -55.444 1.00 85.94 158 VAL A N 1
ATOM 1267 C CA . VAL A 1 158 ? 48.347 -12.324 -55.102 1.00 85.94 158 VAL A CA 1
ATOM 1268 C C . VAL A 1 158 ? 48.168 -12.320 -53.588 1.00 85.94 158 VAL A C 1
ATOM 1270 O O . VAL A 1 158 ? 48.809 -13.090 -52.873 1.00 85.94 158 VAL A O 1
ATOM 1273 N N . LEU A 1 159 ? 47.262 -11.476 -53.087 1.00 87.25 159 LEU A N 1
ATOM 1274 C CA . LEU A 1 159 ? 46.882 -11.446 -51.675 1.00 87.25 159 LEU A CA 1
ATOM 1275 C C . LEU A 1 159 ? 45.574 -12.213 -51.457 1.00 87.25 159 LEU A C 1
ATOM 1277 O O . LEU A 1 159 ? 44.516 -11.793 -51.926 1.00 87.25 159 LEU A O 1
ATOM 1281 N N . LEU A 1 160 ? 45.629 -13.287 -50.669 1.00 88.56 160 LEU A N 1
ATOM 1282 C CA . LEU A 1 160 ? 44.452 -13.989 -50.156 1.00 88.56 160 LEU A CA 1
ATOM 1283 C C . LEU A 1 160 ? 44.170 -13.543 -48.715 1.00 88.56 160 LEU A C 1
ATOM 1285 O O . LEU A 1 160 ? 44.946 -13.816 -47.805 1.00 88.56 160 LEU A O 1
ATOM 1289 N N . SER A 1 161 ? 43.045 -12.864 -48.499 1.00 89.44 161 SER A N 1
ATOM 1290 C CA . SER A 1 161 ? 42.561 -12.480 -47.166 1.00 89.44 161 SER A CA 1
ATOM 1291 C C . SER A 1 161 ? 41.441 -13.410 -46.714 1.00 89.44 161 SER A C 1
ATOM 1293 O O . SER A 1 161 ? 40.441 -13.518 -47.418 1.00 89.44 161 SER A O 1
ATOM 1295 N N . ALA A 1 162 ? 41.557 -14.016 -45.531 1.00 89.44 162 ALA A N 1
ATOM 1296 C CA . ALA A 1 162 ? 40.505 -14.829 -44.915 1.00 89.44 162 ALA A CA 1
ATOM 1297 C C . ALA A 1 162 ? 40.069 -14.236 -43.561 1.00 89.44 162 ALA A C 1
ATOM 1299 O O . ALA A 1 162 ? 40.913 -13.828 -42.763 1.00 89.44 162 ALA A O 1
ATOM 1300 N N . LYS A 1 163 ? 38.759 -14.174 -43.287 1.00 89.19 163 LYS A N 1
ATOM 1301 C CA . LYS A 1 163 ? 38.195 -13.659 -42.025 1.00 89.19 163 LYS A CA 1
ATOM 1302 C C . LYS A 1 163 ? 37.058 -14.546 -41.518 1.00 89.19 163 LYS A C 1
ATOM 1304 O O . LYS A 1 163 ? 36.179 -14.928 -42.282 1.00 89.19 163 LYS A O 1
ATOM 1309 N N . LYS A 1 164 ? 37.034 -14.808 -40.211 1.00 88.06 164 LYS A N 1
ATOM 1310 C CA . LYS A 1 164 ? 35.941 -15.485 -39.492 1.00 88.06 164 LYS A CA 1
ATOM 1311 C C . LYS A 1 164 ? 35.642 -14.719 -38.201 1.00 88.06 164 LYS A C 1
ATOM 1313 O O . LYS A 1 164 ? 36.521 -14.043 -37.674 1.00 88.06 164 LYS A O 1
ATOM 1318 N N . GLY A 1 165 ? 34.401 -14.783 -37.714 1.00 85.31 165 GLY A N 1
ATOM 1319 C CA . GLY A 1 165 ? 34.029 -14.197 -36.417 1.00 85.31 165 GLY A CA 1
ATOM 1320 C C . GLY A 1 165 ? 33.611 -12.722 -36.430 1.00 85.31 165 GLY A C 1
ATOM 1321 O O . GLY A 1 165 ? 33.602 -12.096 -35.378 1.00 85.31 165 GLY A O 1
ATOM 1322 N N . ALA A 1 166 ? 33.209 -12.160 -37.579 1.00 84.50 166 ALA A N 1
ATOM 1323 C CA . ALA A 1 166 ? 32.726 -10.770 -37.663 1.00 84.50 166 ALA A CA 1
ATOM 1324 C C . ALA A 1 166 ? 31.490 -10.490 -36.778 1.00 84.50 166 ALA A C 1
ATOM 1326 O O . ALA A 1 166 ? 31.228 -9.342 -36.429 1.00 84.50 166 ALA A O 1
ATOM 1327 N N . MET A 1 167 ? 30.745 -11.540 -36.409 1.00 85.06 167 MET A N 1
ATOM 1328 C CA . MET A 1 167 ? 29.543 -11.455 -35.577 1.00 85.06 167 MET A CA 1
ATOM 1329 C C . MET A 1 167 ? 29.831 -10.971 -34.144 1.00 85.06 167 MET A C 1
ATOM 1331 O O . MET A 1 167 ? 28.937 -10.434 -33.502 1.00 85.06 167 MET A O 1
ATOM 1335 N N . ASN A 1 168 ? 31.069 -11.094 -33.645 1.00 86.31 168 ASN A N 1
ATOM 1336 C CA . ASN A 1 168 ? 31.428 -10.695 -32.277 1.00 86.31 168 ASN A CA 1
ATOM 1337 C C . ASN A 1 168 ? 31.122 -9.216 -31.963 1.00 86.31 168 ASN A C 1
ATOM 1339 O O . ASN A 1 168 ? 30.809 -8.877 -30.824 1.00 86.31 168 ASN A O 1
ATOM 1343 N N . LYS A 1 169 ? 31.148 -8.339 -32.975 1.00 87.00 169 LYS A N 1
ATOM 1344 C CA . LYS A 1 169 ? 30.846 -6.910 -32.831 1.00 87.00 169 LYS A CA 1
ATOM 1345 C C . LYS A 1 169 ? 29.379 -6.651 -32.477 1.00 87.00 169 LYS A C 1
ATOM 1347 O O . LYS A 1 169 ? 29.101 -5.643 -31.836 1.00 87.00 169 LYS A O 1
ATOM 1352 N N . TRP A 1 170 ? 28.454 -7.552 -32.824 1.00 90.25 170 TRP A N 1
ATOM 1353 C CA . TRP A 1 170 ? 27.044 -7.421 -32.439 1.00 90.25 170 TRP A CA 1
ATOM 1354 C C . TRP A 1 170 ? 26.831 -7.515 -30.931 1.00 90.25 170 TRP A C 1
ATOM 1356 O O . TRP A 1 170 ? 25.954 -6.831 -30.418 1.00 90.25 170 TRP A O 1
ATOM 1366 N N . GLY A 1 171 ? 27.659 -8.280 -30.210 1.00 90.31 171 GLY A N 1
ATOM 1367 C CA . GLY A 1 171 ? 27.565 -8.372 -28.750 1.00 90.31 171 GLY A CA 1
ATOM 1368 C C . GLY A 1 171 ? 27.719 -7.006 -28.076 1.00 90.31 171 GLY A C 1
ATOM 1369 O O . GLY A 1 171 ? 26.925 -6.648 -27.213 1.00 90.31 171 GLY A O 1
ATOM 1370 N N . TYR A 1 172 ? 28.675 -6.194 -28.545 1.00 88.56 172 TYR A N 1
ATOM 1371 C CA . TYR A 1 172 ? 28.833 -4.811 -28.088 1.00 88.56 172 TYR A CA 1
ATOM 1372 C C . TYR A 1 172 ? 27.577 -3.972 -28.365 1.00 88.56 172 TYR A C 1
ATOM 1374 O O . TYR A 1 172 ? 27.101 -3.274 -27.470 1.00 88.56 172 TYR A O 1
ATOM 1382 N N . ILE A 1 173 ? 27.034 -4.060 -29.585 1.00 91.50 173 ILE A N 1
ATOM 1383 C CA . ILE A 1 173 ? 25.866 -3.282 -30.024 1.00 91.50 173 ILE A CA 1
ATOM 1384 C C . ILE A 1 173 ? 24.639 -3.636 -29.182 1.00 91.50 173 ILE A C 1
ATOM 1386 O O . ILE A 1 173 ? 24.013 -2.738 -28.626 1.00 91.50 173 ILE A O 1
ATOM 1390 N N . PHE A 1 174 ? 24.323 -4.926 -29.049 1.00 94.44 174 PHE A N 1
ATOM 1391 C CA . PHE A 1 174 ? 23.149 -5.380 -28.308 1.00 94.44 174 PHE A CA 1
ATOM 1392 C C . PHE A 1 174 ? 23.258 -5.103 -26.810 1.00 94.44 174 PHE A C 1
ATOM 1394 O O . PHE A 1 174 ? 22.279 -4.653 -26.227 1.00 94.44 174 PHE A O 1
ATOM 1401 N N . ALA A 1 175 ? 24.433 -5.281 -26.196 1.00 90.81 175 ALA A N 1
ATOM 1402 C CA . ALA A 1 175 ? 24.613 -4.979 -24.776 1.00 90.81 175 ALA A CA 1
ATOM 1403 C C . ALA A 1 175 ? 24.369 -3.492 -24.467 1.00 90.81 175 ALA A C 1
ATOM 1405 O O . ALA A 1 175 ? 23.642 -3.159 -23.535 1.00 90.81 175 ALA A O 1
ATOM 1406 N N . HIS A 1 176 ? 24.926 -2.586 -25.278 1.00 90.81 176 HIS A N 1
ATOM 1407 C CA . HIS A 1 176 ? 24.729 -1.148 -25.075 1.00 90.81 176 HIS A CA 1
ATOM 1408 C C . HIS A 1 176 ? 23.300 -0.720 -25.417 1.00 90.81 176 HIS A C 1
ATOM 1410 O O . HIS A 1 176 ? 22.714 0.075 -24.687 1.00 90.81 176 HIS A O 1
ATOM 1416 N N . ALA A 1 177 ? 22.720 -1.266 -26.490 1.00 94.25 177 ALA A N 1
ATOM 1417 C CA . ALA A 1 177 ? 21.331 -1.003 -26.849 1.00 94.25 177 ALA A CA 1
ATOM 1418 C C . ALA A 1 177 ? 20.361 -1.462 -25.749 1.00 94.25 177 ALA A C 1
ATOM 1420 O O . ALA A 1 177 ? 19.437 -0.725 -25.425 1.00 94.25 177 ALA A O 1
ATOM 1421 N N . ALA A 1 178 ? 20.595 -2.623 -25.129 1.00 95.06 178 ALA A N 1
ATOM 1422 C CA . ALA A 1 178 ? 19.777 -3.116 -24.024 1.00 95.06 178 ALA A CA 1
ATOM 1423 C C . ALA A 1 178 ? 19.808 -2.164 -22.820 1.00 95.06 178 ALA A C 1
ATOM 1425 O O . ALA A 1 178 ? 18.752 -1.817 -22.300 1.00 95.06 178 ALA A O 1
ATOM 1426 N N . ILE A 1 179 ? 20.993 -1.677 -22.425 1.00 92.19 179 ILE A N 1
ATOM 1427 C CA . ILE A 1 179 ? 21.122 -0.686 -21.341 1.00 92.19 179 ILE A CA 1
ATOM 1428 C C . ILE A 1 179 ? 20.346 0.591 -21.681 1.00 92.19 179 ILE A C 1
ATOM 1430 O O . ILE A 1 179 ? 19.600 1.088 -20.844 1.00 92.19 179 ILE A O 1
ATOM 1434 N N . ILE A 1 180 ? 20.476 1.098 -22.911 1.00 94.56 180 ILE A N 1
ATOM 1435 C CA . ILE A 1 180 ? 19.740 2.288 -23.361 1.00 94.56 180 ILE A CA 1
ATOM 1436 C C . ILE A 1 180 ? 18.229 2.059 -23.253 1.00 94.56 180 ILE A C 1
ATOM 1438 O O . ILE A 1 180 ? 17.535 2.900 -22.694 1.00 94.56 180 ILE A O 1
ATOM 1442 N N . VAL A 1 181 ? 17.721 0.926 -23.745 1.00 95.44 181 VAL A N 1
ATOM 1443 C CA . VAL A 1 181 ? 16.287 0.595 -23.702 1.00 95.44 181 VAL A CA 1
ATOM 1444 C C . VAL A 1 181 ? 15.781 0.491 -22.261 1.00 95.44 181 VAL A C 1
ATOM 1446 O O . VAL A 1 181 ? 14.753 1.082 -21.941 1.00 95.44 181 VAL A O 1
ATOM 1449 N N . ILE A 1 182 ? 16.514 -0.197 -21.381 1.00 93.19 182 ILE A N 1
ATOM 1450 C CA . ILE A 1 182 ? 16.148 -0.347 -19.964 1.00 93.19 182 ILE A CA 1
ATOM 1451 C C . ILE A 1 182 ? 16.125 1.016 -19.262 1.00 93.19 182 ILE A C 1
ATOM 1453 O O . ILE A 1 182 ? 15.141 1.355 -18.608 1.00 93.19 182 ILE A O 1
ATOM 1457 N N . CYS A 1 183 ? 17.174 1.826 -19.422 1.00 92.25 183 CYS A N 1
ATOM 1458 C CA . CYS A 1 183 ? 17.249 3.145 -18.794 1.00 92.25 183 CYS A CA 1
ATOM 1459 C C . CYS A 1 183 ? 16.229 4.137 -19.375 1.00 92.25 183 CYS A C 1
ATOM 1461 O O . CYS A 1 183 ? 15.734 4.988 -18.645 1.00 92.25 183 CYS A O 1
ATOM 1463 N N . LEU A 1 184 ? 15.881 4.035 -20.662 1.00 92.06 184 LEU A N 1
ATOM 1464 C CA . LEU A 1 184 ? 14.783 4.813 -21.245 1.00 92.06 184 LEU A CA 1
ATOM 1465 C C . LEU A 1 184 ? 13.437 4.430 -20.625 1.00 92.06 184 LEU A C 1
ATOM 1467 O O . LEU A 1 184 ? 12.665 5.322 -20.286 1.00 92.06 184 LEU A O 1
ATOM 1471 N N . GLY A 1 185 ? 13.181 3.132 -20.430 1.00 90.19 185 GLY A N 1
ATOM 1472 C CA . GLY A 1 185 ? 12.008 2.660 -19.690 1.00 90.19 185 GLY A CA 1
ATOM 1473 C C . GLY A 1 185 ? 11.967 3.232 -18.272 1.00 90.19 185 GLY A C 1
ATOM 1474 O O . GLY A 1 185 ? 10.950 3.789 -17.871 1.00 90.19 185 GLY A O 1
ATOM 1475 N N . GLY A 1 186 ? 13.101 3.201 -17.564 1.00 89.00 186 GLY A N 1
ATOM 1476 C CA . GLY A 1 186 ? 13.250 3.835 -16.253 1.00 89.00 186 GLY A CA 1
ATOM 1477 C C . GLY A 1 186 ? 12.952 5.338 -16.273 1.00 89.00 186 GLY A C 1
ATOM 1478 O O . GLY A 1 186 ? 12.193 5.810 -15.443 1.00 89.00 186 GLY A O 1
ATOM 1479 N N . LEU A 1 187 ? 13.472 6.101 -17.244 1.00 89.00 187 LEU A N 1
ATOM 1480 C CA . LEU A 1 187 ? 13.198 7.546 -17.362 1.00 89.00 187 LEU A CA 1
ATOM 1481 C C . LEU A 1 187 ? 11.713 7.856 -17.562 1.00 89.00 187 LEU A C 1
ATOM 1483 O O . LEU A 1 187 ? 11.221 8.858 -17.044 1.00 89.00 187 LEU A O 1
ATOM 1487 N N . VAL A 1 188 ? 11.018 7.016 -18.328 1.00 87.38 188 VAL A N 1
ATOM 1488 C CA . VAL A 1 188 ? 9.574 7.136 -18.547 1.00 87.38 188 VAL A CA 1
ATOM 1489 C C . VAL A 1 188 ? 8.805 6.802 -17.263 1.00 87.38 188 VAL A C 1
ATOM 1491 O O . VAL A 1 188 ? 7.889 7.536 -16.900 1.00 87.38 188 VAL A O 1
ATOM 1494 N N . ASP A 1 189 ? 9.201 5.754 -16.542 1.00 84.31 189 ASP A N 1
ATOM 1495 C CA . ASP A 1 189 ? 8.599 5.328 -15.268 1.00 84.31 189 ASP A CA 1
ATOM 1496 C C . ASP A 1 189 ? 8.867 6.312 -14.106 1.00 84.31 189 ASP A C 1
ATOM 1498 O O . ASP A 1 189 ? 7.995 6.533 -13.272 1.00 84.31 189 ASP A O 1
ATOM 1502 N N . SER A 1 190 ? 10.008 7.009 -14.099 1.00 80.69 190 SER A N 1
ATOM 1503 C CA . SER A 1 190 ? 10.405 8.011 -13.090 1.00 80.69 190 SER A CA 1
ATOM 1504 C C . SER A 1 190 ? 9.624 9.340 -13.136 1.00 80.69 190 SER A C 1
ATOM 1506 O O . SER A 1 190 ? 10.109 10.360 -12.638 1.00 80.69 190 SER A O 1
ATOM 1508 N N . ASN A 1 191 ? 8.443 9.386 -13.761 1.00 80.44 191 ASN A N 1
ATOM 1509 C CA . ASN A 1 191 ? 7.598 10.583 -13.869 1.00 80.44 191 ASN A CA 1
ATOM 1510 C C . ASN A 1 191 ? 8.305 11.813 -14.489 1.00 80.44 191 ASN A C 1
ATOM 1512 O O . ASN A 1 191 ? 7.931 12.957 -14.218 1.00 80.44 191 ASN A O 1
ATOM 1516 N N . LEU A 1 192 ? 9.317 11.615 -15.348 1.00 83.31 192 LEU A N 1
ATOM 1517 C CA . LEU A 1 192 ? 10.107 12.710 -15.936 1.00 83.31 192 LEU A CA 1
ATOM 1518 C C . LEU A 1 192 ? 9.228 13.740 -16.663 1.00 83.31 192 LEU A C 1
ATOM 1520 O O . LEU A 1 192 ? 9.419 14.945 -16.510 1.00 83.31 192 LEU A O 1
ATOM 1524 N N . LEU A 1 193 ? 8.246 13.270 -17.436 1.00 83.00 193 LEU A N 1
ATOM 1525 C CA . LEU A 1 193 ? 7.318 14.134 -18.174 1.00 83.00 193 LEU A CA 1
ATOM 1526 C C . LEU A 1 193 ? 6.464 14.991 -17.236 1.00 83.00 193 LEU A C 1
ATOM 1528 O O . LEU A 1 193 ? 6.289 16.185 -17.477 1.00 83.00 193 LEU A O 1
ATOM 1532 N N . LEU A 1 194 ? 5.991 14.394 -16.142 1.00 84.00 194 LEU A N 1
ATOM 1533 C CA . LEU A 1 194 ? 5.225 15.080 -15.108 1.00 84.00 194 LEU A CA 1
ATOM 1534 C C . LEU A 1 194 ? 6.089 16.159 -14.440 1.00 84.00 194 LEU A C 1
ATOM 1536 O O . LEU A 1 194 ? 5.651 17.301 -14.318 1.00 84.00 194 LEU A O 1
ATOM 1540 N N . LYS A 1 195 ? 7.355 15.859 -14.122 1.00 82.44 195 LYS A N 1
ATOM 1541 C CA . LYS A 1 195 ? 8.302 16.840 -13.557 1.00 82.44 195 LYS A CA 1
ATOM 1542 C C . LYS A 1 195 ? 8.614 17.989 -14.510 1.00 82.44 195 LYS A C 1
ATOM 1544 O O . LYS A 1 195 ? 8.661 19.134 -14.071 1.00 82.44 195 LYS A O 1
ATOM 1549 N N . ILE A 1 196 ? 8.760 17.727 -15.810 1.00 85.38 196 ILE A N 1
ATOM 1550 C CA . ILE A 1 196 ? 8.891 18.790 -16.821 1.00 85.38 196 ILE A CA 1
ATOM 1551 C C . ILE A 1 196 ? 7.619 19.654 -16.857 1.00 85.38 196 ILE A C 1
ATOM 1553 O O . ILE A 1 196 ? 7.705 20.882 -16.924 1.00 85.38 196 ILE A O 1
ATOM 1557 N N . GLY A 1 197 ? 6.435 19.043 -16.768 1.00 85.50 197 GLY A N 1
ATOM 1558 C CA . GLY A 1 197 ? 5.160 19.758 -16.671 1.00 85.50 197 GLY A CA 1
ATOM 1559 C C . GLY A 1 197 ? 5.062 20.652 -15.430 1.00 85.50 197 GLY A C 1
ATOM 1560 O O . GLY A 1 197 ? 4.629 21.798 -15.544 1.00 85.50 197 GLY A O 1
ATOM 1561 N N . MET A 1 198 ? 5.540 20.174 -14.278 1.00 86.06 198 MET A N 1
ATOM 1562 C CA . MET A 1 198 ? 5.608 20.961 -13.040 1.00 86.06 198 MET A CA 1
ATOM 1563 C C . MET A 1 198 ? 6.629 22.101 -13.133 1.00 86.06 198 MET A C 1
ATOM 1565 O O . MET A 1 198 ? 6.323 23.235 -12.776 1.00 86.06 198 MET A O 1
ATOM 1569 N N . LEU A 1 199 ? 7.820 21.840 -13.682 1.00 85.69 199 LEU A N 1
ATOM 1570 C CA . LEU A 1 199 ? 8.864 22.857 -13.878 1.00 85.69 199 LEU A CA 1
ATOM 1571 C C . LEU A 1 199 ? 8.435 23.969 -14.839 1.00 85.69 199 LEU A C 1
ATOM 1573 O O . LEU A 1 199 ? 8.817 25.121 -14.663 1.00 85.69 199 LEU A O 1
ATOM 1577 N N . THR A 1 200 ? 7.646 23.630 -15.859 1.00 88.62 200 THR A N 1
ATOM 1578 C CA . THR A 1 200 ? 7.111 24.605 -16.822 1.00 88.62 200 THR A CA 1
ATOM 1579 C C . THR A 1 200 ? 5.866 25.335 -16.312 1.00 88.62 200 THR A C 1
ATOM 1581 O O . THR A 1 200 ? 5.349 26.195 -17.021 1.00 88.62 200 THR A O 1
ATOM 1584 N N . GLY A 1 201 ? 5.374 25.003 -15.112 1.00 85.00 201 GLY A N 1
ATOM 1585 C CA . GLY A 1 201 ? 4.169 25.588 -14.518 1.00 85.00 201 GLY A CA 1
ATOM 1586 C C . GLY A 1 201 ? 2.857 25.144 -15.173 1.00 85.00 201 GLY A C 1
ATOM 1587 O O . GLY A 1 201 ? 1.807 25.691 -14.855 1.00 85.00 201 GLY A O 1
ATOM 1588 N N . LYS A 1 202 ? 2.893 24.164 -16.088 1.00 87.81 202 LYS A N 1
ATOM 1589 C CA . LYS A 1 202 ? 1.692 23.618 -16.742 1.00 87.81 202 LYS A CA 1
ATOM 1590 C C . LYS A 1 202 ? 0.894 22.694 -15.827 1.00 87.81 202 LYS A C 1
ATOM 1592 O O . LYS A 1 202 ? -0.313 22.582 -15.996 1.00 87.81 202 LYS A O 1
ATOM 1597 N N . ILE A 1 203 ? 1.585 22.013 -14.914 1.00 88.44 203 ILE A N 1
ATOM 1598 C CA . ILE A 1 203 ? 1.004 21.092 -13.937 1.00 88.44 203 ILE A CA 1
ATOM 1599 C C . ILE A 1 203 ? 1.279 21.656 -12.548 1.00 88.44 203 ILE A C 1
ATOM 1601 O O . ILE A 1 203 ? 2.432 21.932 -12.217 1.00 88.44 203 ILE A O 1
ATOM 1605 N N . VAL A 1 204 ? 0.239 21.806 -11.735 1.00 89.56 204 VAL A N 1
ATOM 1606 C CA . VAL A 1 204 ? 0.351 22.333 -10.370 1.00 89.56 204 VAL A CA 1
ATOM 1607 C C . VAL A 1 204 ? -0.278 21.326 -9.408 1.00 89.56 204 VAL A C 1
ATOM 1609 O O . VAL A 1 204 ? -1.479 21.089 -9.512 1.00 89.56 204 VAL A O 1
ATOM 1612 N N . PRO A 1 205 ? 0.496 20.708 -8.498 1.00 89.00 205 PRO A N 1
ATOM 1613 C CA . PRO A 1 205 ? -0.059 19.849 -7.455 1.00 89.00 205 PRO A CA 1
ATOM 1614 C C . PRO A 1 205 ? -1.037 20.604 -6.553 1.00 89.00 205 PRO A C 1
ATOM 1616 O O . PRO A 1 205 ? -0.777 21.749 -6.181 1.00 89.00 205 PRO A O 1
ATOM 1619 N N . ASP A 1 206 ? -2.137 19.951 -6.197 1.00 87.12 206 ASP A N 1
ATOM 1620 C CA . ASP A 1 206 ? -3.153 20.479 -5.286 1.00 87.12 206 ASP A CA 1
ATOM 1621 C C . ASP A 1 206 ? -2.841 20.050 -3.841 1.00 87.12 206 ASP A C 1
ATOM 1623 O O . ASP A 1 206 ? -2.410 18.921 -3.603 1.00 87.12 206 ASP A O 1
ATOM 1627 N N . THR A 1 207 ? -3.028 20.940 -2.868 1.00 84.88 207 THR A N 1
ATOM 1628 C CA . THR A 1 207 ? -2.768 20.679 -1.439 1.00 84.88 207 THR A CA 1
ATOM 1629 C C . THR A 1 207 ? -4.003 20.766 -0.555 1.00 84.88 207 THR A C 1
ATOM 1631 O O . THR A 1 207 ? -3.909 20.468 0.636 1.00 84.88 207 THR A O 1
ATOM 1634 N N . SER A 1 208 ? -5.144 21.189 -1.092 1.00 82.38 208 SER A N 1
ATOM 1635 C CA . SER A 1 208 ? -6.345 21.494 -0.310 1.00 82.38 208 SER A CA 1
ATOM 1636 C C . SER A 1 208 ? -7.550 20.650 -0.708 1.00 82.38 208 SER A C 1
ATOM 1638 O O . SER A 1 208 ? -8.414 20.398 0.135 1.00 82.38 208 SER A O 1
ATOM 1640 N N . SER A 1 209 ? -7.620 20.203 -1.960 1.00 83.25 209 SER A N 1
ATOM 1641 C CA . SER A 1 209 ? -8.750 19.434 -2.477 1.00 83.25 209 SER A CA 1
ATOM 1642 C C . SER A 1 209 ? -8.814 18.034 -1.865 1.00 83.25 209 SER A C 1
ATOM 1644 O O . SER A 1 209 ? -7.862 17.260 -1.948 1.00 83.25 209 SER A O 1
ATOM 1646 N N . GLN A 1 210 ? -9.968 17.687 -1.288 1.00 73.50 210 GLN A N 1
ATOM 1647 C CA . GLN A 1 210 ? -10.228 16.348 -0.737 1.00 73.50 210 GLN A CA 1
ATOM 1648 C C . GLN A 1 210 ? -11.006 15.454 -1.708 1.00 73.50 210 GLN A C 1
ATOM 1650 O O . GLN A 1 210 ? -10.816 14.241 -1.716 1.00 73.50 210 GLN A O 1
ATOM 1655 N N . TYR A 1 211 ? -11.867 16.034 -2.551 1.00 79.50 211 TYR A N 1
ATOM 1656 C CA . TYR A 1 211 ? -12.662 15.282 -3.521 1.00 79.50 211 TYR A CA 1
ATOM 1657 C C . TYR A 1 211 ? -12.165 15.516 -4.943 1.00 79.50 211 TYR A C 1
ATOM 1659 O O . TYR A 1 211 ? -11.802 16.630 -5.309 1.00 79.50 211 TYR A O 1
ATOM 1667 N N . ALA A 1 212 ? -12.259 14.489 -5.793 1.00 81.12 212 ALA A N 1
ATOM 1668 C CA . ALA A 1 212 ? -11.842 14.562 -7.197 1.00 81.12 212 ALA A CA 1
ATOM 1669 C C . ALA A 1 212 ? -12.482 15.731 -7.976 1.00 81.12 212 ALA A C 1
ATOM 1671 O O . ALA A 1 212 ? -11.861 16.299 -8.872 1.00 81.12 212 ALA A O 1
ATOM 1672 N N . ARG A 1 213 ? -13.714 16.122 -7.622 1.00 85.50 213 ARG A N 1
ATOM 1673 C CA . ARG A 1 213 ? -14.425 17.258 -8.234 1.00 85.50 213 ARG A CA 1
ATOM 1674 C C . ARG A 1 213 ? -13.798 18.621 -7.932 1.00 85.50 213 ARG A C 1
ATOM 1676 O O . ARG A 1 213 ? -13.935 19.512 -8.765 1.00 85.50 213 ARG A O 1
ATOM 1683 N N . ASP A 1 214 ? -13.104 18.760 -6.806 1.00 87.31 214 ASP A N 1
ATOM 1684 C CA . ASP A 1 214 ? -12.575 20.043 -6.332 1.00 87.31 214 ASP A CA 1
ATOM 1685 C C . ASP A 1 214 ? -11.220 20.381 -6.978 1.00 87.31 214 ASP A C 1
ATOM 1687 O O . ASP A 1 214 ? -10.826 21.545 -7.019 1.00 87.31 214 ASP A O 1
ATOM 1691 N N . PHE A 1 215 ? -10.546 19.383 -7.568 1.00 88.00 215 PHE A N 1
ATOM 1692 C CA . PHE A 1 215 ? -9.260 19.564 -8.242 1.00 88.00 215 PHE A CA 1
ATOM 1693 C C . PHE A 1 215 ? -9.371 20.533 -9.419 1.00 88.00 215 PHE A C 1
ATOM 1695 O O . PHE A 1 215 ? -10.180 20.334 -10.338 1.00 88.00 215 PHE A O 1
ATOM 1702 N N . GLN A 1 216 ? -8.484 21.527 -9.433 1.00 89.81 216 GLN A N 1
ATOM 1703 C CA . GLN A 1 216 ? -8.356 22.494 -10.520 1.00 89.81 216 GLN A CA 1
ATOM 1704 C C . GLN A 1 216 ? -7.868 21.837 -11.817 1.00 89.81 216 GLN A C 1
ATOM 1706 O O . GLN A 1 216 ? -7.170 20.826 -11.798 1.00 89.81 216 GLN A O 1
ATOM 1711 N N . ALA A 1 217 ? -8.159 22.458 -12.964 1.00 88.31 217 ALA A N 1
ATOM 1712 C CA . ALA A 1 217 ? -7.744 21.940 -14.271 1.00 88.31 217 ALA A CA 1
ATOM 1713 C C . ALA A 1 217 ? -6.217 21.748 -14.397 1.00 88.31 217 ALA A C 1
ATOM 1715 O O . ALA A 1 217 ? -5.776 20.794 -15.027 1.00 88.31 217 ALA A O 1
ATOM 1716 N N . ALA A 1 218 ? -5.410 22.607 -13.760 1.00 88.00 218 ALA A N 1
ATOM 1717 C CA . ALA A 1 218 ? -3.946 22.492 -13.749 1.00 88.00 218 ALA A CA 1
ATOM 1718 C C . ALA A 1 218 ? -3.420 21.301 -12.919 1.00 88.00 218 ALA A C 1
ATOM 1720 O O . ALA A 1 218 ? -2.261 20.913 -13.063 1.00 88.00 218 ALA A O 1
ATOM 1721 N N . SER A 1 219 ? -4.261 20.719 -12.063 1.00 90.88 219 SER A N 1
ATOM 1722 C CA . SER A 1 219 ? -3.943 19.579 -11.193 1.00 90.88 219 SER A CA 1
ATOM 1723 C C . SER A 1 219 ? -4.518 18.260 -11.722 1.00 90.88 219 SER A C 1
ATOM 1725 O O . SER A 1 219 ? -4.346 17.215 -11.092 1.00 90.88 219 SER A O 1
ATOM 1727 N N . ARG A 1 220 ? -5.200 18.299 -12.877 1.00 91.50 220 ARG A N 1
ATOM 1728 C CA . ARG A 1 220 ? -5.794 17.139 -13.551 1.00 91.50 220 ARG A CA 1
ATOM 1729 C C . ARG A 1 220 ? -4.939 16.703 -14.731 1.00 91.50 220 ARG A C 1
ATOM 1731 O O . ARG A 1 220 ? -4.594 17.498 -15.603 1.00 91.50 220 ARG A O 1
ATOM 1738 N N . LEU A 1 221 ? -4.614 15.419 -14.769 1.00 91.88 221 LEU A N 1
ATOM 1739 C CA . LEU A 1 221 ? -3.859 14.793 -15.843 1.00 91.88 221 LEU A CA 1
ATOM 1740 C C . LEU A 1 221 ? -4.803 14.065 -16.796 1.00 91.88 221 LEU A C 1
ATOM 1742 O O . LEU A 1 221 ? -5.694 13.328 -16.378 1.00 91.88 221 LEU A O 1
ATOM 1746 N N . SER A 1 222 ? -4.547 14.255 -18.090 1.00 90.00 222 SER A N 1
ATOM 1747 C CA . SER A 1 222 ? -5.264 13.587 -19.178 1.00 90.00 222 SER A CA 1
ATOM 1748 C C . SER A 1 222 ? -5.113 12.059 -19.105 1.00 90.00 222 SER A C 1
ATOM 1750 O O . SER A 1 222 ? -4.024 11.581 -18.765 1.00 90.00 222 SER A O 1
ATOM 1752 N N . PRO A 1 223 ? -6.119 11.279 -19.551 1.00 88.00 223 PRO A N 1
ATOM 1753 C CA . PRO A 1 223 ? -5.991 9.832 -19.751 1.00 88.00 223 PRO A CA 1
ATOM 1754 C C . PRO A 1 223 ? -4.870 9.428 -20.721 1.00 88.00 223 PRO A C 1
ATOM 1756 O O . PRO A 1 223 ? -4.406 8.294 -20.692 1.00 88.00 223 PRO A O 1
ATOM 1759 N N . SER A 1 224 ? -4.408 10.345 -21.578 1.00 84.94 224 SER A N 1
ATOM 1760 C CA . SER A 1 224 ? -3.315 10.122 -22.536 1.00 84.94 224 SER A CA 1
ATOM 1761 C C . SER A 1 224 ? -1.912 10.259 -21.921 1.00 84.94 224 SER A C 1
ATOM 1763 O O . SER A 1 224 ? -0.949 10.542 -22.639 1.00 84.94 224 SER A O 1
ATOM 1765 N N . ASN A 1 225 ? -1.789 10.151 -20.598 1.00 85.44 225 ASN A N 1
ATOM 1766 C CA . ASN A 1 225 ? -0.507 10.221 -19.911 1.00 85.44 225 ASN A CA 1
ATOM 1767 C C . ASN A 1 225 ? 0.311 8.945 -20.183 1.00 85.44 225 ASN A C 1
ATOM 1769 O O . ASN A 1 225 ? -0.158 7.837 -19.943 1.00 85.44 225 ASN A O 1
ATOM 1773 N N . LEU A 1 226 ? 1.536 9.105 -20.695 1.00 82.69 226 LEU A N 1
ATOM 1774 C CA . LEU A 1 226 ? 2.378 7.989 -21.147 1.00 82.69 226 LEU A CA 1
ATOM 1775 C C . LEU A 1 226 ? 2.848 7.078 -20.008 1.00 82.69 226 LEU A C 1
ATOM 1777 O O . LEU A 1 226 ? 3.168 5.919 -20.256 1.00 82.69 226 LEU A O 1
ATOM 1781 N N . SER A 1 227 ? 2.956 7.613 -18.793 1.00 85.00 227 SER A N 1
ATOM 1782 C CA . SER A 1 227 ? 3.445 6.874 -17.636 1.00 85.00 227 SER A CA 1
ATOM 1783 C C . SER A 1 227 ? 2.982 7.536 -16.350 1.00 85.00 227 SER A C 1
ATOM 1785 O O . SER A 1 227 ? 3.124 8.750 -16.181 1.00 85.00 227 SER A O 1
ATOM 1787 N N . PHE A 1 228 ? 2.426 6.730 -15.454 1.00 87.75 228 PHE A N 1
ATOM 1788 C CA . PHE A 1 228 ? 2.094 7.137 -14.101 1.00 87.75 228 PHE A CA 1
ATOM 1789 C C . PHE A 1 228 ? 2.005 5.923 -13.180 1.00 87.75 228 PHE A C 1
ATOM 1791 O O . PHE A 1 228 ? 1.726 4.803 -13.609 1.00 87.75 228 PHE A O 1
ATOM 1798 N N . ARG A 1 229 ? 2.174 6.183 -11.885 1.00 87.12 229 ARG A N 1
ATOM 1799 C CA . ARG A 1 229 ? 1.796 5.275 -10.804 1.00 87.12 229 ARG A CA 1
ATOM 1800 C C . ARG A 1 229 ? 0.855 6.031 -9.889 1.00 87.12 229 ARG A C 1
ATOM 1802 O O . ARG A 1 229 ? 1.233 7.059 -9.335 1.00 87.12 229 ARG A O 1
ATOM 1809 N N . ALA A 1 230 ? -0.370 5.543 -9.788 1.00 88.19 230 ALA A N 1
ATOM 1810 C CA . ALA A 1 230 ? -1.419 6.165 -9.002 1.00 88.19 230 ALA A CA 1
ATOM 1811 C C . ALA A 1 230 ? -2.021 5.136 -8.051 1.00 88.19 230 ALA A C 1
ATOM 1813 O O . ALA A 1 230 ? -2.036 3.941 -8.352 1.00 88.19 230 ALA A O 1
ATOM 1814 N N . ASN A 1 231 ? -2.535 5.617 -6.928 1.00 87.94 231 ASN A N 1
ATOM 1815 C CA . ASN A 1 231 ? -3.302 4.817 -5.988 1.00 87.94 231 ASN A CA 1
ATOM 1816 C C . ASN A 1 231 ? -4.755 5.283 -6.019 1.00 87.94 231 ASN A C 1
ATOM 1818 O O . ASN A 1 231 ? -5.039 6.466 -6.221 1.00 87.94 231 ASN A O 1
ATOM 1822 N N . ALA A 1 232 ? -5.674 4.348 -5.826 1.00 88.44 232 ALA A N 1
ATOM 1823 C CA . ALA A 1 232 ? -7.078 4.661 -5.653 1.00 88.44 232 ALA A CA 1
ATOM 1824 C C . ALA A 1 232 ? -7.676 3.724 -4.609 1.00 88.44 232 ALA A C 1
ATOM 1826 O O . ALA A 1 232 ? -7.476 2.511 -4.669 1.00 88.44 232 ALA A O 1
ATOM 1827 N N . GLU A 1 233 ? -8.400 4.305 -3.662 1.00 87.81 233 GLU A N 1
ATOM 1828 C CA . GLU A 1 233 ? -9.195 3.568 -2.690 1.00 87.81 233 GLU A CA 1
ATOM 1829 C C . GLU A 1 233 ? -10.599 3.404 -3.266 1.00 87.81 233 GLU A C 1
ATOM 1831 O O . GLU A 1 233 ? -11.243 4.383 -3.648 1.00 87.81 233 GLU A O 1
ATOM 1836 N N . VAL A 1 234 ? -11.051 2.157 -3.388 1.00 90.94 234 VAL A N 1
ATOM 1837 C CA . VAL A 1 234 ? -12.365 1.827 -3.944 1.00 90.94 234 VAL A CA 1
ATOM 1838 C C . VAL A 1 234 ? -13.133 1.064 -2.883 1.00 90.94 234 VAL A C 1
ATOM 1840 O O . VAL A 1 234 ? -12.724 -0.025 -2.492 1.00 90.94 234 VAL A O 1
ATOM 1843 N N . VAL A 1 235 ? -14.233 1.644 -2.412 1.00 89.75 235 VAL A N 1
ATOM 1844 C CA . VAL A 1 235 ? -15.150 0.971 -1.485 1.00 89.75 235 VAL A CA 1
ATOM 1845 C C . VAL A 1 235 ? -16.034 0.006 -2.274 1.00 89.75 235 VAL A C 1
ATOM 1847 O O . VAL A 1 235 ? -16.383 0.276 -3.427 1.00 89.75 235 VAL A O 1
ATOM 1850 N N . GLU A 1 236 ? -16.402 -1.123 -1.671 1.00 90.88 236 GLU A N 1
ATOM 1851 C CA . GLU A 1 236 ? -17.319 -2.080 -2.293 1.00 90.88 236 GLU A CA 1
ATOM 1852 C C . GLU A 1 236 ? -18.627 -1.403 -2.730 1.00 90.88 236 GLU A C 1
ATOM 1854 O O . GLU A 1 236 ? -19.209 -0.584 -2.018 1.00 90.88 236 GLU A O 1
ATOM 1859 N N . GLY A 1 237 ? -19.076 -1.715 -3.944 1.00 91.62 237 GLY A N 1
ATOM 1860 C CA . GLY A 1 237 ? -20.242 -1.100 -4.576 1.00 91.62 237 GLY A CA 1
ATOM 1861 C C . GLY A 1 237 ? -19.996 0.295 -5.160 1.00 91.62 237 GLY A C 1
ATOM 1862 O O . GLY A 1 237 ? -20.878 0.819 -5.842 1.00 91.62 237 GLY A O 1
ATOM 1863 N N . GLN A 1 238 ? -18.824 0.901 -4.947 1.00 91.69 238 GLN A N 1
ATOM 1864 C CA . GLN A 1 238 ? -18.473 2.186 -5.548 1.00 91.69 238 GLN A CA 1
ATOM 1865 C C . GLN A 1 238 ? -17.726 2.023 -6.872 1.00 91.69 238 GLN A C 1
ATOM 1867 O O . GLN A 1 238 ? -17.089 1.010 -7.163 1.00 91.69 238 GLN A O 1
ATOM 1872 N N . THR A 1 239 ? -17.816 3.073 -7.687 1.00 95.00 239 THR A N 1
ATOM 1873 C CA . THR A 1 239 ? -17.114 3.200 -8.962 1.00 95.00 239 THR A CA 1
ATOM 1874 C C . THR A 1 239 ? -16.204 4.415 -8.917 1.00 95.00 239 THR A C 1
ATOM 1876 O O . THR A 1 239 ? -16.630 5.495 -8.510 1.00 95.00 239 THR A O 1
ATOM 1879 N N . ILE A 1 240 ? -14.969 4.247 -9.378 1.00 94.25 240 ILE A N 1
ATOM 1880 C CA . ILE A 1 240 ? -14.020 5.339 -9.574 1.00 94.25 240 ILE A CA 1
ATOM 1881 C C . ILE A 1 240 ? -13.770 5.584 -11.059 1.00 94.25 240 ILE A C 1
ATOM 1883 O O . ILE A 1 240 ? -13.888 4.693 -11.903 1.00 94.25 240 ILE A O 1
ATOM 1887 N N . GLU A 1 241 ? -13.361 6.808 -11.368 1.00 94.44 241 GLU A N 1
ATOM 1888 C CA . GLU A 1 241 ? -13.020 7.242 -12.728 1.00 94.44 241 GLU A CA 1
ATOM 1889 C C . GLU A 1 241 ? -11.663 7.945 -12.814 1.00 94.44 241 GLU A C 1
ATOM 1891 O O . GLU A 1 241 ? -11.226 8.362 -13.889 1.00 94.44 241 GLU A O 1
ATOM 1896 N N . ALA A 1 242 ? -11.022 8.116 -11.664 1.00 93.56 242 ALA A N 1
ATOM 1897 C CA . ALA A 1 242 ? -9.762 8.804 -11.503 1.00 93.56 242 ALA A CA 1
ATOM 1898 C C . ALA A 1 242 ? -8.975 8.159 -10.361 1.00 93.56 242 ALA A C 1
ATOM 1900 O O . ALA A 1 242 ? -9.555 7.539 -9.468 1.00 93.56 242 ALA A O 1
ATOM 1901 N N . ALA A 1 243 ? -7.660 8.322 -10.400 1.00 92.38 243 ALA A N 1
ATOM 1902 C CA . ALA A 1 243 ? -6.740 7.874 -9.365 1.00 92.38 243 ALA A CA 1
ATOM 1903 C C . ALA A 1 243 ? -5.837 9.032 -8.921 1.00 92.38 243 ALA A C 1
ATOM 1905 O O . ALA A 1 243 ? -5.674 10.014 -9.649 1.00 92.38 243 ALA A O 1
ATOM 1906 N N . PHE A 1 244 ? -5.236 8.921 -7.740 1.00 89.38 244 PHE A N 1
ATOM 1907 C CA . PHE A 1 244 ? -4.396 9.968 -7.168 1.00 89.38 244 PHE A CA 1
ATOM 1908 C C . PHE A 1 244 ? -2.914 9.638 -7.326 1.00 89.38 244 PHE A C 1
ATOM 1910 O O . PHE A 1 244 ? -2.469 8.523 -7.045 1.00 89.38 244 PHE A O 1
ATOM 1917 N N . ILE A 1 245 ? -2.140 10.627 -7.763 1.00 87.38 245 ILE A N 1
ATOM 1918 C CA . ILE A 1 245 ? -0.681 10.568 -7.835 1.00 87.38 245 ILE A CA 1
ATOM 1919 C C . ILE A 1 245 ? -0.124 11.480 -6.747 1.00 87.38 245 ILE A C 1
ATOM 1921 O O . ILE A 1 245 ? -0.433 12.672 -6.709 1.00 87.38 245 ILE A O 1
ATOM 1925 N N . ASN A 1 246 ? 0.731 10.922 -5.894 1.00 80.81 246 ASN A N 1
ATOM 1926 C CA . ASN A 1 246 ? 1.505 11.701 -4.936 1.00 80.81 246 ASN A CA 1
ATOM 1927 C C . ASN A 1 246 ? 2.592 12.478 -5.689 1.00 80.81 246 ASN A C 1
ATOM 1929 O O . ASN A 1 246 ? 3.426 11.881 -6.370 1.00 80.81 246 ASN A O 1
ATOM 1933 N N . ALA A 1 247 ? 2.575 13.803 -5.580 1.00 78.25 247 ALA A N 1
ATOM 1934 C CA . ALA A 1 247 ? 3.589 14.695 -6.129 1.00 78.25 247 ALA A CA 1
ATOM 1935 C C . ALA A 1 247 ? 4.338 15.408 -4.990 1.00 78.25 247 ALA A C 1
ATOM 1937 O O . ALA A 1 247 ? 3.800 15.580 -3.900 1.00 78.25 247 ALA A O 1
ATOM 1938 N N . ASP A 1 248 ? 5.565 15.874 -5.260 1.00 72.06 248 ASP A N 1
ATOM 1939 C CA . ASP A 1 248 ? 6.504 16.424 -4.260 1.00 72.06 248 ASP A CA 1
ATOM 1940 C C . ASP A 1 248 ? 5.880 17.465 -3.292 1.00 72.06 248 ASP A C 1
ATOM 1942 O O . ASP A 1 248 ? 6.348 17.623 -2.169 1.00 72.06 248 ASP A O 1
ATOM 1946 N N . LYS A 1 249 ? 4.838 18.198 -3.718 1.00 74.12 249 LYS A N 1
ATOM 1947 C CA . LYS A 1 249 ? 4.165 19.244 -2.926 1.00 74.12 249 LYS A CA 1
ATOM 1948 C C . LYS A 1 249 ? 2.639 19.115 -2.873 1.00 74.12 249 LYS A C 1
ATOM 1950 O O . LYS A 1 249 ? 1.989 20.116 -2.610 1.00 74.12 249 LYS A O 1
ATOM 1955 N N . GLY A 1 250 ? 2.057 17.953 -3.165 1.00 82.31 250 GLY A N 1
ATOM 1956 C CA . GLY A 1 250 ? 0.600 17.790 -3.177 1.00 82.31 250 GLY A CA 1
ATOM 1957 C C . GLY A 1 250 ? 0.126 16.557 -3.940 1.00 82.31 250 GLY A C 1
ATOM 1958 O O . GLY A 1 250 ? 0.894 15.638 -4.209 1.00 82.31 250 GLY A O 1
ATOM 1959 N N . LEU A 1 251 ? -1.145 16.549 -4.316 1.00 86.19 251 LEU A N 1
ATOM 1960 C CA . LEU A 1 251 ? -1.783 15.487 -5.081 1.00 86.19 251 LEU A CA 1
ATOM 1961 C C . LEU A 1 251 ? -2.062 15.949 -6.511 1.00 86.19 251 LEU A C 1
ATOM 1963 O O . LEU A 1 251 ? -2.344 17.119 -6.776 1.00 86.19 251 LEU A O 1
ATOM 1967 N N . LEU A 1 252 ? -2.004 15.007 -7.445 1.00 90.19 252 LEU A N 1
ATOM 1968 C CA . LEU A 1 252 ? -2.487 15.179 -8.811 1.00 90.19 252 LEU A CA 1
ATOM 1969 C C . LEU A 1 252 ? -3.583 14.154 -9.083 1.00 90.19 252 LEU A C 1
ATOM 1971 O O . LEU A 1 252 ? -3.482 12.998 -8.666 1.00 90.19 252 LEU A O 1
ATOM 1975 N N . LEU A 1 253 ? -4.615 14.575 -9.807 1.00 92.81 253 LEU A N 1
ATOM 1976 C CA . LEU A 1 253 ? -5.711 13.708 -10.216 1.00 92.81 253 LEU A CA 1
ATOM 1977 C C . LEU A 1 253 ? -5.414 13.146 -11.608 1.00 92.81 253 LEU A C 1
ATOM 1979 O O . LEU A 1 253 ? -5.350 13.898 -12.577 1.00 92.81 253 LEU A O 1
ATOM 1983 N N . GLN A 1 254 ? -5.259 11.834 -11.729 1.00 93.81 254 GLN A N 1
ATOM 1984 C CA . GLN A 1 254 ? -5.121 11.148 -13.009 1.00 93.81 254 GLN A CA 1
ATOM 1985 C C . GLN A 1 254 ? -6.481 10.635 -13.468 1.00 93.81 254 GLN A C 1
ATOM 1987 O O . GLN A 1 254 ? -7.029 9.709 -12.872 1.00 93.81 254 GLN A O 1
ATOM 1992 N N . GLU A 1 255 ? -7.013 11.201 -14.549 1.00 93.94 255 GLU A N 1
ATOM 1993 C CA . GLU A 1 255 ? -8.240 10.692 -15.162 1.00 93.94 255 GLU A CA 1
ATOM 1994 C C . GLU A 1 255 ? -7.972 9.349 -15.848 1.00 93.94 255 GLU A C 1
ATOM 1996 O O . GLU A 1 255 ? -6.963 9.179 -16.540 1.00 93.94 255 GLU A O 1
ATOM 2001 N N . LEU A 1 256 ? -8.873 8.385 -15.657 1.00 94.94 256 LEU A N 1
ATOM 2002 C CA . LEU A 1 256 ? -8.756 7.053 -16.240 1.00 94.94 256 LEU A CA 1
ATOM 2003 C C . LEU A 1 256 ? -9.587 6.956 -17.531 1.00 94.94 256 LEU A C 1
ATOM 2005 O O . LEU A 1 256 ? -10.699 7.493 -17.599 1.00 94.94 256 LEU A O 1
ATOM 2009 N N . PRO A 1 257 ? -9.106 6.223 -18.555 1.00 94.69 257 PRO A N 1
ATOM 2010 C CA . PRO A 1 257 ? -9.857 5.981 -19.789 1.00 94.69 257 PRO A CA 1
ATOM 2011 C C . PRO A 1 257 ? -10.990 4.952 -19.611 1.00 94.69 257 PRO A C 1
ATOM 2013 O O . PRO A 1 257 ? -11.640 4.563 -20.576 1.00 94.69 257 PRO A O 1
ATOM 2016 N N . PHE A 1 258 ? -11.225 4.490 -18.386 1.00 95.50 258 PHE A N 1
ATOM 2017 C CA . PHE A 1 258 ? -12.256 3.536 -18.003 1.00 95.50 258 PHE A CA 1
ATOM 2018 C C . PHE A 1 258 ? -12.830 3.919 -16.636 1.00 95.50 258 PHE A C 1
ATOM 2020 O O . PHE A 1 258 ? -12.242 4.721 -15.910 1.00 95.50 258 PHE A O 1
ATOM 2027 N N . THR A 1 259 ? -13.964 3.332 -16.273 1.00 96.81 259 THR A N 1
ATOM 2028 C CA . THR A 1 259 ? -14.446 3.313 -14.890 1.00 96.81 259 THR A CA 1
ATOM 2029 C C . THR A 1 259 ? -14.097 1.975 -14.248 1.00 96.81 259 THR A C 1
ATOM 2031 O O . THR A 1 259 ? -14.112 0.942 -14.923 1.00 96.81 259 THR A O 1
ATOM 2034 N N . LEU A 1 260 ? -13.737 1.989 -12.967 1.00 96.62 260 LEU A N 1
ATOM 2035 C CA . LEU A 1 260 ? -13.413 0.799 -12.184 1.00 96.62 260 LEU A CA 1
ATOM 2036 C C . LEU A 1 260 ? -14.406 0.695 -11.031 1.00 96.62 260 LEU A C 1
ATOM 2038 O O . LEU A 1 260 ? -14.442 1.562 -10.164 1.00 96.62 260 LEU A O 1
ATOM 2042 N N . GLU A 1 261 ? -15.196 -0.368 -11.028 1.00 97.06 261 GLU A N 1
ATOM 2043 C CA . GLU A 1 261 ? -16.121 -0.705 -9.951 1.00 97.06 261 GLU A CA 1
ATOM 2044 C C . GLU A 1 261 ? -15.558 -1.873 -9.138 1.00 97.06 261 GLU A C 1
ATOM 2046 O O . GLU A 1 261 ? -15.184 -2.897 -9.720 1.00 97.06 261 GLU A O 1
ATOM 2051 N N . LEU A 1 262 ? -15.536 -1.748 -7.809 1.00 96.19 262 LEU A N 1
ATOM 2052 C CA . LEU A 1 262 ? -15.272 -2.877 -6.916 1.00 96.19 262 LEU A CA 1
ATOM 2053 C C . LEU A 1 262 ? -16.601 -3.530 -6.544 1.00 96.19 262 LEU A C 1
ATOM 2055 O O . LEU A 1 262 ? -17.408 -2.941 -5.830 1.00 96.19 262 LEU A O 1
ATOM 2059 N N . LYS A 1 263 ? -16.840 -4.756 -7.012 1.00 95.81 263 LYS A N 1
ATOM 2060 C CA . LYS A 1 263 ? -18.045 -5.511 -6.646 1.00 95.81 263 LYS A CA 1
ATOM 2061 C C . LYS A 1 263 ? -17.927 -6.107 -5.261 1.00 95.81 263 LYS A C 1
ATOM 2063 O O . LYS A 1 263 ? -18.881 -6.030 -4.494 1.00 95.81 263 LYS A O 1
ATOM 2068 N N . LYS A 1 264 ? -16.791 -6.742 -4.991 1.00 93.06 264 LYS A N 1
ATOM 2069 C CA . LYS A 1 264 ? -16.536 -7.424 -3.732 1.00 93.06 264 LYS A CA 1
ATOM 2070 C C . LYS A 1 264 ? -15.052 -7.690 -3.550 1.00 93.06 264 LYS A C 1
ATOM 2072 O O . LYS A 1 264 ? -14.356 -8.015 -4.513 1.00 93.06 264 LYS A O 1
ATOM 2077 N N . PHE A 1 265 ? -14.595 -7.588 -2.321 1.00 91.38 265 PHE A N 1
ATOM 2078 C CA . PHE A 1 265 ? -13.290 -8.003 -1.864 1.00 91.38 265 PHE A CA 1
ATOM 2079 C C . PHE A 1 265 ? -13.428 -9.271 -1.016 1.00 91.38 265 PHE A C 1
ATOM 2081 O O . PHE A 1 265 ? -14.356 -9.433 -0.223 1.00 91.38 265 PHE A O 1
ATOM 2088 N N . HIS A 1 266 ? -12.502 -10.203 -1.207 1.00 88.56 266 HIS A N 1
ATOM 2089 C CA . HIS A 1 266 ? -12.481 -11.483 -0.512 1.00 88.56 266 HIS A CA 1
ATOM 2090 C C . HIS A 1 266 ? -11.105 -11.702 0.099 1.00 88.56 266 HIS A C 1
ATOM 2092 O O . HIS A 1 266 ? -10.080 -11.461 -0.548 1.00 88.56 266 HIS A O 1
ATOM 2098 N N . ILE A 1 267 ? -11.099 -12.206 1.331 1.00 85.94 267 ILE A N 1
ATOM 2099 C CA . ILE A 1 267 ? -9.896 -12.691 1.999 1.00 85.94 267 ILE A CA 1
ATOM 2100 C C . ILE A 1 267 ? -10.134 -14.143 2.387 1.00 85.94 267 ILE A C 1
ATOM 2102 O O . ILE A 1 267 ? -11.030 -14.437 3.180 1.00 85.94 267 ILE A O 1
ATOM 2106 N N . ASP A 1 268 ? -9.305 -15.034 1.862 1.00 83.81 268 ASP A N 1
ATOM 2107 C CA . ASP A 1 268 ? -9.263 -16.417 2.322 1.00 83.81 268 ASP A CA 1
ATOM 2108 C C . ASP A 1 268 ? -8.179 -16.556 3.384 1.00 83.81 268 ASP A C 1
ATOM 2110 O O . ASP A 1 268 ? -7.099 -15.984 3.248 1.00 83.81 268 ASP A O 1
ATOM 2114 N N . PHE A 1 269 ? -8.422 -17.366 4.412 1.00 77.56 269 PHE A N 1
ATOM 2115 C CA . PHE A 1 269 ? -7.445 -17.666 5.458 1.00 77.56 269 PHE A CA 1
ATOM 2116 C C . PHE A 1 269 ? -7.128 -19.162 5.484 1.00 77.56 269 PHE A C 1
ATOM 2118 O O . PHE A 1 269 ? -7.968 -20.009 5.178 1.00 77.56 269 PHE A O 1
ATOM 2125 N N . TYR A 1 270 ? -5.902 -19.508 5.865 1.00 76.56 270 TYR A N 1
ATOM 2126 C CA . TYR A 1 270 ? -5.562 -20.871 6.262 1.00 76.56 270 TYR A CA 1
ATOM 2127 C C . TYR A 1 270 ? -6.198 -21.207 7.618 1.00 76.56 270 TYR A C 1
ATOM 2129 O O . TYR A 1 270 ? -6.520 -20.317 8.401 1.00 76.56 270 TYR A O 1
ATOM 2137 N N . ASN A 1 271 ? -6.274 -22.497 7.959 1.00 69.81 271 ASN A N 1
ATOM 2138 C CA . ASN A 1 271 ? -6.735 -22.947 9.283 1.00 69.81 271 ASN A CA 1
ATOM 2139 C C . ASN A 1 271 ? -5.897 -22.371 10.442 1.00 69.81 271 ASN A C 1
ATOM 2141 O O . ASN A 1 271 ? -6.365 -22.312 11.571 1.00 69.81 271 ASN A O 1
ATOM 2145 N N . THR A 1 272 ? -4.667 -21.936 10.160 1.00 67.06 272 THR A N 1
ATOM 2146 C CA . THR A 1 272 ? -3.769 -21.256 11.104 1.00 67.06 272 THR A CA 1
ATOM 2147 C C . THR A 1 272 ? -4.099 -19.771 11.301 1.00 67.06 272 THR A C 1
ATOM 2149 O O . THR A 1 272 ? -3.341 -19.062 11.952 1.00 67.06 272 THR A O 1
ATOM 2152 N N . GLY A 1 273 ? -5.144 -19.251 10.652 1.00 65.88 273 GLY A N 1
ATOM 2153 C CA . GLY A 1 273 ? -5.503 -17.832 10.656 1.00 65.88 273 GLY A CA 1
ATOM 2154 C C . GLY A 1 273 ? -4.654 -16.947 9.737 1.00 65.88 273 GLY A C 1
ATOM 2155 O O . GLY A 1 273 ? -4.963 -15.775 9.585 1.00 65.88 273 GLY A O 1
ATOM 2156 N N . MET A 1 274 ? -3.608 -17.462 9.083 1.00 71.06 274 MET A N 1
ATOM 2157 C CA . MET A 1 274 ? -2.811 -16.653 8.149 1.00 71.06 274 MET A CA 1
ATOM 2158 C C . MET A 1 274 ? -3.602 -16.356 6.862 1.00 71.06 274 MET A C 1
ATOM 2160 O O . MET A 1 274 ? -4.201 -17.290 6.321 1.00 71.06 274 MET A O 1
ATOM 2164 N N . PRO A 1 275 ? -3.577 -15.120 6.326 1.00 79.38 275 PRO A N 1
ATOM 2165 C CA . PRO A 1 275 ? -4.168 -14.823 5.024 1.00 79.38 275 PRO A CA 1
ATOM 2166 C C . PRO A 1 275 ? -3.553 -15.689 3.917 1.00 79.38 275 PRO A C 1
ATOM 2168 O O . PRO A 1 275 ? -2.334 -15.858 3.839 1.00 79.38 275 PRO A O 1
ATOM 2171 N N . LYS A 1 276 ? -4.412 -16.249 3.072 1.00 84.62 276 LYS A N 1
ATOM 2172 C CA . LYS A 1 276 ? -4.090 -17.152 1.965 1.00 84.62 276 LYS A CA 1
ATOM 2173 C C . LYS A 1 276 ? -4.235 -16.469 0.614 1.00 84.62 276 LYS A C 1
ATOM 2175 O O . LYS A 1 276 ? -3.352 -16.622 -0.225 1.00 84.62 276 LYS A O 1
ATOM 2180 N N . ASP A 1 277 ? -5.345 -15.774 0.400 1.00 88.50 277 ASP A N 1
ATOM 2181 C CA . ASP A 1 277 ? -5.645 -15.090 -0.857 1.00 88.50 277 ASP A CA 1
ATOM 2182 C C . ASP A 1 277 ? -6.286 -13.734 -0.565 1.00 88.50 277 ASP A C 1
ATOM 2184 O O . ASP A 1 277 ? -7.057 -13.599 0.385 1.00 88.50 277 ASP A O 1
ATOM 2188 N N . PHE A 1 278 ? -5.953 -12.750 -1.394 1.00 91.12 278 PHE A N 1
ATOM 2189 C CA . PHE A 1 278 ? -6.573 -11.430 -1.408 1.00 91.12 278 PHE A CA 1
ATOM 2190 C C . PHE A 1 278 ? -7.066 -11.191 -2.828 1.00 91.12 278 PHE A C 1
ATOM 2192 O O . PHE A 1 278 ? -6.258 -11.012 -3.749 1.00 91.12 278 PHE A O 1
ATOM 2199 N N . ALA A 1 279 ? -8.382 -11.211 -3.000 1.00 94.25 279 ALA A N 1
ATOM 2200 C CA . ALA A 1 279 ? -9.018 -11.179 -4.305 1.00 94.25 279 ALA A CA 1
ATOM 2201 C C . ALA A 1 279 ? -10.057 -10.062 -4.378 1.00 94.25 279 ALA A C 1
ATOM 2203 O O . ALA A 1 279 ? -10.882 -9.916 -3.480 1.00 94.25 279 ALA A O 1
ATOM 2204 N N . SER A 1 280 ? -10.046 -9.310 -5.474 1.00 96.00 280 SER A N 1
ATOM 2205 C CA . SER A 1 280 ? -11.006 -8.235 -5.729 1.00 96.00 280 SER A CA 1
ATOM 2206 C C . SER A 1 280 ? -11.761 -8.536 -7.015 1.00 96.00 280 SER A C 1
ATOM 2208 O O . SER A 1 280 ? -11.164 -8.601 -8.093 1.00 96.00 280 SER A O 1
ATOM 2210 N N . ASP A 1 281 ? -13.073 -8.710 -6.909 1.00 97.06 281 ASP A N 1
ATOM 2211 C CA . ASP A 1 281 ? -13.968 -8.801 -8.055 1.00 97.06 281 ASP A CA 1
ATOM 2212 C C . ASP A 1 281 ? -14.224 -7.398 -8.580 1.00 97.06 281 ASP A C 1
ATOM 2214 O O . ASP A 1 281 ? -14.933 -6.600 -7.961 1.00 97.06 281 ASP A O 1
ATOM 2218 N N . ILE A 1 282 ? -13.637 -7.095 -9.733 1.00 97.19 282 ILE A N 1
ATOM 2219 C CA . ILE A 1 282 ? -13.739 -5.779 -10.348 1.00 97.19 282 ILE A CA 1
ATOM 2220 C C . ILE A 1 282 ? -14.512 -5.840 -11.657 1.00 97.19 282 ILE A C 1
ATOM 2222 O O . ILE A 1 282 ? -14.457 -6.821 -12.405 1.00 97.19 282 ILE A O 1
ATOM 2226 N N . VAL A 1 283 ? -15.220 -4.754 -11.953 1.00 97.75 283 VAL A N 1
ATOM 2227 C CA . VAL A 1 283 ? -15.815 -4.518 -13.266 1.00 97.75 283 VAL A CA 1
ATOM 2228 C C . VAL A 1 283 ? -15.212 -3.251 -13.839 1.00 97.75 283 VAL A C 1
ATOM 2230 O O . VAL A 1 283 ? -15.371 -2.167 -13.285 1.00 97.75 283 VAL A O 1
ATOM 2233 N N . VAL A 1 284 ? -14.530 -3.392 -14.971 1.00 97.12 284 VAL A N 1
ATOM 2234 C CA . VAL A 1 284 ? -13.955 -2.265 -15.700 1.00 97.12 284 VAL A CA 1
ATOM 2235 C C . VAL A 1 284 ? -14.812 -1.954 -16.913 1.00 97.12 284 VAL A C 1
ATOM 2237 O O . VAL A 1 284 ? -15.077 -2.841 -17.727 1.00 97.12 284 VAL A O 1
ATOM 2240 N N . THR A 1 285 ? -15.239 -0.701 -17.046 1.00 96.94 285 THR A N 1
ATOM 2241 C CA . THR A 1 285 ? -16.004 -0.226 -18.206 1.00 96.94 285 THR A CA 1
ATOM 2242 C C . THR A 1 285 ? -15.164 0.767 -18.992 1.00 96.94 285 THR A C 1
ATOM 2244 O O . THR A 1 285 ? -14.882 1.862 -18.513 1.00 96.94 285 THR A O 1
ATOM 2247 N N . ASP A 1 286 ? -14.752 0.392 -20.199 1.00 95.19 286 ASP A N 1
ATOM 2248 C CA . ASP A 1 286 ? -14.008 1.283 -21.090 1.00 95.19 286 ASP A CA 1
ATOM 2249 C C . ASP A 1 286 ? -14.898 2.449 -21.550 1.00 95.19 286 ASP A C 1
ATOM 2251 O O . ASP A 1 286 ? -15.986 2.227 -22.086 1.00 95.19 286 ASP A O 1
ATOM 2255 N N . LYS A 1 287 ? -14.437 3.692 -21.361 1.00 94.00 287 LYS A N 1
ATOM 2256 C CA . LYS A 1 287 ? -15.201 4.896 -21.727 1.00 94.00 287 LYS A CA 1
ATOM 2257 C C . LYS A 1 287 ? -15.306 5.076 -23.241 1.00 94.00 287 LYS A C 1
ATOM 2259 O O . LYS A 1 287 ? -16.273 5.670 -23.707 1.00 94.00 287 LYS A O 1
ATOM 2264 N N . ALA A 1 288 ? -14.333 4.578 -24.009 1.00 91.31 288 ALA A N 1
ATOM 2265 C CA . ALA A 1 288 ? -14.315 4.740 -25.461 1.00 91.31 288 ALA A CA 1
ATOM 2266 C C . ALA A 1 288 ? -15.216 3.721 -26.171 1.00 91.31 288 ALA A C 1
ATOM 2268 O O . ALA A 1 288 ? -15.988 4.086 -27.055 1.00 91.31 288 ALA A O 1
ATOM 2269 N N . SER A 1 289 ? -15.121 2.441 -25.794 1.00 93.00 289 SER A N 1
ATOM 2270 C CA . SER A 1 289 ? -15.887 1.364 -26.438 1.00 93.00 289 SER A CA 1
ATOM 2271 C C . SER A 1 289 ? -17.199 1.010 -25.734 1.00 93.00 289 SER A C 1
ATOM 2273 O O . SER A 1 289 ? -18.027 0.307 -26.311 1.00 93.00 289 SER A O 1
ATOM 2275 N N . GLY A 1 290 ? -17.384 1.425 -24.477 1.00 92.81 290 GLY A N 1
ATOM 2276 C CA . GLY A 1 290 ? -18.485 0.972 -23.621 1.00 92.81 290 GLY A CA 1
ATOM 2277 C C . GLY A 1 290 ? -18.376 -0.500 -23.198 1.00 92.81 290 GLY A C 1
ATOM 2278 O O . GLY A 1 290 ? -19.272 -1.021 -22.530 1.00 92.81 290 GLY A O 1
ATOM 2279 N N . LYS A 1 291 ? -17.299 -1.204 -23.578 1.00 94.75 291 LYS A N 1
ATOM 2280 C CA . LYS A 1 291 ? -17.105 -2.619 -23.251 1.00 94.75 291 LYS A CA 1
ATOM 2281 C C . LYS A 1 291 ? -16.868 -2.784 -21.753 1.00 94.75 291 LYS A C 1
ATOM 2283 O O . LYS A 1 291 ? -16.000 -2.135 -21.172 1.00 94.75 291 LYS A O 1
ATOM 2288 N N . ARG A 1 292 ? -17.605 -3.719 -21.152 1.00 96.19 292 ARG A N 1
ATOM 2289 C CA . ARG A 1 292 ? -17.459 -4.112 -19.747 1.00 96.19 292 ARG A CA 1
ATOM 2290 C C . ARG A 1 292 ? -16.652 -5.398 -19.639 1.00 96.19 292 ARG A C 1
ATOM 2292 O O . ARG A 1 292 ? -16.926 -6.363 -20.353 1.00 96.19 292 ARG A O 1
ATOM 2299 N N . VAL A 1 293 ? -15.676 -5.414 -18.742 1.00 96.06 293 VAL A N 1
ATOM 2300 C CA . VAL A 1 293 ? -14.849 -6.578 -18.418 1.00 96.06 293 VAL A CA 1
ATOM 2301 C C . VAL A 1 293 ? -14.972 -6.829 -16.923 1.00 96.06 293 VAL A C 1
ATOM 2303 O O . VAL A 1 293 ? -14.562 -5.996 -16.123 1.00 96.06 293 VAL A O 1
ATOM 2306 N N . ALA A 1 294 ? -15.560 -7.964 -16.553 1.00 97.00 294 ALA A N 1
ATOM 2307 C CA . ALA A 1 294 ? -15.577 -8.438 -15.175 1.00 97.00 294 ALA A CA 1
ATOM 2308 C C . ALA A 1 294 ? -14.414 -9.415 -14.978 1.00 97.00 294 ALA A C 1
ATOM 2310 O O . ALA A 1 294 ? -14.276 -10.364 -15.753 1.00 97.00 294 ALA A O 1
ATOM 2311 N N . GLN A 1 295 ? -13.577 -9.179 -13.972 1.00 96.00 295 GLN A N 1
ATOM 2312 C CA . GLN A 1 295 ? -12.446 -10.045 -13.655 1.00 96.00 295 GLN A CA 1
ATOM 2313 C C . GLN A 1 295 ? -12.138 -9.992 -12.160 1.00 96.00 295 GLN A C 1
ATOM 2315 O O . GLN A 1 295 ? -12.193 -8.933 -11.544 1.00 96.00 295 GLN A O 1
ATOM 2320 N N . THR A 1 296 ? -11.746 -11.130 -11.595 1.00 96.94 296 THR A N 1
ATOM 2321 C CA . THR A 1 296 ? -11.156 -11.190 -10.257 1.00 96.94 296 THR A CA 1
ATOM 2322 C C . THR A 1 296 ? -9.651 -10.957 -10.359 1.00 96.94 296 THR A C 1
ATOM 2324 O O . THR A 1 296 ? -8.940 -11.767 -10.965 1.00 96.94 296 THR A O 1
ATOM 2327 N N . ILE A 1 297 ? -9.154 -9.866 -9.779 1.00 95.94 297 ILE A N 1
ATOM 2328 C CA . ILE A 1 297 ? -7.712 -9.614 -9.640 1.00 95.94 297 ILE A CA 1
ATOM 2329 C C . ILE A 1 297 ? -7.213 -10.138 -8.294 1.00 95.94 297 ILE A C 1
ATOM 2331 O O . ILE A 1 297 ? -7.965 -10.169 -7.322 1.00 95.94 297 ILE A O 1
ATOM 2335 N N . ARG A 1 298 ? -5.946 -10.554 -8.237 1.00 94.69 298 ARG A N 1
ATOM 2336 C CA . ARG A 1 298 ? -5.281 -11.020 -7.006 1.00 94.69 298 ARG A CA 1
ATOM 2337 C C . ARG A 1 298 ? -3.894 -10.411 -6.885 1.00 94.69 298 ARG A C 1
ATOM 2339 O O . ARG A 1 298 ? -3.369 -9.845 -7.849 1.00 94.69 298 ARG A O 1
ATOM 2346 N N . VAL A 1 299 ? -3.260 -10.582 -5.728 1.00 89.81 299 VAL A N 1
ATOM 2347 C CA . VAL A 1 299 ? -1.833 -10.266 -5.561 1.00 89.81 299 VAL A CA 1
ATOM 2348 C C . VAL A 1 299 ? -1.029 -11.003 -6.641 1.00 89.81 299 VAL A C 1
ATOM 2350 O O . VAL A 1 299 ? -1.201 -12.202 -6.843 1.00 89.81 299 VAL A O 1
ATOM 2353 N N . ASN A 1 300 ? -0.184 -10.274 -7.375 1.00 89.69 300 ASN A N 1
ATOM 2354 C CA . ASN A 1 300 ? 0.589 -10.750 -8.538 1.00 89.69 300 ASN A CA 1
ATOM 2355 C C . ASN A 1 300 ? -0.220 -11.220 -9.768 1.00 89.69 300 ASN A C 1
ATOM 2357 O O . ASN A 1 300 ? 0.382 -11.620 -10.764 1.00 89.69 300 ASN A O 1
ATOM 2361 N N . HIS A 1 301 ? -1.551 -11.108 -9.757 1.00 94.75 301 HIS A N 1
ATOM 2362 C CA . HIS A 1 301 ? -2.420 -11.410 -10.899 1.00 94.75 301 HIS A CA 1
ATOM 2363 C C . HIS A 1 301 ? -3.270 -10.181 -11.266 1.00 94.75 301 HIS A C 1
ATOM 2365 O O . HIS A 1 301 ? -4.461 -10.129 -10.938 1.00 94.75 301 HIS A O 1
ATOM 2371 N N . PRO A 1 302 ? -2.657 -9.167 -11.909 1.00 96.25 302 PRO A N 1
ATOM 2372 C CA . PRO A 1 302 ? -3.332 -7.921 -12.245 1.00 96.25 302 PRO A CA 1
ATOM 2373 C C . PRO A 1 302 ? -4.206 -8.032 -13.504 1.00 96.25 302 PRO A C 1
ATOM 2375 O O . PRO A 1 302 ? -4.099 -8.980 -14.285 1.00 96.25 302 PRO A O 1
ATOM 2378 N N . LEU A 1 303 ? -5.029 -7.008 -13.734 1.00 95.81 303 LEU A N 1
ATOM 2379 C CA . LEU A 1 303 ? -5.747 -6.792 -14.994 1.00 95.81 303 LEU A CA 1
ATOM 2380 C C . LEU A 1 303 ? -5.068 -5.672 -15.786 1.00 95.81 303 LEU A C 1
ATOM 2382 O O . LEU A 1 303 ? -4.874 -4.583 -15.255 1.00 95.81 303 LEU A O 1
ATOM 2386 N N . THR A 1 304 ? -4.769 -5.904 -17.065 1.00 95.44 304 THR A N 1
ATOM 2387 C CA . THR A 1 304 ? -4.281 -4.860 -17.977 1.00 95.44 304 THR A CA 1
ATOM 2388 C C . THR A 1 304 ? -5.355 -4.490 -18.995 1.00 95.44 304 THR A C 1
ATOM 2390 O O . THR A 1 304 ? -5.852 -5.349 -19.723 1.00 95.44 304 THR A O 1
ATOM 2393 N N . ILE A 1 305 ? -5.685 -3.203 -19.079 1.00 91.69 305 ILE A N 1
ATOM 2394 C CA . ILE A 1 305 ? -6.661 -2.639 -20.018 1.00 91.69 305 ILE A CA 1
ATOM 2395 C C . ILE A 1 305 ? -6.206 -1.248 -20.467 1.00 91.69 305 ILE A C 1
ATOM 2397 O O . ILE A 1 305 ? -5.719 -0.457 -19.666 1.00 91.69 305 ILE A O 1
ATOM 2401 N N . ASN A 1 306 ? -6.324 -0.948 -21.763 1.00 87.81 306 ASN A N 1
ATOM 2402 C CA . ASN A 1 306 ? -5.897 0.328 -22.359 1.00 87.81 306 ASN A CA 1
ATOM 2403 C C . ASN A 1 306 ? -4.440 0.720 -22.016 1.00 87.81 306 ASN A C 1
ATOM 2405 O O . ASN A 1 306 ? -4.124 1.895 -21.869 1.00 87.81 306 ASN A O 1
ATOM 2409 N N . GLY A 1 307 ? -3.549 -0.271 -21.867 1.00 89.38 307 GLY A N 1
ATOM 2410 C CA . GLY A 1 307 ? -2.146 -0.060 -21.484 1.00 89.38 307 GLY A CA 1
ATOM 2411 C C . GLY A 1 307 ? -1.913 0.230 -19.995 1.00 89.38 307 GLY A C 1
ATOM 2412 O O . GLY A 1 307 ? -0.765 0.395 -19.594 1.00 89.38 307 GLY A O 1
ATOM 2413 N N . ILE A 1 308 ? -2.966 0.254 -19.174 1.00 92.25 308 ILE A N 1
ATOM 2414 C CA . ILE A 1 308 ? -2.906 0.476 -17.725 1.00 92.25 308 ILE A CA 1
ATOM 2415 C C . ILE A 1 308 ? -3.085 -0.865 -17.017 1.00 92.25 308 ILE A C 1
ATOM 2417 O O . ILE A 1 308 ? -4.014 -1.616 -17.320 1.00 92.25 308 ILE A O 1
ATOM 2421 N N . THR A 1 309 ? -2.207 -1.157 -16.060 1.00 94.50 309 THR A N 1
ATOM 2422 C CA . THR A 1 309 ? -2.259 -2.385 -15.261 1.00 94.50 309 THR A CA 1
ATOM 2423 C C . THR A 1 309 ? -2.748 -2.075 -13.850 1.00 94.50 309 THR A C 1
ATOM 2425 O O . THR A 1 309 ? -2.162 -1.252 -13.150 1.00 94.50 309 THR A O 1
ATOM 2428 N N . ILE A 1 310 ? -3.825 -2.740 -13.442 1.00 95.25 310 ILE A N 1
ATOM 2429 C CA . ILE A 1 310 ? -4.513 -2.561 -12.164 1.00 95.25 310 ILE A CA 1
ATOM 2430 C C . ILE A 1 310 ? -4.059 -3.672 -11.217 1.00 95.25 310 ILE A C 1
ATOM 2432 O O . ILE A 1 310 ? -4.265 -4.856 -11.497 1.00 95.25 310 ILE A O 1
ATOM 2436 N N . TYR A 1 311 ? -3.450 -3.283 -10.099 1.00 94.06 311 TYR A N 1
ATOM 2437 C CA . TYR A 1 311 ? -2.937 -4.191 -9.076 1.00 94.06 311 TYR A CA 1
ATOM 2438 C C . TYR A 1 311 ? -3.763 -4.088 -7.797 1.00 94.06 311 TYR A C 1
ATOM 2440 O O . TYR A 1 311 ? -4.110 -2.987 -7.375 1.00 94.06 311 TYR A O 1
ATOM 2448 N N . GLN A 1 312 ? -3.987 -5.225 -7.137 1.00 91.94 312 GLN A N 1
ATOM 2449 C CA . GLN A 1 312 ? -4.407 -5.239 -5.739 1.00 91.94 312 GLN A CA 1
ATOM 2450 C C . GLN A 1 312 ? -3.178 -4.962 -4.868 1.00 91.94 312 GLN A C 1
ATOM 2452 O O . GLN A 1 312 ? -2.299 -5.819 -4.754 1.00 91.94 312 GLN A O 1
ATOM 2457 N N . SER A 1 313 ? -3.088 -3.753 -4.312 1.00 84.62 313 SER A N 1
ATOM 2458 C CA . SER A 1 313 ? -1.926 -3.298 -3.535 1.00 84.62 313 SER A CA 1
ATOM 2459 C C . SER A 1 313 ? -2.165 -3.293 -2.027 1.00 84.62 313 SER A C 1
ATOM 2461 O O . SER A 1 313 ? -1.256 -3.621 -1.269 1.00 84.62 313 SER A O 1
ATOM 2463 N N . THR A 1 314 ? -3.371 -2.933 -1.591 1.00 85.44 314 THR A N 1
ATOM 2464 C CA . THR A 1 314 ? -3.746 -2.834 -0.180 1.00 85.44 314 THR A CA 1
ATOM 2465 C C . THR A 1 314 ? -5.227 -3.154 0.010 1.00 85.44 314 THR A C 1
ATOM 2467 O O . THR A 1 314 ? -5.981 -3.245 -0.960 1.00 85.44 314 THR A O 1
ATOM 2470 N N . TYR A 1 315 ? -5.637 -3.334 1.258 1.00 86.06 315 TYR A N 1
ATOM 2471 C CA . TYR A 1 315 ? -7.028 -3.465 1.663 1.00 86.06 315 TYR A CA 1
ATOM 2472 C C . TYR A 1 315 ? -7.245 -2.736 2.986 1.00 86.06 315 TYR A C 1
ATOM 2474 O O . TYR A 1 315 ? -6.295 -2.421 3.702 1.00 86.06 315 TYR A O 1
ATOM 2482 N N . GLY A 1 316 ? -8.506 -2.474 3.286 1.00 83.94 316 GLY A N 1
ATOM 2483 C CA . GLY A 1 316 ? -8.945 -1.876 4.531 1.00 83.94 316 GLY A CA 1
ATOM 2484 C C . GLY A 1 316 ? -10.459 -1.944 4.609 1.00 83.94 316 GLY A C 1
ATOM 2485 O O . GLY A 1 316 ? -11.135 -2.278 3.637 1.00 83.94 316 GLY A O 1
ATOM 2486 N N . ASP A 1 317 ? -10.979 -1.619 5.776 1.00 83.56 317 ASP A N 1
ATOM 2487 C CA . ASP A 1 317 ? -12.402 -1.703 6.094 1.00 83.56 317 ASP A CA 1
ATOM 2488 C C . ASP A 1 317 ? -13.285 -0.752 5.255 1.00 83.56 317 ASP A C 1
ATOM 2490 O O . ASP A 1 317 ? -14.447 -1.031 4.993 1.00 83.56 317 ASP A O 1
ATOM 2494 N N . GLY A 1 318 ? -12.750 0.383 4.793 1.00 80.06 318 GLY A N 1
ATOM 2495 C CA . GLY A 1 318 ? -13.478 1.341 3.939 1.00 80.06 318 GLY A CA 1
ATOM 2496 C C . GLY A 1 318 ? -14.717 2.013 4.565 1.00 80.06 318 GLY A C 1
ATOM 2497 O O . GLY A 1 318 ? -15.295 2.897 3.934 1.00 80.06 318 GLY A O 1
ATOM 2498 N N . GLY A 1 319 ? -15.100 1.642 5.794 1.00 86.50 319 GLY A N 1
ATOM 2499 C CA . GLY A 1 319 ? -16.226 2.208 6.542 1.00 86.50 319 GLY A CA 1
ATOM 2500 C C . GLY A 1 319 ? -17.420 1.255 6.632 1.00 86.50 319 GLY A C 1
ATOM 2501 O O . GLY A 1 319 ? -18.457 1.524 6.032 1.00 86.50 319 GLY A O 1
ATOM 2502 N N . SER A 1 320 ? -17.281 0.164 7.384 1.00 89.12 320 SER A N 1
ATOM 2503 C CA . SER A 1 320 ? -18.362 -0.777 7.685 1.00 89.12 320 SER A CA 1
ATOM 2504 C C . SER A 1 320 ? -19.384 -0.204 8.662 1.00 89.12 320 SER A C 1
ATOM 2506 O O . SER A 1 320 ? -19.037 0.498 9.615 1.00 89.12 320 SER A O 1
ATOM 2508 N N . ASP A 1 321 ? -20.647 -0.583 8.473 1.00 91.25 321 ASP A N 1
ATOM 2509 C CA . ASP A 1 321 ? -21.696 -0.363 9.464 1.00 91.25 321 ASP A CA 1
ATOM 2510 C C . ASP A 1 321 ? -21.466 -1.279 10.676 1.00 91.25 321 ASP A C 1
ATOM 2512 O O . ASP A 1 321 ? -21.365 -2.503 10.550 1.00 91.25 321 ASP A O 1
ATOM 2516 N N . VAL A 1 322 ? -21.396 -0.688 11.868 1.00 91.81 322 VAL A N 1
ATOM 2517 C CA . VAL A 1 322 ? -21.178 -1.395 13.132 1.00 91.81 322 VAL A CA 1
ATOM 2518 C C . VAL A 1 322 ? -22.258 -1.006 14.128 1.00 91.81 322 VAL A C 1
ATOM 2520 O O . VAL A 1 322 ? -22.563 0.169 14.327 1.00 91.81 322 VAL A O 1
ATOM 2523 N N . ARG A 1 323 ? -22.819 -2.012 14.795 1.00 92.69 323 ARG A N 1
ATOM 2524 C CA . ARG A 1 323 ? -23.819 -1.844 15.846 1.00 92.69 323 ARG A CA 1
ATOM 2525 C C . ARG A 1 323 ? -23.228 -2.249 17.185 1.00 92.69 323 ARG A C 1
ATOM 2527 O O . ARG A 1 323 ? -22.877 -3.410 17.384 1.00 92.69 323 ARG A O 1
ATOM 2534 N N . PHE A 1 324 ? -23.162 -1.301 18.107 1.00 89.81 324 PHE A N 1
ATOM 2535 C CA . PHE A 1 324 ? -22.700 -1.517 19.470 1.00 89.81 324 PHE A CA 1
ATOM 2536 C C . PHE A 1 324 ? -23.878 -1.650 20.425 1.00 89.81 324 PHE A C 1
ATOM 2538 O O . PHE A 1 324 ? -24.877 -0.942 20.308 1.00 89.81 324 PHE A O 1
ATOM 2545 N N . GLN A 1 325 ? -23.711 -2.515 21.419 1.00 90.50 325 GLN A N 1
ATOM 2546 C CA . GLN A 1 325 ? -24.515 -2.517 22.633 1.00 90.50 325 GLN A CA 1
ATOM 2547 C C . GLN A 1 325 ? -23.668 -1.888 23.742 1.00 90.50 325 GLN A C 1
ATOM 2549 O O . GLN A 1 325 ? -22.726 -2.504 24.242 1.00 90.50 325 GLN A O 1
ATOM 2554 N N . SER A 1 326 ? -23.949 -0.633 24.081 1.00 88.75 326 SER A N 1
ATOM 2555 C CA . SER A 1 326 ? -23.188 0.132 25.064 1.00 88.75 326 SER A CA 1
ATOM 2556 C C . SER A 1 326 ? -23.783 -0.026 26.459 1.00 88.75 326 SER A C 1
ATOM 2558 O O . SER A 1 326 ? -24.997 0.031 26.652 1.00 88.75 326 SER A O 1
ATOM 2560 N N . TRP A 1 327 ? -22.911 -0.216 27.447 1.00 88.75 327 TRP A N 1
ATOM 2561 C CA . TRP A 1 327 ? -23.294 -0.359 28.846 1.00 88.75 327 TRP A CA 1
ATOM 2562 C C . TRP A 1 327 ? -22.631 0.733 29.690 1.00 88.75 327 TRP A C 1
ATOM 2564 O O . TRP A 1 327 ? -21.409 0.876 29.665 1.00 88.75 327 TRP A O 1
ATOM 2574 N N . ASP A 1 328 ? -23.416 1.483 30.469 1.00 85.94 328 ASP A N 1
ATOM 2575 C CA . ASP A 1 328 ? -22.869 2.483 31.394 1.00 85.94 328 ASP A CA 1
ATOM 2576 C C . ASP A 1 328 ? -22.442 1.825 32.711 1.00 85.94 328 ASP A C 1
ATOM 2578 O O . ASP A 1 328 ? -23.260 1.522 33.585 1.00 85.94 328 ASP A O 1
ATOM 2582 N N . LEU A 1 329 ? -21.132 1.640 32.872 1.00 86.12 329 LEU A N 1
ATOM 2583 C CA . LEU A 1 329 ? -20.546 1.066 34.081 1.00 86.12 329 LEU A CA 1
ATOM 2584 C C . LEU A 1 329 ? -20.571 2.018 35.288 1.00 86.12 329 LEU A C 1
ATOM 2586 O O . LEU A 1 329 ? -20.163 1.616 36.369 1.00 86.12 329 LEU A O 1
ATOM 2590 N N . ARG A 1 330 ? -21.054 3.258 35.188 1.00 81.12 330 ARG A N 1
ATOM 2591 C CA . ARG A 1 330 ? -21.182 4.157 36.356 1.00 81.12 330 ARG A CA 1
ATOM 2592 C C . ARG A 1 330 ? -22.504 3.963 37.098 1.00 81.12 330 ARG A C 1
ATOM 2594 O O . ARG A 1 330 ? -22.624 4.373 38.248 1.00 81.12 330 ARG A O 1
ATOM 2601 N N . GLY A 1 331 ? -23.488 3.333 36.456 1.00 80.38 331 GLY A N 1
ATOM 2602 C CA . GLY A 1 331 ? -24.834 3.158 36.997 1.00 80.38 331 GLY A CA 1
ATOM 2603 C C . GLY A 1 331 ? -25.413 1.765 36.761 1.00 80.38 331 GLY A C 1
ATOM 2604 O O . GLY A 1 331 ? -24.685 0.803 36.514 1.00 80.38 331 GLY A O 1
ATOM 2605 N N . ALA A 1 332 ? -26.741 1.684 36.861 1.00 81.69 332 ALA A N 1
ATOM 2606 C CA . ALA A 1 332 ? -27.550 0.484 36.630 1.00 81.69 332 ALA A CA 1
ATOM 2607 C C . ALA A 1 332 ? -28.547 0.683 35.467 1.00 81.69 332 ALA A C 1
ATOM 2609 O O . ALA A 1 332 ? -29.621 0.084 35.450 1.00 81.69 332 ALA A O 1
ATOM 2610 N N . ASN A 1 333 ? -28.212 1.574 34.528 1.00 82.50 333 ASN A N 1
ATOM 2611 C CA . ASN A 1 333 ? -29.044 1.862 33.363 1.00 82.50 333 ASN A CA 1
ATOM 2612 C C . ASN A 1 333 ? -29.050 0.665 32.395 1.00 82.50 333 ASN A C 1
ATOM 2614 O O . ASN A 1 333 ? -28.031 -0.024 32.284 1.00 82.50 333 ASN A O 1
ATOM 2618 N N . PRO A 1 334 ? -30.163 0.420 31.679 1.00 84.75 334 PRO A N 1
ATOM 2619 C CA . PRO A 1 334 ? -30.198 -0.589 30.627 1.00 84.75 334 PRO A CA 1
ATOM 2620 C C . PRO A 1 334 ? -29.214 -0.237 29.497 1.00 84.75 334 PRO A C 1
ATOM 2622 O O . PRO A 1 334 ? -28.886 0.941 29.315 1.00 84.75 334 PRO A O 1
ATOM 2625 N N . PRO A 1 335 ? -28.749 -1.234 28.725 1.00 90.38 335 PRO A N 1
ATOM 2626 C CA . PRO A 1 335 ? -27.843 -0.990 27.613 1.00 90.38 335 PRO A CA 1
ATOM 2627 C C . PRO A 1 335 ? -28.514 -0.153 26.523 1.00 90.38 335 PRO A C 1
ATOM 2629 O O . PRO A 1 335 ? -29.711 -0.298 26.263 1.00 90.38 335 PRO A O 1
ATOM 2632 N N . ALA A 1 336 ? -27.731 0.683 25.848 1.00 89.38 336 ALA A N 1
ATOM 2633 C CA . ALA A 1 336 ? -28.178 1.456 24.697 1.00 89.38 336 ALA A CA 1
ATOM 2634 C C . ALA A 1 336 ? -27.582 0.885 23.406 1.00 89.38 336 ALA A C 1
ATOM 2636 O O . ALA A 1 336 ? -26.438 0.436 23.372 1.00 89.38 336 ALA A O 1
ATOM 2637 N N . MET A 1 337 ? -28.360 0.906 22.327 1.00 91.94 337 MET A N 1
ATOM 2638 C CA . MET A 1 337 ? -27.860 0.527 21.007 1.00 91.94 337 MET A CA 1
ATOM 2639 C C . MET A 1 337 ? -27.262 1.754 20.325 1.00 91.94 337 MET A C 1
ATOM 2641 O O . MET A 1 337 ? -27.880 2.820 20.316 1.00 91.94 337 MET A O 1
ATOM 2645 N N . LEU A 1 338 ? -26.073 1.601 19.753 1.00 89.44 338 LEU A N 1
ATOM 2646 C CA . LEU A 1 338 ? -25.369 2.648 19.023 1.00 89.44 338 LEU A CA 1
ATOM 2647 C C . LEU A 1 338 ? -25.000 2.125 17.637 1.00 89.44 338 LEU A C 1
ATOM 2649 O O . LEU A 1 338 ? -24.127 1.269 17.503 1.00 89.44 338 LEU A O 1
ATOM 2653 N N . ASP A 1 339 ? -25.666 2.659 16.619 1.00 92.38 339 ASP A N 1
ATOM 2654 C CA . ASP A 1 339 ? -25.309 2.431 15.222 1.00 92.38 339 ASP A CA 1
ATOM 2655 C C . ASP A 1 339 ? -24.247 3.458 14.810 1.00 92.38 339 ASP A C 1
ATOM 2657 O O . ASP A 1 339 ? -24.409 4.663 15.018 1.00 92.38 339 ASP A O 1
ATOM 2661 N N . ALA A 1 340 ? -23.142 2.975 14.255 1.00 91.75 340 ALA A N 1
ATOM 2662 C CA . ALA A 1 340 ? -22.009 3.782 13.837 1.00 91.75 340 ALA A CA 1
ATOM 2663 C C . ALA A 1 340 ? -21.390 3.213 12.557 1.00 91.75 340 ALA A C 1
ATOM 2665 O O . ALA A 1 340 ? -21.676 2.093 12.147 1.00 91.75 340 ALA A O 1
ATOM 2666 N N . VAL A 1 341 ? -20.517 3.997 11.935 1.00 92.19 341 VAL A N 1
ATOM 2667 C CA . VAL A 1 341 ? -19.730 3.574 10.773 1.00 92.19 341 VAL A CA 1
ATOM 2668 C C . VAL A 1 341 ? -18.267 3.642 11.173 1.00 92.19 341 VAL A C 1
ATOM 2670 O O . VAL A 1 341 ? -17.828 4.653 11.726 1.00 92.19 341 VAL A O 1
ATOM 2673 N N . SER A 1 342 ? -17.513 2.579 10.934 1.00 92.00 342 SER A N 1
ATOM 2674 C CA . SER A 1 342 ? -16.087 2.547 11.245 1.00 92.00 342 SER A CA 1
ATOM 2675 C C . SER A 1 342 ? -15.306 3.617 10.469 1.00 92.00 342 SER A C 1
ATOM 2677 O O . SER A 1 342 ? -15.774 4.164 9.466 1.00 92.00 342 SER A O 1
ATOM 2679 N N . GLN A 1 343 ? -14.115 3.965 10.964 1.00 88.56 343 GLN A N 1
ATOM 2680 C CA . GLN A 1 343 ? -13.272 5.045 10.424 1.00 88.56 343 GLN A CA 1
ATOM 2681 C C . GLN A 1 343 ? -13.950 6.429 10.377 1.00 88.56 343 GLN A C 1
ATOM 2683 O O . GLN A 1 343 ? -13.498 7.331 9.668 1.00 88.56 343 GLN A O 1
ATOM 2688 N N . ARG A 1 344 ? -15.033 6.625 11.139 1.00 90.31 344 ARG A N 1
ATOM 2689 C CA . ARG A 1 344 ? -15.715 7.914 11.294 1.00 90.31 344 ARG A CA 1
ATOM 2690 C C . ARG A 1 344 ? -15.714 8.368 12.744 1.00 90.31 344 ARG A C 1
ATOM 2692 O O . ARG A 1 344 ? -15.559 7.576 13.669 1.00 90.31 344 ARG A O 1
ATOM 2699 N N . ALA A 1 345 ? -15.918 9.668 12.928 1.00 91.81 345 ALA A N 1
ATOM 2700 C CA . ALA A 1 345 ? -16.076 10.273 14.239 1.00 91.81 345 ALA A CA 1
ATOM 2701 C C . ALA A 1 345 ? -17.524 10.713 14.467 1.00 91.81 345 ALA A C 1
ATOM 2703 O O . ALA A 1 345 ? -18.145 11.306 13.583 1.00 91.81 345 ALA A O 1
ATOM 2704 N N . PHE A 1 346 ? -18.032 10.466 15.670 1.00 90.94 346 PHE A N 1
ATOM 2705 C CA . PHE A 1 346 ? -19.381 10.825 16.092 1.00 90.94 346 PHE A CA 1
ATOM 2706 C C . PHE A 1 346 ? -19.325 11.592 17.417 1.00 90.94 346 PHE A C 1
ATOM 2708 O O . PHE A 1 346 ? -18.498 11.274 18.274 1.00 90.94 346 PHE A O 1
ATOM 2715 N N . PRO A 1 347 ? -20.183 12.600 17.629 1.00 91.12 347 PRO A N 1
ATOM 2716 C CA . PRO A 1 347 ? -20.332 13.198 18.947 1.00 91.12 347 PRO A CA 1
ATOM 2717 C C . PRO A 1 347 ? -20.986 12.187 19.901 1.00 91.12 347 PRO A C 1
ATOM 2719 O O . PRO A 1 347 ? -22.014 11.596 19.574 1.00 91.12 347 PRO A O 1
ATOM 2722 N N . LEU A 1 348 ? -20.404 12.009 21.085 1.00 88.06 348 LEU A N 1
ATOM 2723 C CA . LEU A 1 348 ? -20.924 11.162 22.154 1.00 88.06 348 LEU A CA 1
ATOM 2724 C C . LEU A 1 348 ? -21.181 12.018 23.397 1.00 88.06 348 LEU A C 1
ATOM 2726 O O . LEU A 1 348 ? -20.253 12.550 24.005 1.00 88.06 348 LEU A O 1
ATOM 2730 N N . ASP A 1 349 ? -22.449 12.144 23.777 1.00 86.06 349 ASP A N 1
ATOM 2731 C CA . ASP A 1 349 ? -22.865 12.888 24.966 1.00 86.06 349 ASP A CA 1
ATOM 2732 C C . ASP A 1 349 ? -23.170 11.907 26.106 1.00 86.06 349 ASP A C 1
ATOM 2734 O O . ASP A 1 349 ? -24.112 11.118 26.026 1.00 86.06 349 ASP A O 1
ATOM 2738 N N . LEU A 1 350 ? -22.351 11.938 27.160 1.00 80.50 350 LEU A N 1
ATOM 2739 C CA . LEU A 1 350 ? -22.529 11.135 28.373 1.00 80.50 350 LEU A CA 1
ATOM 2740 C C . LEU A 1 350 ? -23.067 11.989 29.537 1.00 80.50 350 LEU A C 1
ATOM 2742 O O . LEU A 1 350 ? -22.791 11.710 30.710 1.00 80.50 350 LEU A O 1
ATOM 2746 N N . GLY A 1 351 ? -23.834 13.037 29.224 1.00 79.00 351 GLY A N 1
ATOM 2747 C CA . GLY A 1 351 ? -24.511 13.917 30.170 1.00 79.00 351 GLY A CA 1
ATOM 2748 C C . GLY A 1 351 ? -23.613 15.050 30.657 1.00 79.00 351 GLY A C 1
ATOM 2749 O O . GLY A 1 351 ? -23.704 16.176 30.176 1.00 79.00 351 GLY A O 1
ATOM 2750 N N . LYS A 1 352 ? -22.759 14.776 31.652 1.00 76.06 352 LYS A N 1
ATOM 2751 C CA . LYS A 1 352 ? -21.830 15.790 32.198 1.00 76.06 352 LYS A CA 1
ATOM 2752 C C . LYS A 1 352 ? -20.574 15.967 31.348 1.00 76.06 352 LYS A C 1
ATOM 2754 O O . LYS A 1 352 ? -19.949 17.020 31.404 1.00 76.06 352 LYS A O 1
ATOM 2759 N N . GLU A 1 353 ? -20.220 14.946 30.576 1.00 82.00 353 GLU A N 1
ATOM 2760 C CA . GLU A 1 353 ? -19.010 14.903 29.763 1.00 82.00 353 GLU A CA 1
ATOM 2761 C C . GLU A 1 353 ? -19.386 14.664 28.305 1.00 82.00 353 GLU A C 1
ATOM 2763 O O . GLU A 1 353 ? -20.209 13.800 27.989 1.00 82.00 353 GLU A O 1
ATOM 2768 N N . LYS A 1 354 ? -18.777 15.452 27.421 1.00 89.19 354 LYS A N 1
ATOM 2769 C CA . LYS A 1 354 ? -18.946 15.340 25.975 1.00 89.19 354 LYS A CA 1
ATOM 2770 C C . LYS A 1 354 ? -17.651 14.834 25.376 1.00 89.19 354 LYS A C 1
ATOM 2772 O O . LYS A 1 354 ? -16.592 15.408 25.627 1.00 89.19 354 LYS A O 1
ATOM 2777 N N . TYR A 1 355 ? -17.769 13.796 24.566 1.00 90.75 355 TYR A N 1
ATOM 2778 C CA . TYR A 1 355 ? -16.657 13.163 23.886 1.00 90.75 355 TYR A CA 1
ATOM 2779 C C . TYR A 1 355 ? -16.868 13.184 22.378 1.00 90.75 355 TYR A C 1
ATOM 2781 O O . TYR A 1 355 ? -17.992 13.200 21.876 1.00 90.75 355 TYR A O 1
ATOM 2789 N N . GLN A 1 356 ? -15.768 13.134 21.646 1.00 93.31 356 GLN A N 1
ATOM 2790 C CA . GLN A 1 356 ? -15.752 12.737 20.252 1.00 93.31 356 GLN A CA 1
ATOM 2791 C C . GLN A 1 356 ? -15.350 11.261 20.194 1.00 93.31 356 GLN A C 1
ATOM 2793 O O . GLN A 1 356 ? -14.252 10.884 20.605 1.00 93.31 356 GLN A O 1
ATOM 2798 N N . PHE A 1 357 ? -16.275 10.427 19.730 1.00 92.88 357 PHE A N 1
ATOM 2799 C CA . PHE A 1 357 ? -16.094 8.996 19.540 1.00 92.88 357 PHE A CA 1
ATOM 2800 C C . PHE A 1 357 ? -15.554 8.740 18.136 1.00 92.88 357 PHE A C 1
ATOM 2802 O O . PHE A 1 357 ? -16.292 8.786 17.155 1.00 92.88 357 PHE A O 1
ATOM 2809 N N . GLU A 1 358 ? -14.246 8.534 18.040 1.00 94.19 358 GLU A N 1
ATOM 2810 C CA . GLU A 1 358 ? -13.515 8.290 16.798 1.00 94.19 358 GLU A CA 1
ATOM 2811 C C . GLU A 1 358 ? -13.360 6.778 16.606 1.00 94.19 358 GLU A C 1
ATOM 2813 O O . GLU A 1 358 ? -12.502 6.156 17.236 1.00 94.19 358 GLU A O 1
ATOM 2818 N N . LEU A 1 359 ? -14.179 6.160 15.755 1.00 93.69 359 LEU A N 1
ATOM 2819 C CA . LEU A 1 359 ? -14.005 4.747 15.429 1.00 93.69 359 LEU A CA 1
ATOM 2820 C C . LEU A 1 359 ? -12.818 4.587 14.486 1.00 93.69 359 LEU A C 1
ATOM 2822 O O . LEU A 1 359 ? -12.671 5.317 13.508 1.00 93.69 359 LEU A O 1
ATOM 2826 N N . GLY A 1 360 ? -11.988 3.596 14.777 1.00 90.88 360 GL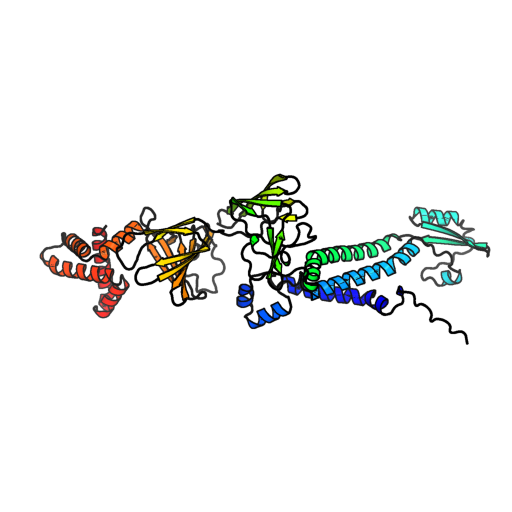Y A N 1
ATOM 2827 C CA . GLY A 1 360 ? -10.934 3.128 13.897 1.00 90.88 360 GLY A CA 1
ATOM 2828 C C . GLY A 1 360 ? -11.443 2.091 12.900 1.00 90.88 360 GLY A C 1
ATOM 2829 O O . GLY A 1 360 ? -12.630 2.017 12.583 1.00 90.88 360 GLY A O 1
ATOM 2830 N N . GLU A 1 361 ? -10.504 1.296 12.406 1.00 87.62 361 GLU A N 1
ATOM 2831 C CA . GLU A 1 361 ? -10.743 0.184 11.490 1.00 87.62 361 GLU A CA 1
ATOM 2832 C C . GLU A 1 361 ? -11.408 -1.002 12.210 1.00 87.62 361 GLU A C 1
ATOM 2834 O O . GLU A 1 361 ? -10.963 -1.409 13.291 1.00 87.62 361 GLU A O 1
ATOM 2839 N N . LEU A 1 362 ? -12.442 -1.583 11.594 1.00 90.75 362 LEU A N 1
ATOM 2840 C CA . LEU A 1 362 ? -12.966 -2.896 11.958 1.00 90.75 362 LEU A CA 1
ATOM 2841 C C . LEU A 1 362 ? -12.058 -3.983 11.378 1.00 90.75 362 LEU A C 1
ATOM 2843 O O . LEU A 1 362 ? -11.919 -4.126 10.164 1.00 90.75 362 LEU A O 1
ATOM 2847 N N . ARG A 1 363 ? -11.493 -4.816 12.249 1.00 88.38 363 ARG A N 1
ATOM 2848 C CA . ARG A 1 363 ? -10.738 -6.003 11.842 1.00 88.38 363 ARG A CA 1
ATOM 2849 C C . ARG A 1 363 ? -11.575 -7.234 12.094 1.00 88.38 363 ARG A C 1
ATOM 2851 O O . ARG A 1 363 ? -11.713 -7.664 13.232 1.00 88.38 363 ARG A O 1
ATOM 2858 N N . VAL A 1 364 ? -12.111 -7.822 11.030 1.00 84.50 364 VAL A N 1
ATOM 2859 C CA . VAL A 1 364 ? -12.983 -9.008 11.114 1.00 84.50 364 VAL A CA 1
ATOM 2860 C C . VAL A 1 364 ? -12.217 -10.263 11.563 1.00 84.50 364 VAL A C 1
ATOM 2862 O O . VAL A 1 364 ? -12.789 -11.151 12.194 1.00 84.50 364 VAL A O 1
ATOM 2865 N N . PHE A 1 365 ? -10.914 -10.321 11.281 1.00 78.50 365 PHE A N 1
ATOM 2866 C CA . PHE A 1 365 ? -10.037 -11.437 11.628 1.00 78.50 365 PHE A CA 1
ATOM 2867 C C . PHE A 1 365 ? -8.866 -10.932 12.470 1.00 78.50 365 PHE A C 1
ATOM 2869 O O . PHE A 1 365 ? -8.128 -10.049 12.032 1.00 78.50 365 PHE A O 1
ATOM 2876 N N . ASN A 1 366 ? -8.676 -11.508 13.657 1.00 78.06 366 ASN A N 1
ATOM 2877 C CA . ASN A 1 366 ? -7.566 -11.187 14.554 1.00 78.06 366 ASN A CA 1
ATOM 2878 C C . ASN A 1 366 ? -6.889 -12.475 14.978 1.00 78.06 366 ASN A C 1
ATOM 2880 O O . ASN A 1 366 ? -7.515 -13.333 15.588 1.00 78.06 366 ASN A O 1
ATOM 2884 N N . VAL A 1 367 ? -5.618 -12.625 14.625 1.00 73.62 367 VAL A N 1
ATOM 2885 C CA . VAL A 1 367 ? -4.879 -13.870 14.813 1.00 73.62 367 VAL A CA 1
ATOM 2886 C C . VAL A 1 367 ? -3.952 -13.706 16.002 1.00 73.62 367 VAL A C 1
ATOM 2888 O O . VAL A 1 367 ? -2.919 -13.050 15.895 1.00 73.62 367 VAL A O 1
ATOM 2891 N N . GLU A 1 368 ? -4.323 -14.320 17.117 1.00 71.88 368 GLU A N 1
ATOM 2892 C CA . GLU A 1 368 ? -3.546 -14.291 18.353 1.00 71.88 368 GLU A CA 1
ATOM 2893 C C . GLU A 1 368 ? -2.796 -15.606 18.558 1.00 71.88 368 GLU A C 1
ATOM 2895 O O . GLU A 1 368 ? -3.186 -16.661 18.049 1.00 71.88 368 GLU A O 1
ATOM 2900 N N . ASN A 1 369 ? -1.690 -15.541 19.299 1.00 66.56 369 ASN A N 1
ATOM 2901 C CA . ASN A 1 369 ? -0.934 -16.729 19.684 1.00 66.56 369 ASN A CA 1
ATOM 2902 C C . ASN A 1 369 ? -1.467 -17.276 21.014 1.00 66.56 369 ASN A C 1
ATOM 2904 O O . ASN A 1 369 ? -1.092 -16.794 22.081 1.00 66.56 369 ASN A O 1
ATOM 2908 N N . THR A 1 370 ? -2.296 -18.313 20.958 1.00 62.19 370 THR A N 1
ATOM 2909 C CA . THR A 1 370 ? -2.944 -18.910 22.137 1.00 62.19 370 THR A CA 1
ATOM 2910 C C . THR A 1 370 ? -1.996 -19.739 23.007 1.00 62.19 370 THR A C 1
ATOM 2912 O O . THR A 1 370 ? -2.327 -20.054 24.146 1.00 62.19 370 THR A O 1
ATOM 2915 N N . ALA A 1 371 ? -0.784 -20.046 22.529 1.00 56.22 371 ALA A N 1
ATOM 2916 C CA . ALA A 1 371 ? 0.242 -20.722 23.330 1.00 56.22 371 ALA A CA 1
ATOM 2917 C C . ALA A 1 371 ? 0.947 -19.788 24.337 1.00 56.22 371 ALA A C 1
ATOM 2919 O O . ALA A 1 371 ? 1.707 -20.252 25.188 1.00 56.22 371 ALA A O 1
ATOM 2920 N N . ALA A 1 372 ? 0.729 -18.472 24.244 1.00 48.09 372 ALA A N 1
ATOM 2921 C CA . ALA A 1 372 ? 1.300 -17.492 25.159 1.00 48.09 372 ALA A CA 1
ATOM 2922 C C . ALA A 1 372 ? 0.364 -17.260 26.358 1.00 48.09 372 ALA A C 1
ATOM 2924 O O . ALA A 1 372 ? -0.403 -16.304 26.389 1.00 48.09 372 ALA A O 1
ATOM 2925 N N . GLY A 1 373 ? 0.440 -18.129 27.370 1.00 48.16 373 GLY A N 1
ATOM 2926 C CA . GLY A 1 373 ? -0.013 -17.762 28.716 1.00 48.16 373 GLY A CA 1
ATOM 2927 C C . GLY A 1 373 ? 0.812 -16.586 29.270 1.00 48.16 373 GLY A C 1
ATOM 2928 O O . GLY A 1 373 ? 1.943 -16.358 28.834 1.00 48.16 373 GLY A O 1
ATOM 2929 N N . GLU A 1 374 ? 0.274 -15.851 30.249 1.00 42.25 374 GLU A N 1
ATOM 2930 C CA . GLU A 1 374 ? 0.843 -14.607 30.819 1.00 42.25 374 GLU A CA 1
ATOM 2931 C C . GLU A 1 374 ? 2.307 -14.681 31.298 1.00 42.25 374 GLU A C 1
ATOM 2933 O O . GLU A 1 374 ? 2.965 -13.653 31.439 1.00 42.25 374 GLU A O 1
ATOM 2938 N N . ALA A 1 375 ? 2.875 -15.875 31.468 1.00 37.59 375 ALA A N 1
ATOM 2939 C CA . ALA A 1 375 ? 4.284 -16.061 31.809 1.00 37.59 375 ALA A CA 1
ATOM 2940 C C . ALA A 1 375 ? 5.277 -15.648 30.693 1.00 37.59 375 ALA A C 1
ATOM 2942 O O . ALA A 1 375 ? 6.485 -15.625 30.927 1.00 37.59 375 ALA A O 1
ATOM 2943 N N . ALA A 1 376 ? 4.812 -15.333 29.478 1.00 40.12 376 ALA A N 1
ATOM 2944 C CA . ALA A 1 376 ? 5.676 -15.169 28.305 1.00 40.12 376 ALA A CA 1
ATOM 2945 C C . ALA A 1 376 ? 6.224 -13.748 28.049 1.00 40.12 376 ALA A C 1
ATOM 2947 O O . ALA A 1 376 ? 7.049 -13.584 27.151 1.00 40.12 376 ALA A O 1
ATOM 2948 N N . GLN A 1 377 ? 5.812 -12.712 28.790 1.00 38.78 377 GLN A N 1
ATOM 2949 C CA . GLN A 1 377 ? 6.269 -11.338 28.499 1.00 38.78 377 GLN A CA 1
ATOM 2950 C C . GLN A 1 377 ? 7.645 -10.966 29.084 1.00 38.78 377 GLN A C 1
ATOM 2952 O O . GLN A 1 377 ? 8.200 -9.943 28.688 1.00 38.78 377 GLN A O 1
ATOM 2957 N N . HIS A 1 378 ? 8.240 -11.787 29.960 1.00 37.19 378 HIS A N 1
ATOM 2958 C CA . HIS A 1 378 ? 9.473 -11.415 30.677 1.00 37.19 378 HIS A CA 1
ATOM 2959 C C . HIS A 1 378 ? 10.683 -12.348 30.515 1.00 37.19 378 HIS A C 1
ATOM 2961 O O . HIS A 1 378 ? 11.722 -12.062 31.110 1.00 37.19 378 HIS A O 1
ATOM 2967 N N . ASP A 1 379 ? 10.623 -13.405 29.697 1.00 36.72 379 ASP A N 1
ATOM 2968 C CA . ASP A 1 379 ? 11.769 -14.312 29.536 1.00 36.72 379 ASP A CA 1
ATOM 2969 C C . ASP A 1 379 ? 12.429 -14.219 28.150 1.00 36.72 379 ASP A C 1
ATOM 2971 O O . ASP A 1 379 ? 11.973 -14.795 27.157 1.00 36.72 379 ASP A O 1
ATOM 2975 N N . VAL A 1 380 ? 13.571 -13.522 28.111 1.00 44.94 380 VAL A N 1
ATOM 2976 C CA . VAL A 1 380 ? 14.452 -13.325 26.942 1.00 44.94 380 VAL A CA 1
ATOM 2977 C C . VAL A 1 380 ? 15.102 -14.648 26.476 1.00 44.94 380 VAL A C 1
ATOM 2979 O O . VAL A 1 380 ? 15.832 -14.670 25.486 1.00 44.94 380 VAL A O 1
ATOM 2982 N N . ARG A 1 381 ? 14.840 -15.779 27.152 1.00 45.22 381 ARG A N 1
ATOM 2983 C CA . ARG A 1 381 ? 15.390 -17.106 26.816 1.00 45.22 381 ARG A CA 1
ATOM 2984 C C . ARG A 1 381 ? 14.391 -18.103 26.220 1.00 45.22 381 ARG A C 1
ATOM 2986 O O . ARG A 1 381 ? 14.790 -19.231 25.932 1.00 45.22 381 ARG A O 1
ATOM 2993 N N . SER A 1 382 ? 13.132 -17.735 25.977 1.00 37.97 382 SER A N 1
ATOM 2994 C CA . SER A 1 382 ? 12.131 -18.677 25.445 1.00 37.97 382 SER A CA 1
ATOM 2995 C C . SER A 1 382 ? 12.246 -18.890 23.923 1.00 37.97 382 SER A C 1
ATOM 2997 O O . SER A 1 382 ? 11.480 -18.383 23.105 1.00 37.97 382 SER A O 1
ATOM 2999 N N . VAL A 1 383 ? 13.236 -19.688 23.518 1.00 45.16 383 VAL A N 1
ATOM 3000 C CA . VAL A 1 383 ? 13.349 -20.220 22.155 1.00 45.16 383 VAL A CA 1
ATOM 3001 C C . VAL A 1 383 ? 12.399 -21.420 22.021 1.00 45.16 383 VAL A C 1
ATOM 3003 O O . VAL A 1 383 ? 12.590 -22.433 22.682 1.00 45.16 383 VAL A O 1
ATOM 3006 N N . ALA A 1 384 ? 11.408 -21.299 21.130 1.00 45.28 384 ALA A N 1
ATOM 3007 C CA . ALA A 1 384 ? 10.513 -22.360 20.641 1.00 45.28 384 ALA A CA 1
ATOM 3008 C C . ALA A 1 384 ? 9.382 -22.849 21.579 1.00 45.28 384 ALA A C 1
ATOM 3010 O O . ALA A 1 384 ? 9.315 -24.020 21.935 1.00 45.28 384 ALA A O 1
ATOM 3011 N N . GLN A 1 385 ? 8.403 -21.983 21.864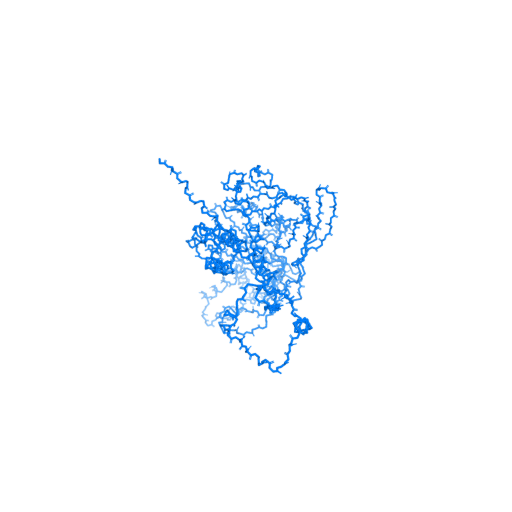 1.00 46.66 385 GLN A N 1
ATOM 3012 C CA . GLN A 1 385 ? 7.028 -22.454 22.097 1.00 46.66 385 GLN A CA 1
ATOM 3013 C C . GLN A 1 385 ? 6.330 -22.658 20.735 1.00 46.66 385 GLN A C 1
ATOM 3015 O O . GLN A 1 385 ? 6.493 -21.806 19.849 1.00 46.66 385 GLN A O 1
ATOM 3020 N N . PRO A 1 386 ? 5.575 -23.753 20.514 1.00 46.47 386 PRO A N 1
ATOM 3021 C CA . PRO A 1 386 ? 4.809 -23.940 19.287 1.00 46.47 386 PRO A CA 1
ATOM 3022 C C . PRO A 1 386 ? 3.740 -22.849 19.203 1.00 46.47 386 PRO A C 1
ATOM 3024 O O . PRO A 1 386 ? 2.799 -22.822 19.989 1.00 46.47 386 PRO A O 1
ATOM 3027 N N . LYS A 1 387 ? 3.902 -21.920 18.258 1.00 55.28 387 LYS A N 1
ATOM 3028 C CA . LYS A 1 387 ? 2.928 -20.852 18.026 1.00 55.28 387 LYS A CA 1
ATOM 3029 C C . LYS A 1 387 ? 1.640 -21.477 17.499 1.00 55.28 387 LYS A C 1
ATOM 3031 O O . LYS A 1 387 ? 1.613 -21.958 16.365 1.00 55.28 387 LYS A O 1
ATOM 3036 N N . GLN A 1 388 ? 0.594 -21.482 18.315 1.00 62.75 388 GLN A N 1
ATOM 3037 C CA . GLN A 1 388 ? -0.752 -21.824 17.876 1.00 62.75 388 GLN A CA 1
ATOM 3038 C C . GLN A 1 388 ? -1.472 -20.519 17.581 1.00 62.75 388 GLN A C 1
ATOM 3040 O O . GLN A 1 388 ? -1.918 -19.809 18.472 1.00 62.75 388 GLN A O 1
ATOM 3045 N N . PHE A 1 389 ? -1.487 -20.168 16.302 1.00 68.44 389 PHE A N 1
ATOM 3046 C CA . PHE A 1 389 ? -2.196 -19.000 15.819 1.00 68.44 389 PHE A CA 1
ATOM 3047 C C . PHE A 1 389 ? -3.665 -19.357 15.624 1.00 68.44 389 PHE A C 1
ATOM 3049 O O . PHE A 1 389 ? -3.982 -20.280 14.868 1.00 68.44 389 PHE A O 1
ATOM 3056 N N . GLN A 1 390 ? -4.547 -18.635 16.304 1.00 73.56 390 GLN A N 1
ATOM 3057 C CA . GLN A 1 390 ? -5.986 -18.820 16.191 1.00 73.56 390 GLN A CA 1
ATOM 3058 C C . GLN A 1 390 ? -6.663 -17.476 15.963 1.00 73.56 390 GLN A C 1
ATOM 3060 O O . GLN A 1 390 ? -6.321 -16.475 16.591 1.00 73.56 390 GLN A O 1
ATOM 3065 N N . ASN A 1 391 ? -7.636 -17.461 15.051 1.00 81.06 391 ASN A N 1
ATOM 3066 C CA . ASN A 1 391 ? -8.504 -16.306 14.903 1.00 81.06 391 ASN A CA 1
ATOM 3067 C C . ASN A 1 391 ? -9.411 -16.193 16.137 1.00 81.06 391 ASN A C 1
ATOM 3069 O O . ASN A 1 391 ? -10.224 -17.086 16.376 1.00 81.06 391 ASN A O 1
ATOM 3073 N N . VAL A 1 392 ? -9.289 -15.101 16.886 1.00 83.75 392 VAL A N 1
ATOM 3074 C CA . VAL A 1 392 ? -10.073 -14.821 18.099 1.00 83.75 392 VAL A CA 1
ATOM 3075 C C . VAL A 1 392 ? -11.308 -13.951 17.835 1.00 83.75 392 VAL A C 1
ATOM 3077 O O . VAL A 1 392 ? -12.001 -13.542 18.762 1.00 83.75 392 VAL A O 1
ATOM 3080 N N . GLY A 1 393 ? -11.625 -13.709 16.561 1.00 86.62 393 GLY A N 1
ATOM 3081 C CA . GLY A 1 393 ? -12.828 -13.000 16.135 1.00 86.62 393 GLY A CA 1
ATOM 3082 C C . GLY A 1 393 ? -12.603 -11.518 15.844 1.00 86.62 393 GLY A C 1
ATOM 3083 O O . GLY A 1 393 ? -11.459 -11.060 15.824 1.00 86.62 393 GLY A O 1
ATOM 3084 N N . PRO A 1 394 ? -13.682 -10.762 15.580 1.00 91.19 394 PRO A N 1
ATOM 3085 C CA . PRO A 1 394 ? -13.583 -9.365 15.189 1.00 91.19 394 PRO A CA 1
ATOM 3086 C C . PRO A 1 394 ? -13.134 -8.458 16.335 1.00 91.19 394 PRO A C 1
ATOM 3088 O O . PRO A 1 394 ? -13.537 -8.640 17.488 1.00 91.19 394 PRO A O 1
ATOM 3091 N N . THR A 1 395 ? -12.350 -7.441 15.998 1.00 93.06 395 THR A N 1
ATOM 3092 C CA . THR A 1 395 ? -11.968 -6.359 16.902 1.00 93.06 395 THR A CA 1
ATOM 3093 C C . THR A 1 395 ? -12.278 -5.023 16.267 1.00 93.06 395 THR A C 1
ATOM 3095 O O . THR A 1 395 ? -12.208 -4.852 15.047 1.00 93.06 395 THR A O 1
ATOM 3098 N N . ILE A 1 396 ? -12.596 -4.058 17.116 1.00 93.69 396 ILE A N 1
ATOM 3099 C CA . ILE A 1 396 ? -12.736 -2.672 16.709 1.00 93.69 396 ILE A CA 1
ATOM 3100 C C . ILE A 1 396 ? -11.947 -1.787 17.657 1.00 93.69 396 ILE A C 1
ATOM 3102 O O . ILE A 1 396 ? -12.062 -1.882 18.882 1.00 93.69 396 ILE A O 1
ATOM 3106 N N . MET A 1 397 ? -11.101 -0.947 17.070 1.00 92.62 397 MET A N 1
ATOM 3107 C CA . MET A 1 397 ? -10.389 0.088 17.805 1.00 92.62 397 MET A CA 1
ATOM 3108 C C . MET A 1 397 ? -11.206 1.370 17.768 1.00 92.62 397 MET A C 1
ATOM 3110 O O . MET A 1 397 ? -11.821 1.686 16.752 1.00 92.62 397 MET A O 1
ATOM 3114 N N . PHE A 1 398 ? -11.198 2.132 18.851 1.00 93.81 398 PHE A N 1
ATOM 3115 C CA . PHE A 1 398 ? -11.815 3.452 18.883 1.00 93.81 398 PHE A CA 1
ATOM 3116 C C . PHE A 1 398 ? -11.082 4.369 19.849 1.00 93.81 398 PHE A C 1
ATOM 3118 O O . PHE A 1 398 ? -10.407 3.917 20.770 1.00 93.81 398 PHE A O 1
ATOM 3125 N N . LYS A 1 399 ? -11.214 5.676 19.649 1.00 94.44 399 LYS A N 1
ATOM 3126 C CA . LYS A 1 399 ? -10.703 6.692 20.563 1.00 94.44 399 LYS A CA 1
ATOM 3127 C C . LYS A 1 399 ? -11.855 7.516 21.104 1.00 94.44 399 LYS A C 1
ATOM 3129 O O . LYS A 1 399 ? -12.760 7.896 20.365 1.00 94.44 399 LYS A O 1
ATOM 3134 N N . LEU A 1 400 ? -11.807 7.800 22.396 1.00 92.62 400 LEU A N 1
ATOM 3135 C CA . LEU A 1 400 ? -12.662 8.795 23.027 1.00 92.62 400 LEU A CA 1
ATOM 3136 C C . LEU A 1 400 ? -11.813 10.027 23.288 1.00 92.62 400 LEU A C 1
ATOM 3138 O O . LEU A 1 400 ? -10.865 9.964 24.072 1.00 92.62 400 LEU A O 1
ATOM 3142 N N . ARG A 1 401 ? -12.134 11.124 22.602 1.00 91.19 401 ARG A N 1
ATOM 3143 C CA . ARG A 1 401 ? -11.465 12.412 22.778 1.00 91.19 401 ARG A CA 1
ATOM 3144 C C . ARG A 1 401 ? -12.336 13.350 23.593 1.00 91.19 401 ARG A C 1
ATOM 3146 O O . ARG A 1 401 ? -13.503 13.537 23.260 1.00 91.19 401 ARG A O 1
ATOM 3153 N N . ASP A 1 402 ? -11.784 13.916 24.655 1.00 90.44 402 ASP A N 1
ATOM 3154 C CA . ASP A 1 402 ? -12.483 14.894 25.486 1.00 90.44 402 ASP A CA 1
ATOM 3155 C C . ASP A 1 402 ? -12.464 16.310 24.874 1.00 90.44 402 ASP A C 1
ATOM 3157 O O . ASP A 1 402 ? -11.858 16.565 23.829 1.00 90.44 402 ASP A O 1
ATOM 3161 N N . ALA A 1 403 ? -13.123 17.260 25.541 1.00 86.69 403 ALA A N 1
ATOM 3162 C CA . ALA A 1 403 ? -13.146 18.661 25.117 1.00 86.69 403 ALA A CA 1
ATOM 3163 C C . ALA A 1 403 ? -11.778 19.370 25.218 1.00 86.69 403 ALA A C 1
ATOM 3165 O O . ALA A 1 403 ? -11.592 20.415 24.595 1.00 86.69 403 ALA A O 1
ATOM 3166 N N . ALA A 1 404 ? -10.828 18.825 25.986 1.00 86.12 404 ALA A N 1
ATOM 3167 C CA . ALA A 1 404 ? -9.458 19.327 26.078 1.00 86.12 404 ALA A CA 1
ATOM 3168 C C . ALA A 1 404 ? -8.556 18.780 24.951 1.00 86.12 404 ALA A C 1
ATOM 3170 O O . ALA A 1 404 ? -7.426 19.240 24.786 1.00 86.12 404 ALA A O 1
ATOM 3171 N N . GLY A 1 405 ? -9.054 17.830 24.154 1.00 83.75 405 GLY A N 1
ATOM 3172 C CA . GLY A 1 405 ? -8.336 17.190 23.058 1.00 83.75 405 GLY A CA 1
ATOM 3173 C C . GLY A 1 405 ? -7.550 15.942 23.467 1.00 83.75 405 GLY A C 1
ATOM 3174 O O . GLY A 1 405 ? -6.929 15.324 22.594 1.00 83.75 405 GLY A O 1
ATOM 3175 N N . GLN A 1 406 ? -7.596 15.534 24.739 1.00 86.81 406 GLN A N 1
ATOM 3176 C CA . GLN A 1 406 ? -6.965 14.308 25.223 1.00 86.81 406 GLN A CA 1
ATOM 3177 C C . GLN A 1 406 ? -7.751 13.099 24.715 1.00 86.81 406 GLN A C 1
ATOM 3179 O O . GLN A 1 406 ? -8.974 13.050 24.824 1.00 86.81 406 GLN A O 1
ATOM 3184 N N . ALA A 1 407 ? -7.045 12.123 24.141 1.00 88.38 407 ALA A N 1
ATOM 3185 C CA . ALA A 1 407 ? -7.650 10.911 23.601 1.00 88.38 407 ALA A CA 1
ATOM 3186 C C . ALA A 1 407 ? -7.261 9.686 24.430 1.00 88.38 407 ALA A C 1
ATOM 3188 O O . ALA A 1 407 ? -6.084 9.485 24.727 1.00 88.38 407 ALA A O 1
ATOM 3189 N N . HIS A 1 408 ? -8.255 8.861 24.740 1.00 91.19 408 HIS A N 1
ATOM 3190 C CA . HIS A 1 408 ? -8.083 7.513 25.271 1.00 91.19 408 HIS A CA 1
ATOM 3191 C C . HIS A 1 408 ? -8.383 6.517 24.164 1.00 91.19 408 HIS A C 1
ATOM 3193 O O . HIS A 1 408 ? -9.441 6.592 23.536 1.00 91.19 408 HIS A O 1
ATOM 3199 N N . GLU A 1 409 ? -7.452 5.611 23.901 1.00 93.75 409 GLU A N 1
ATOM 3200 C CA . GLU A 1 409 ? -7.592 4.594 22.870 1.00 93.75 409 GLU A CA 1
ATOM 3201 C C . GLU A 1 409 ? -8.049 3.278 23.480 1.00 93.75 409 GLU A C 1
ATOM 3203 O O . GLU A 1 409 ? -7.495 2.807 24.473 1.00 93.75 409 GLU A O 1
ATOM 3208 N N . TYR A 1 410 ? -9.031 2.671 22.832 1.00 94.12 410 TYR A N 1
ATOM 3209 C CA . TYR A 1 410 ? -9.618 1.411 23.221 1.00 94.12 410 TYR A CA 1
ATOM 3210 C C . TYR A 1 410 ? -9.518 0.401 22.085 1.00 94.12 410 TYR A C 1
ATOM 3212 O O . TYR A 1 410 ? -9.634 0.748 20.909 1.00 94.12 410 TYR A O 1
ATOM 3220 N N . VAL A 1 411 ? -9.354 -0.864 22.454 1.00 93.38 411 VAL A N 1
ATOM 3221 C CA . VAL A 1 411 ? -9.522 -2.018 21.571 1.00 93.38 411 VAL A CA 1
ATOM 3222 C C . VAL A 1 411 ? -10.564 -2.937 22.188 1.00 93.38 411 VAL A C 1
ATOM 3224 O O . VAL A 1 411 ? -10.438 -3.340 23.343 1.00 93.38 411 VAL A O 1
ATOM 3227 N N . ASN A 1 412 ? -11.615 -3.248 21.439 1.00 93.69 412 ASN A N 1
ATOM 3228 C CA . ASN A 1 412 ? -12.709 -4.085 21.911 1.00 93.69 412 ASN A CA 1
ATOM 3229 C C . ASN A 1 412 ? -12.795 -5.364 21.076 1.00 93.69 412 ASN A C 1
ATOM 3231 O O . ASN A 1 412 ? -12.859 -5.301 19.846 1.00 93.69 412 ASN A O 1
ATOM 3235 N N . TYR A 1 413 ? -12.793 -6.511 21.757 1.00 92.94 413 TYR A N 1
ATOM 3236 C CA . TYR A 1 413 ? -13.063 -7.811 21.151 1.00 92.94 413 TYR A CA 1
ATOM 3237 C C . TYR A 1 413 ? -14.568 -8.055 21.119 1.00 92.94 413 TYR A C 1
ATOM 3239 O O . TYR A 1 413 ? -15.233 -8.034 22.156 1.00 92.94 413 TYR A O 1
ATOM 3247 N N . MET A 1 414 ? -15.100 -8.309 19.924 1.00 91.75 414 MET A N 1
ATOM 3248 C CA . MET A 1 414 ? -16.541 -8.475 19.711 1.00 91.75 414 MET A CA 1
ATOM 3249 C C . MET A 1 414 ? -17.039 -9.889 20.039 1.00 91.75 414 MET A C 1
ATOM 3251 O O . MET A 1 414 ? -18.245 -10.109 20.127 1.00 91.75 414 MET A O 1
ATOM 3255 N N . LEU A 1 415 ? -16.124 -10.845 20.221 1.00 91.50 415 LEU A N 1
ATOM 3256 C CA . LEU A 1 415 ? -16.404 -12.193 20.711 1.00 91.50 415 LEU A CA 1
ATOM 3257 C C . LEU A 1 415 ? -15.651 -12.428 22.024 1.00 91.50 415 LEU A C 1
ATOM 3259 O O . LEU A 1 415 ? -14.564 -11.874 22.209 1.00 91.50 415 LEU A O 1
ATOM 3263 N N . PRO A 1 416 ? -16.198 -13.246 22.938 1.00 92.62 416 PRO A N 1
ATOM 3264 C CA . PRO A 1 416 ? -15.513 -13.528 24.181 1.00 92.62 416 PRO A CA 1
ATOM 3265 C C . PRO A 1 416 ? -14.303 -1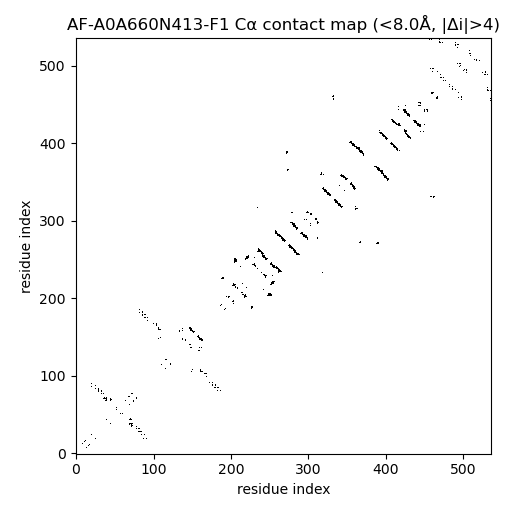4.439 23.948 1.00 92.62 416 PRO A C 1
ATOM 3267 O O . PRO A 1 416 ? -14.360 -15.407 23.186 1.00 92.62 416 PRO A O 1
ATOM 3270 N N . LEU A 1 417 ? -13.223 -14.129 24.653 1.00 90.31 417 LEU A N 1
ATOM 3271 C CA . LEU A 1 417 ? -11.958 -14.848 24.649 1.00 90.31 417 LEU A CA 1
ATOM 3272 C C . LEU A 1 417 ? -11.964 -15.925 25.731 1.00 90.31 417 LEU A C 1
ATOM 3274 O O . LEU A 1 417 ? -12.439 -15.692 26.842 1.00 90.31 417 LEU A O 1
ATOM 3278 N N . GLU A 1 418 ? -11.425 -17.097 25.417 1.00 86.50 418 GLU A N 1
ATOM 3279 C CA . GLU A 1 418 ? -11.275 -18.177 26.389 1.00 86.50 418 GLU A CA 1
ATOM 3280 C C . GLU A 1 418 ? -10.010 -17.974 27.224 1.00 86.50 418 GLU A C 1
ATOM 3282 O O . GLU A 1 418 ? -8.918 -17.767 26.692 1.00 86.50 418 GLU A O 1
ATOM 3287 N N . ARG A 1 419 ? -10.163 -18.028 28.545 1.00 83.25 419 ARG A N 1
ATOM 3288 C CA . ARG A 1 419 ? -9.080 -17.876 29.507 1.00 83.25 419 ARG A CA 1
ATOM 3289 C C . ARG A 1 419 ? -9.385 -18.709 30.744 1.00 83.25 419 ARG A C 1
ATOM 3291 O O . ARG A 1 419 ? -10.444 -18.567 31.343 1.00 83.25 419 ARG A O 1
ATOM 3298 N N . GLU A 1 420 ? -8.457 -19.596 31.100 1.00 82.50 420 GLU A N 1
ATOM 3299 C CA . GLU A 1 420 ? -8.562 -20.453 32.295 1.00 82.50 420 GLU A CA 1
ATOM 3300 C C . GLU A 1 420 ? -9.873 -21.274 32.349 1.00 82.50 420 GLU A C 1
ATOM 3302 O O . GLU A 1 420 ? -10.429 -21.525 33.413 1.00 82.50 420 GLU A O 1
ATOM 3307 N N . GLY A 1 421 ? -10.383 -21.698 31.183 1.00 83.94 421 GLY A N 1
ATOM 3308 C CA . GLY A 1 421 ? -11.619 -22.485 31.058 1.00 83.94 421 GLY A CA 1
ATOM 3309 C C . GLY A 1 421 ? -12.920 -21.676 31.141 1.00 83.94 421 GLY A C 1
ATOM 3310 O O . GLY A 1 421 ? -14.001 -22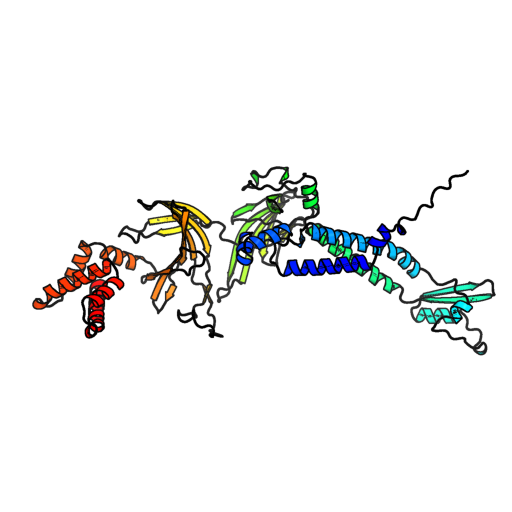.257 31.051 1.00 83.94 421 GLY A O 1
ATOM 3311 N N . ALA A 1 422 ? -12.839 -20.351 31.277 1.00 86.62 422 ALA A N 1
ATOM 3312 C CA . ALA A 1 422 ? -13.977 -19.438 31.235 1.00 86.62 422 ALA A CA 1
ATOM 3313 C C . ALA A 1 422 ? -13.861 -18.467 30.052 1.00 86.62 422 ALA A C 1
ATOM 3315 O O . ALA A 1 422 ? -12.802 -18.298 29.450 1.00 86.62 422 ALA A O 1
ATOM 3316 N N . LYS A 1 423 ? -14.976 -17.838 29.684 1.00 91.88 423 LYS A N 1
ATOM 3317 C CA . LYS A 1 423 ? -15.051 -16.918 28.547 1.00 91.88 423 LYS A CA 1
ATOM 3318 C C . LYS A 1 423 ? -15.229 -15.488 29.026 1.00 91.88 423 LYS A C 1
ATOM 3320 O O . LYS A 1 423 ? -16.079 -15.233 29.873 1.00 91.88 423 LYS A O 1
ATOM 3325 N N . PHE A 1 424 ? -14.473 -14.558 28.450 1.00 93.69 424 PHE A N 1
ATOM 3326 C CA . PHE A 1 424 ? -14.480 -13.153 28.844 1.00 93.69 424 PHE A CA 1
ATOM 3327 C C . PHE A 1 424 ? -14.521 -12.223 27.637 1.00 93.69 424 PHE A C 1
ATOM 3329 O O . PHE A 1 424 ? -13.730 -12.356 26.708 1.00 93.69 424 PHE A O 1
ATOM 3336 N N . PHE A 1 425 ? -15.385 -11.217 27.675 1.00 93.56 425 PHE A N 1
ATOM 3337 C CA . PHE A 1 425 ? -15.271 -10.068 26.786 1.00 93.56 425 PHE A CA 1
ATOM 3338 C C . PHE A 1 425 ? -14.123 -9.180 27.250 1.00 93.56 425 PHE A C 1
ATOM 3340 O O . PHE A 1 425 ? -14.086 -8.762 28.408 1.00 93.56 425 PHE A O 1
ATOM 3347 N N . ALA A 1 426 ? -13.198 -8.886 26.340 1.00 93.12 426 ALA A N 1
ATOM 3348 C CA . ALA A 1 426 ? -12.006 -8.105 26.630 1.00 93.12 426 ALA A CA 1
ATOM 3349 C C . ALA A 1 426 ? -12.079 -6.722 25.974 1.00 93.12 426 ALA A C 1
ATOM 3351 O O . ALA A 1 426 ? -12.308 -6.594 24.768 1.00 93.12 426 ALA A O 1
ATOM 3352 N N . THR A 1 427 ? -11.843 -5.682 26.772 1.00 94.44 427 THR A N 1
ATOM 3353 C CA . THR A 1 427 ? -11.628 -4.311 26.295 1.00 94.44 427 THR A CA 1
ATOM 3354 C C . THR A 1 427 ? -10.308 -3.795 26.846 1.00 94.44 427 THR A C 1
ATOM 3356 O O . THR A 1 427 ? -10.143 -3.712 28.059 1.00 94.44 427 THR A O 1
ATOM 3359 N N . GLY A 1 428 ? -9.363 -3.469 25.971 1.00 94.00 428 GLY A N 1
ATOM 3360 C CA . GLY A 1 428 ? -8.102 -2.836 26.347 1.00 94.00 428 GLY A CA 1
ATOM 3361 C C . GLY A 1 428 ? -8.218 -1.318 26.260 1.00 94.00 428 GLY A C 1
ATOM 3362 O O . GLY A 1 428 ? -8.774 -0.825 25.287 1.00 94.00 428 GLY A O 1
ATOM 3363 N N . GLU A 1 429 ? -7.679 -0.583 27.230 1.00 94.75 429 GLU A N 1
ATOM 3364 C CA . GLU A 1 429 ? -7.544 0.881 27.217 1.00 94.75 429 GLU A CA 1
ATOM 3365 C C . GLU A 1 429 ? -6.073 1.287 27.327 1.00 94.75 429 GLU A C 1
ATOM 3367 O O . GLU A 1 429 ? -5.295 0.663 28.051 1.00 94.75 429 GLU A O 1
ATOM 3372 N N . ARG A 1 430 ? -5.684 2.344 26.617 1.00 91.62 430 ARG A N 1
ATOM 3373 C CA . ARG A 1 430 ? -4.420 3.048 26.839 1.00 91.62 430 ARG A CA 1
ATOM 3374 C C . ARG A 1 430 ? -4.600 4.544 26.620 1.00 91.62 430 ARG A C 1
ATOM 3376 O O . ARG A 1 430 ? -5.321 4.973 25.720 1.00 91.62 430 ARG A O 1
ATOM 3383 N N . SER A 1 431 ? -3.893 5.337 27.414 1.00 85.00 431 SER A N 1
ATOM 3384 C CA . SER A 1 431 ? -3.891 6.801 27.288 1.00 85.00 431 SER A CA 1
ATOM 3385 C C . SER A 1 431 ? -2.651 7.329 26.542 1.00 85.00 431 SER A C 1
ATOM 3387 O O . SER A 1 431 ? -2.683 8.426 25.994 1.00 85.00 431 SER A O 1
ATOM 3389 N N . ASP A 1 432 ? -1.574 6.535 26.481 1.00 82.50 432 ASP A N 1
ATOM 3390 C CA . ASP A 1 432 ? -0.363 6.788 25.688 1.00 82.50 432 ASP A CA 1
ATOM 3391 C C . ASP A 1 432 ? -0.229 5.691 24.622 1.00 82.50 432 ASP A C 1
ATOM 3393 O O . ASP A 1 432 ? -0.418 4.508 24.908 1.00 82.50 432 ASP A O 1
ATOM 3397 N N . ILE A 1 433 ? 0.113 6.075 23.393 1.00 77.12 433 ILE A N 1
ATOM 3398 C CA . ILE A 1 433 ? 0.277 5.157 22.260 1.00 77.12 433 ILE A CA 1
ATOM 3399 C C . ILE A 1 433 ? 1.414 4.144 22.467 1.00 77.12 433 ILE A C 1
ATOM 3401 O O . ILE A 1 433 ? 1.391 3.065 21.873 1.00 77.12 433 ILE A O 1
ATOM 3405 N N . ASN A 1 434 ? 2.390 4.472 23.315 1.00 80.38 434 ASN A N 1
ATOM 3406 C CA . ASN A 1 434 ? 3.520 3.608 23.652 1.00 80.38 434 ASN A CA 1
ATOM 3407 C C . ASN A 1 434 ? 3.290 2.794 24.931 1.00 80.38 434 ASN A C 1
ATOM 3409 O O . ASN A 1 434 ? 4.096 1.917 25.244 1.00 80.38 434 ASN A O 1
ATOM 3413 N N . ALA A 1 435 ? 2.219 3.071 25.681 1.00 83.00 435 ALA A N 1
ATOM 3414 C CA . ALA A 1 435 ? 1.890 2.309 26.876 1.00 83.00 435 ALA A CA 1
ATOM 3415 C C . ALA A 1 435 ? 1.213 0.972 26.516 1.00 83.00 435 ALA A C 1
ATOM 3417 O O . ALA A 1 435 ? 0.476 0.891 25.524 1.00 83.00 435 ALA A O 1
ATOM 3418 N N . PRO A 1 436 ? 1.429 -0.084 27.324 1.00 86.38 436 PRO A N 1
ATOM 3419 C CA . PRO A 1 436 ? 0.668 -1.320 27.194 1.00 86.38 436 PRO A CA 1
ATOM 3420 C C . PRO A 1 436 ? -0.815 -1.079 27.514 1.00 86.38 436 PRO A C 1
ATOM 3422 O O . PRO A 1 436 ? -1.152 -0.231 28.342 1.00 86.38 436 PRO A O 1
ATOM 3425 N N . TYR A 1 437 ? -1.700 -1.853 26.881 1.00 88.25 437 TYR A N 1
ATOM 3426 C CA . TYR A 1 437 ? -3.129 -1.808 27.188 1.00 88.25 437 TYR A CA 1
ATOM 3427 C C . TYR A 1 437 ? -3.408 -2.314 28.606 1.00 88.25 437 TYR A C 1
ATOM 3429 O O . TYR A 1 437 ? -2.886 -3.347 29.034 1.00 88.25 437 TYR A O 1
ATOM 3437 N N . ARG A 1 438 ? -4.296 -1.610 29.305 1.00 92.38 438 ARG A N 1
ATOM 3438 C CA . ARG A 1 438 ? -4.949 -2.053 30.536 1.00 92.38 438 ARG A CA 1
ATOM 3439 C C . ARG A 1 438 ? -6.245 -2.756 30.165 1.00 92.38 438 ARG A C 1
ATOM 3441 O O . ARG A 1 438 ? -7.074 -2.178 29.470 1.00 92.38 438 ARG A O 1
ATOM 3448 N N . TRP A 1 439 ? -6.417 -3.994 30.609 1.00 91.56 439 TRP A N 1
ATOM 3449 C CA . TRP A 1 439 ? -7.519 -4.842 30.160 1.00 91.56 439 TRP A CA 1
ATOM 3450 C C . TRP A 1 439 ? -8.659 -4.888 31.171 1.00 91.56 439 TRP A C 1
ATOM 3452 O O . TRP A 1 439 ? -8.458 -5.217 32.338 1.00 91.56 439 TRP A O 1
ATOM 3462 N N . LEU A 1 440 ? -9.870 -4.620 30.692 1.00 92.00 440 LEU A N 1
ATOM 3463 C CA . LEU A 1 440 ? -11.120 -4.963 31.351 1.00 92.00 440 LEU A CA 1
ATOM 3464 C C . LEU A 1 440 ? -11.621 -6.289 30.775 1.00 92.00 440 LEU A C 1
ATOM 3466 O O . LEU A 1 440 ? -11.890 -6.379 29.576 1.00 92.00 440 LEU A O 1
ATOM 3470 N N . MET A 1 441 ? -11.753 -7.299 31.632 1.00 91.62 441 MET A N 1
ATOM 3471 C CA . MET A 1 441 ? -12.297 -8.609 31.281 1.00 91.62 441 MET A CA 1
ATOM 3472 C C . MET A 1 441 ? -13.628 -8.814 31.995 1.00 91.62 441 MET A C 1
ATOM 3474 O O . MET A 1 441 ? -13.688 -8.807 33.222 1.00 91.62 441 MET A O 1
ATOM 3478 N N . LEU A 1 442 ? -14.695 -8.975 31.219 1.00 92.31 442 LEU A N 1
ATOM 3479 C CA . LEU A 1 442 ? -16.049 -9.177 31.725 1.00 92.31 442 LEU A CA 1
ATOM 3480 C C . LEU A 1 442 ? -16.498 -10.604 31.402 1.00 92.31 442 LEU A C 1
ATOM 3482 O O . LEU A 1 442 ? -16.430 -10.989 30.234 1.00 92.31 442 LEU A O 1
ATOM 3486 N N . PRO A 1 443 ? -16.935 -11.402 32.387 1.00 92.94 443 PRO A N 1
ATOM 3487 C CA . PRO A 1 443 ? -17.302 -12.789 32.140 1.00 92.94 443 PRO A CA 1
ATOM 3488 C C . PRO A 1 443 ? -18.524 -12.869 31.226 1.00 92.94 443 PRO A C 1
ATOM 3490 O O . PRO A 1 443 ? -19.487 -12.115 31.375 1.00 92.94 443 PRO A O 1
ATOM 3493 N N . ALA A 1 444 ? -18.464 -13.796 30.278 1.00 93.75 444 ALA A N 1
ATOM 3494 C CA . ALA A 1 444 ? -19.581 -14.141 29.424 1.00 93.75 444 ALA A CA 1
ATOM 3495 C C . ALA A 1 444 ? -20.460 -15.197 30.111 1.00 93.75 444 ALA A C 1
ATOM 3497 O O . ALA A 1 444 ? -19.961 -16.103 30.778 1.00 93.75 444 ALA A O 1
ATOM 3498 N N . ASP A 1 445 ? -21.770 -15.088 29.929 1.00 91.31 445 ASP A N 1
ATOM 3499 C CA . ASP A 1 445 ? -22.740 -16.075 30.390 1.00 91.31 445 ASP A CA 1
ATOM 3500 C C . ASP A 1 445 ? -22.741 -17.349 29.517 1.00 91.31 445 ASP A C 1
ATOM 3502 O O . ASP A 1 445 ? -22.015 -17.467 28.524 1.00 91.31 445 ASP A O 1
ATOM 3506 N N . GLY A 1 446 ? -23.593 -18.321 29.862 1.00 88.44 446 GLY A N 1
ATOM 3507 C CA . GLY A 1 446 ? -23.725 -19.578 29.113 1.00 88.44 446 GLY A CA 1
ATOM 3508 C C . GLY A 1 446 ? -24.194 -19.418 27.657 1.00 88.44 446 GLY A C 1
ATOM 3509 O O . GLY A 1 446 ? -24.074 -20.358 26.872 1.00 88.44 446 GLY A O 1
ATOM 3510 N N . GLN A 1 447 ? -24.700 -18.242 27.273 1.00 90.94 447 GLN A N 1
ATOM 3511 C CA . GLN A 1 447 ? -25.076 -17.886 25.901 1.00 90.94 447 GLN A CA 1
ATOM 3512 C C . GLN A 1 447 ? -24.000 -17.044 25.194 1.00 90.94 447 GLN A C 1
ATOM 3514 O O . GLN A 1 447 ? -24.227 -16.590 24.072 1.00 90.94 447 GLN A O 1
ATOM 3519 N N . ASN A 1 448 ? -22.820 -16.879 25.804 1.00 90.75 448 ASN A N 1
ATOM 3520 C CA . ASN A 1 448 ? -21.740 -16.001 25.356 1.00 90.75 448 ASN A CA 1
ATOM 3521 C C . ASN A 1 448 ? -22.147 -14.518 25.304 1.00 90.75 448 ASN A C 1
ATOM 3523 O O . ASN A 1 448 ? -21.743 -13.808 24.382 1.00 90.75 448 ASN A O 1
ATOM 3527 N N . LYS A 1 449 ? -22.945 -14.041 26.263 1.00 91.50 449 LYS A N 1
ATOM 3528 C CA . LYS A 1 449 ? -23.346 -12.632 26.380 1.00 91.50 449 LYS A CA 1
ATOM 3529 C C . LYS A 1 449 ? -22.934 -12.025 27.720 1.00 91.50 449 LYS A C 1
ATOM 3531 O O . LYS A 1 449 ? -22.478 -12.721 28.618 1.00 91.50 449 LYS A O 1
ATOM 3536 N N . LEU A 1 450 ? -23.063 -10.705 27.840 1.00 91.31 450 LEU A N 1
ATOM 3537 C CA . LEU A 1 450 ? -22.746 -9.961 29.067 1.00 91.31 450 LEU A CA 1
ATOM 3538 C C . LEU A 1 450 ? -23.936 -9.834 30.025 1.00 91.31 450 LEU A C 1
ATOM 3540 O O . LEU A 1 450 ? -23.767 -9.376 31.155 1.00 91.31 450 LEU A O 1
ATOM 3544 N N . ASP A 1 451 ? -25.132 -10.217 29.582 1.00 90.62 451 ASP A N 1
ATOM 3545 C CA . ASP A 1 451 ? -26.402 -9.922 30.235 1.00 90.62 451 ASP A CA 1
ATOM 3546 C C . ASP A 1 451 ? -26.439 -10.377 31.699 1.00 90.62 451 ASP A C 1
ATOM 3548 O O . ASP A 1 451 ? -26.769 -9.567 32.565 1.00 90.62 451 ASP A O 1
ATOM 3552 N N . SER A 1 452 ? -26.046 -11.619 32.012 1.00 89.81 452 SER A N 1
ATOM 3553 C CA . SER A 1 452 ? -26.074 -12.119 33.399 1.00 89.81 452 SER A CA 1
ATOM 3554 C C . SER A 1 452 ? -25.125 -11.357 34.326 1.00 89.81 452 SER A C 1
ATOM 3556 O O . SER A 1 452 ? -25.512 -10.980 35.433 1.00 89.81 452 SER A O 1
ATOM 3558 N N . PHE A 1 453 ? -23.898 -11.081 33.877 1.00 90.00 453 PHE A N 1
ATOM 3559 C CA . PHE A 1 453 ? -22.929 -10.325 34.671 1.00 90.00 453 PHE A CA 1
ATOM 3560 C C . PHE A 1 453 ? -23.407 -8.888 34.907 1.00 90.00 453 PHE A C 1
ATOM 3562 O O . PHE A 1 453 ? -23.351 -8.374 36.028 1.00 90.00 453 PHE A O 1
ATOM 3569 N N . MET A 1 454 ? -23.931 -8.246 33.863 1.00 91.00 454 MET A N 1
ATOM 3570 C CA . MET A 1 454 ? -24.436 -6.879 33.955 1.00 91.00 454 MET A CA 1
ATOM 3571 C C . MET A 1 454 ? -25.709 -6.789 34.801 1.00 91.00 454 MET A C 1
ATOM 3573 O O . MET A 1 454 ? -25.870 -5.821 35.547 1.00 91.00 454 MET A O 1
ATOM 3577 N N . ALA A 1 455 ? -26.569 -7.808 34.762 1.00 88.94 455 ALA A N 1
ATOM 3578 C CA . ALA A 1 455 ? -27.735 -7.919 35.631 1.00 88.94 455 ALA A CA 1
ATOM 3579 C C . ALA A 1 455 ? -27.335 -8.077 37.104 1.00 88.94 455 ALA A C 1
ATOM 3581 O O . ALA A 1 455 ? -27.838 -7.331 37.947 1.00 88.94 455 ALA A O 1
ATOM 3582 N N . LEU A 1 456 ? -26.387 -8.972 37.415 1.00 88.25 456 LEU A N 1
ATOM 3583 C CA . LEU A 1 456 ? -25.844 -9.130 38.769 1.00 88.25 456 LEU A CA 1
ATOM 3584 C C . LEU A 1 456 ? -25.281 -7.801 39.281 1.00 88.25 456 LEU A C 1
ATOM 3586 O O . LEU A 1 456 ? -25.639 -7.339 40.364 1.00 88.25 456 LEU A O 1
ATOM 3590 N N . ARG A 1 457 ? -24.454 -7.136 38.470 1.00 88.81 457 ARG A N 1
ATOM 3591 C CA . ARG A 1 457 ? -23.881 -5.830 38.800 1.00 88.81 457 ARG A CA 1
ATOM 3592 C C . ARG A 1 457 ? -24.962 -4.779 39.074 1.00 88.81 457 ARG A C 1
ATOM 3594 O O . ARG A 1 457 ? -24.890 -4.074 40.078 1.00 88.81 457 ARG A O 1
ATOM 3601 N N . ALA A 1 458 ? -25.970 -4.674 38.210 1.00 88.62 458 ALA A N 1
ATOM 3602 C CA . ALA A 1 458 ? -27.074 -3.730 38.379 1.00 88.62 458 ALA A CA 1
ATOM 3603 C C . ALA A 1 458 ? -27.881 -4.005 39.660 1.00 88.62 458 ALA A C 1
ATOM 3605 O O . ALA A 1 458 ? -28.250 -3.064 40.366 1.00 88.62 458 ALA A O 1
ATOM 3606 N N . THR A 1 459 ? -28.109 -5.279 39.990 1.00 88.94 459 THR A N 1
ATOM 3607 C CA . THR A 1 459 ? -28.758 -5.715 41.235 1.00 88.94 459 THR A CA 1
ATOM 3608 C C . THR A 1 459 ? -27.940 -5.311 42.460 1.00 88.94 459 THR A C 1
ATOM 3610 O O . THR A 1 459 ? -28.489 -4.734 43.398 1.00 88.94 459 THR A O 1
ATOM 3613 N N . LEU A 1 460 ? -26.623 -5.529 42.436 1.00 87.75 460 LEU A N 1
ATOM 3614 C CA . LEU A 1 460 ? -25.731 -5.172 43.541 1.00 87.75 460 LEU A CA 1
ATOM 3615 C C . LEU A 1 460 ? -25.617 -3.664 43.756 1.00 87.75 460 LEU A C 1
ATOM 3617 O O . LEU A 1 460 ? -25.401 -3.243 44.884 1.00 87.75 460 LEU A O 1
ATOM 3621 N N . MET A 1 461 ? -25.795 -2.832 42.732 1.00 86.81 461 MET A N 1
ATOM 3622 C CA . MET A 1 461 ? -25.765 -1.370 42.888 1.00 86.81 461 MET A CA 1
ATOM 3623 C C . MET A 1 461 ? -27.011 -0.818 43.601 1.00 86.81 461 MET A C 1
ATOM 3625 O O . MET A 1 461 ? -26.959 0.276 44.163 1.00 86.81 461 MET A O 1
ATOM 3629 N N . GLN A 1 462 ? -28.118 -1.567 43.634 1.00 88.69 462 GLN A N 1
ATOM 3630 C CA . GLN A 1 462 ? -29.394 -1.125 44.202 1.00 88.69 462 GLN A CA 1
ATOM 3631 C C . GLN A 1 462 ? -29.525 -1.550 45.678 1.00 88.69 462 GLN A C 1
ATOM 3633 O O . GLN A 1 462 ? -29.625 -2.747 45.954 1.00 88.69 462 GLN A O 1
ATOM 3638 N N . PRO A 1 463 ? -29.576 -0.607 46.646 1.00 89.06 463 PRO A N 1
ATOM 3639 C CA . PRO A 1 463 ? -29.647 -0.941 48.072 1.00 89.06 463 PRO A CA 1
ATOM 3640 C C . PRO A 1 463 ? -30.836 -1.834 48.441 1.00 89.06 463 PRO A C 1
ATOM 3642 O O . PRO A 1 463 ? -30.680 -2.777 49.212 1.00 89.06 463 PRO A O 1
ATOM 3645 N N . GLU A 1 464 ? -32.004 -1.582 47.847 1.00 89.88 464 GLU A N 1
ATOM 3646 C CA . GLU A 1 464 ? -33.220 -2.361 48.107 1.00 89.88 464 GLU A CA 1
ATOM 3647 C C . GLU A 1 464 ? -33.083 -3.816 47.648 1.00 89.88 464 GLU A C 1
ATOM 3649 O O . GLU A 1 464 ? -33.452 -4.739 48.374 1.00 89.88 464 GLU A O 1
ATOM 3654 N N . LYS A 1 465 ? -32.482 -4.041 46.474 1.00 88.56 465 LYS A N 1
ATOM 3655 C CA . LYS A 1 465 ? -32.234 -5.394 45.968 1.00 88.56 465 LYS A CA 1
ATOM 3656 C C . LYS A 1 465 ? -31.165 -6.121 46.777 1.00 88.56 465 LYS A C 1
ATOM 3658 O O . LYS A 1 465 ? -31.334 -7.300 47.074 1.00 88.56 465 LYS A O 1
ATOM 3663 N N . ARG A 1 466 ? -30.110 -5.424 47.221 1.00 90.00 466 ARG A N 1
ATOM 3664 C CA . ARG A 1 466 ? -29.139 -6.003 48.166 1.00 90.00 466 ARG A CA 1
ATOM 3665 C C . ARG A 1 466 ? -29.819 -6.465 49.455 1.00 90.00 466 ARG A C 1
ATOM 3667 O O . ARG A 1 466 ? -29.538 -7.565 49.917 1.00 90.00 466 ARG A O 1
ATOM 3674 N N . ALA A 1 467 ? -30.741 -5.675 50.005 1.00 88.44 467 ALA A N 1
ATOM 3675 C CA . ALA A 1 467 ? -31.474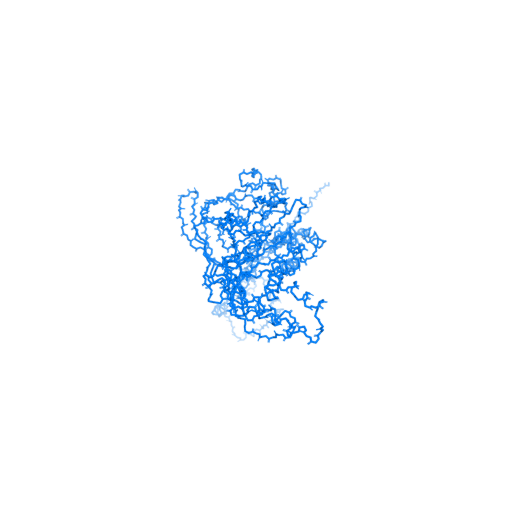 -6.056 51.212 1.00 88.44 467 ALA A CA 1
ATOM 3676 C C . ALA A 1 467 ? -32.336 -7.320 51.008 1.00 88.44 467 ALA A C 1
ATOM 3678 O O . ALA A 1 467 ? -32.425 -8.150 51.913 1.00 88.44 467 ALA A O 1
ATOM 3679 N N . GLN A 1 468 ? -32.920 -7.509 49.819 1.00 87.88 468 GLN A N 1
ATOM 3680 C CA . GLN A 1 468 ? -33.655 -8.734 49.468 1.00 87.88 468 GLN A CA 1
ATOM 3681 C C . GLN A 1 468 ? -32.739 -9.965 49.396 1.00 87.88 468 GLN A C 1
ATOM 3683 O O . GLN A 1 468 ? -33.098 -11.026 49.913 1.00 87.88 468 GLN A O 1
ATOM 3688 N N . ILE A 1 469 ? -31.540 -9.815 48.823 1.00 88.19 469 ILE A N 1
ATOM 3689 C CA . ILE A 1 469 ? -30.523 -10.878 48.789 1.00 88.19 469 ILE A CA 1
ATOM 3690 C C . ILE A 1 469 ? -30.132 -11.271 50.213 1.00 88.19 469 ILE A C 1
ATOM 3692 O O . ILE A 1 469 ? -30.168 -12.450 50.555 1.00 88.19 469 ILE A O 1
ATOM 3696 N N . VAL A 1 470 ? -29.840 -10.287 51.071 1.00 88.69 470 VAL A N 1
ATOM 3697 C CA . VAL A 1 470 ? -29.518 -10.518 52.488 1.00 88.69 470 VAL A CA 1
ATOM 3698 C C . VAL A 1 470 ? -30.652 -11.275 53.183 1.00 88.69 470 VAL A C 1
ATOM 3700 O O . VAL A 1 470 ? -30.405 -12.260 53.873 1.00 88.69 470 VAL A O 1
ATOM 3703 N N . GLN A 1 471 ? -31.904 -10.852 52.991 1.00 87.06 471 GLN A N 1
ATOM 3704 C CA . GLN A 1 471 ? -33.053 -11.494 53.631 1.00 87.06 471 GLN A CA 1
ATOM 3705 C C . GLN A 1 471 ? -33.200 -12.968 53.221 1.00 87.06 471 GLN A C 1
ATOM 3707 O O . GLN A 1 471 ? -33.540 -13.805 54.058 1.00 87.06 471 GLN A O 1
ATOM 3712 N N . THR A 1 472 ? -32.913 -13.280 51.958 1.00 86.00 472 THR A N 1
ATOM 3713 C CA . THR A 1 472 ? -33.010 -14.641 51.415 1.00 86.00 472 THR A CA 1
ATOM 3714 C C . THR A 1 472 ? -31.815 -15.499 51.837 1.00 86.00 472 THR A C 1
ATOM 3716 O O . THR A 1 472 ? -31.999 -16.627 52.278 1.00 86.00 472 THR A O 1
ATOM 3719 N N . ALA A 1 473 ? -30.595 -14.957 51.828 1.00 84.69 473 ALA A N 1
ATOM 3720 C CA . ALA A 1 473 ? -29.395 -15.666 52.283 1.00 84.69 473 ALA A CA 1
ATOM 3721 C C . ALA A 1 473 ? -29.466 -16.066 53.771 1.00 84.69 473 ALA A C 1
ATOM 3723 O O . ALA A 1 473 ? -28.906 -17.078 54.191 1.00 84.69 473 ALA A O 1
ATOM 3724 N N . VAL A 1 474 ? -30.181 -15.283 54.581 1.00 85.69 474 VAL A N 1
ATOM 3725 C CA . VAL A 1 474 ? -30.306 -15.479 56.031 1.00 85.69 474 VAL A CA 1
ATOM 3726 C C . VAL A 1 474 ? -31.481 -16.409 56.404 1.00 85.69 474 VAL A C 1
ATOM 3728 O O . VAL A 1 474 ? -31.564 -16.865 57.549 1.00 85.69 474 VAL A O 1
ATOM 3731 N N . SER A 1 475 ? -32.379 -16.748 55.466 1.00 81.75 475 SER A N 1
ATOM 3732 C CA . SER A 1 475 ? -33.607 -17.512 55.758 1.00 81.75 475 SER A CA 1
ATOM 3733 C C . SER A 1 475 ? -33.340 -18.917 56.303 1.00 81.75 475 SER A C 1
ATOM 3735 O O . SER A 1 475 ? -34.111 -19.417 57.118 1.00 81.75 475 SER A O 1
ATOM 3737 N N . ASN A 1 476 ? -32.225 -19.527 55.895 1.00 74.25 476 ASN A N 1
ATOM 3738 C CA . ASN A 1 476 ? -31.841 -20.888 56.276 1.00 74.25 476 ASN A CA 1
ATOM 3739 C C . ASN A 1 476 ? -30.860 -20.928 57.465 1.00 74.25 476 ASN A C 1
ATOM 3741 O O . ASN A 1 476 ? -30.329 -21.987 57.796 1.00 74.25 476 ASN A O 1
ATOM 3745 N N . VAL A 1 477 ? -30.611 -19.785 58.118 1.00 81.06 477 VAL A N 1
ATOM 3746 C CA . VAL A 1 477 ? -29.675 -19.661 59.245 1.00 81.06 477 VAL A CA 1
ATOM 3747 C C . VAL A 1 477 ? -30.406 -19.809 60.581 1.00 81.06 477 VAL A C 1
ATOM 3749 O O . VAL A 1 477 ? -31.521 -19.305 60.773 1.00 81.06 477 VAL A O 1
ATOM 3752 N N . ASN A 1 478 ? -29.748 -20.498 61.519 1.00 81.44 478 ASN A N 1
ATOM 3753 C CA . ASN A 1 478 ? -30.227 -20.724 62.882 1.00 81.44 478 ASN A CA 1
ATOM 3754 C C . ASN A 1 478 ? -30.561 -19.393 63.589 1.00 81.44 478 ASN A C 1
ATOM 3756 O O . ASN A 1 478 ? -29.804 -18.427 63.478 1.00 81.44 478 ASN A O 1
ATOM 3760 N N . GLU A 1 479 ? -31.673 -19.346 64.332 1.00 77.06 479 GLU A N 1
ATOM 3761 C CA . GLU A 1 479 ? -32.217 -18.129 64.960 1.00 77.06 479 GLU A CA 1
ATOM 3762 C C . GLU A 1 479 ? -31.192 -17.377 65.810 1.00 77.06 479 GLU A C 1
ATOM 3764 O O . GLU A 1 479 ? -31.095 -16.155 65.716 1.00 77.06 479 GLU A O 1
ATOM 3769 N N . ASN A 1 480 ? -30.363 -18.109 66.555 1.00 79.56 480 ASN A N 1
ATOM 3770 C CA . ASN A 1 480 ? -29.393 -17.529 67.484 1.00 79.56 480 ASN A CA 1
ATOM 3771 C C . ASN A 1 480 ? -28.208 -16.831 66.792 1.00 79.56 480 ASN A C 1
ATOM 3773 O O . ASN A 1 480 ? -27.554 -16.004 67.414 1.00 79.56 480 ASN A O 1
ATOM 3777 N N . MET A 1 481 ? -27.918 -17.153 65.526 1.00 77.00 481 MET A N 1
ATOM 3778 C CA . MET A 1 481 ? -26.808 -16.566 64.749 1.00 77.00 481 MET A CA 1
ATOM 3779 C C . MET A 1 481 ? -27.297 -15.637 63.633 1.00 77.00 481 MET A C 1
ATOM 3781 O O . MET A 1 481 ? -26.501 -15.023 62.922 1.00 77.00 481 MET A O 1
ATOM 3785 N N . ARG A 1 482 ? -28.620 -15.533 63.466 1.00 82.12 482 ARG A N 1
ATOM 3786 C CA . ARG A 1 482 ? -29.263 -14.847 62.348 1.00 82.12 482 ARG A CA 1
ATOM 3787 C C . ARG A 1 482 ? -28.936 -13.352 62.304 1.00 82.12 482 ARG A C 1
ATOM 3789 O O . ARG A 1 482 ? -28.738 -12.814 61.220 1.00 82.12 482 ARG A O 1
ATOM 3796 N N . GLY A 1 483 ? -28.879 -12.694 63.464 1.00 83.12 483 GLY A N 1
ATOM 3797 C CA . GLY A 1 483 ? -28.609 -11.256 63.577 1.00 83.12 483 GLY A CA 1
ATOM 3798 C C . GLY A 1 483 ? -27.193 -10.876 63.139 1.00 83.12 483 GLY A C 1
ATOM 3799 O O . GLY A 1 483 ? -27.027 -10.055 62.238 1.00 83.12 483 GLY A O 1
ATOM 3800 N N . ASP A 1 484 ? -26.187 -11.526 63.724 1.00 82.25 484 ASP A N 1
ATOM 3801 C CA . ASP A 1 484 ? -24.777 -11.256 63.423 1.00 82.25 484 ASP A CA 1
ATOM 3802 C C . ASP A 1 484 ? -24.422 -11.646 61.983 1.00 82.25 484 ASP A C 1
ATOM 3804 O O . ASP A 1 484 ? -23.732 -10.904 61.282 1.00 82.25 484 ASP A O 1
ATOM 3808 N N . PHE A 1 485 ? -24.959 -12.774 61.500 1.00 85.12 485 PHE A N 1
ATOM 3809 C CA . PHE A 1 485 ? -24.756 -13.210 60.120 1.00 85.12 485 PHE A CA 1
ATOM 3810 C C . PHE A 1 485 ? -25.398 -12.247 59.114 1.00 85.12 485 PHE A C 1
ATOM 3812 O O . PHE A 1 485 ? -24.771 -11.902 58.115 1.00 85.12 485 PHE A O 1
ATOM 3819 N N . LYS A 1 486 ? -26.608 -11.743 59.397 1.00 88.25 486 LYS A N 1
ATOM 3820 C CA . LYS A 1 486 ? -27.269 -10.731 58.560 1.00 88.25 486 LYS A CA 1
ATOM 3821 C C . LYS A 1 486 ? -26.400 -9.485 58.396 1.00 88.25 486 LYS A C 1
ATOM 3823 O O . LYS A 1 486 ? -26.185 -9.042 57.269 1.00 88.25 486 LYS A O 1
ATOM 3828 N N . LEU A 1 487 ? -25.885 -8.951 59.504 1.00 87.44 487 LEU A N 1
ATOM 3829 C CA . LEU A 1 487 ? -25.036 -7.759 59.491 1.00 87.44 487 LEU A CA 1
ATOM 3830 C C . LEU A 1 487 ? -23.729 -8.003 58.719 1.00 87.44 487 LEU A C 1
ATOM 3832 O O . LEU A 1 487 ? -23.274 -7.130 57.977 1.00 87.44 487 LEU A O 1
ATOM 3836 N N . ALA A 1 488 ? -23.138 -9.193 58.862 1.00 86.31 488 ALA A N 1
ATOM 3837 C CA . ALA A 1 488 ? -21.934 -9.578 58.132 1.00 86.31 488 ALA A CA 1
ATOM 3838 C C . ALA A 1 488 ? -22.169 -9.631 56.612 1.00 86.31 488 ALA A C 1
ATOM 3840 O O . ALA A 1 488 ? -21.406 -9.023 55.861 1.00 86.31 488 ALA A O 1
ATOM 3841 N N . VAL A 1 489 ? -23.242 -10.293 56.158 1.00 89.06 489 VAL A N 1
ATOM 3842 C CA . VAL A 1 489 ? -23.599 -10.389 54.729 1.00 89.06 489 VAL A CA 1
ATOM 3843 C C . VAL A 1 489 ? -23.917 -9.010 54.148 1.00 89.06 489 VAL A C 1
ATOM 3845 O O . VAL A 1 489 ? -23.462 -8.682 53.054 1.00 89.06 489 VAL A O 1
ATOM 3848 N N . GLU A 1 490 ? -24.656 -8.174 54.879 1.00 90.69 490 GLU A N 1
ATOM 3849 C CA . GLU A 1 490 ? -25.013 -6.822 54.436 1.00 90.69 490 GLU A CA 1
ATOM 3850 C C . GLU A 1 490 ? -23.775 -5.935 54.239 1.00 90.69 490 GLU A C 1
ATOM 3852 O O . GLU A 1 490 ? -23.623 -5.295 53.193 1.00 90.69 490 GLU A O 1
ATOM 3857 N N . ASN A 1 491 ? -22.854 -5.941 55.207 1.00 89.44 491 ASN A N 1
ATOM 3858 C CA . ASN A 1 491 ? -21.603 -5.194 55.111 1.00 89.44 491 ASN A CA 1
ATOM 3859 C C . ASN A 1 491 ? -20.720 -5.705 53.970 1.00 89.44 491 ASN A C 1
ATOM 3861 O O . ASN A 1 491 ? -20.178 -4.894 53.219 1.00 89.44 491 ASN A O 1
ATOM 3865 N N . LEU A 1 492 ? -20.613 -7.025 53.819 1.00 90.88 492 LEU A N 1
ATOM 3866 C CA . LEU A 1 492 ? -19.827 -7.667 52.771 1.00 90.88 492 LEU A CA 1
ATOM 3867 C C . LEU A 1 492 ? -20.358 -7.335 51.370 1.00 90.88 492 LEU A C 1
ATOM 3869 O O . LEU A 1 492 ? -19.586 -6.931 50.503 1.00 90.88 492 LEU A O 1
ATOM 3873 N N . LEU A 1 493 ? -21.673 -7.444 51.148 1.00 90.50 493 LEU A N 1
ATOM 3874 C CA . LEU A 1 493 ? -22.293 -7.106 49.862 1.00 90.50 493 LEU A CA 1
ATOM 3875 C C . LEU A 1 493 ? -22.170 -5.616 49.541 1.00 90.50 493 LEU A C 1
ATOM 3877 O O . LEU A 1 493 ? -21.969 -5.263 48.379 1.00 90.50 493 LEU A O 1
ATOM 3881 N N . ARG A 1 494 ? -22.265 -4.736 50.546 1.00 90.25 494 ARG A N 1
ATOM 3882 C CA . ARG A 1 494 ? -22.022 -3.299 50.358 1.00 90.25 494 ARG A CA 1
ATOM 3883 C C . ARG A 1 494 ? -20.570 -3.028 49.961 1.00 90.25 494 ARG A C 1
ATOM 3885 O O . ARG A 1 494 ? -20.352 -2.364 48.955 1.00 90.25 494 ARG A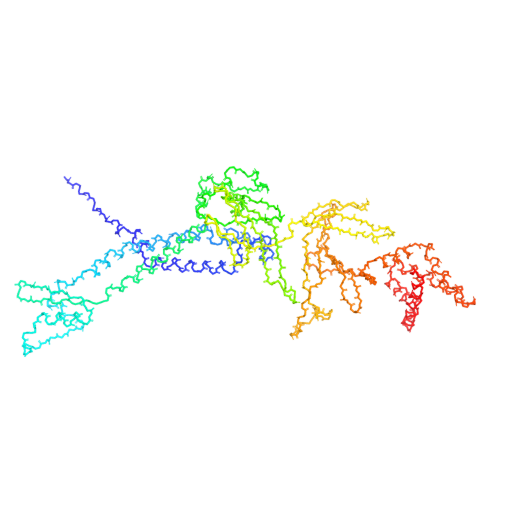 O 1
ATOM 3892 N N . GLN A 1 495 ? -19.600 -3.571 50.701 1.00 90.44 495 GLN A N 1
ATOM 3893 C CA . GLN A 1 495 ? -18.170 -3.408 50.400 1.00 90.44 495 GLN A CA 1
ATOM 3894 C C . GLN A 1 495 ? -17.831 -3.924 48.998 1.00 90.44 495 GLN A C 1
ATOM 3896 O O . GLN A 1 495 ? -17.140 -3.249 48.235 1.00 90.44 495 GLN A O 1
ATOM 3901 N N . PHE A 1 496 ? -18.370 -5.087 48.627 1.00 90.62 496 PHE A N 1
ATOM 3902 C CA . PHE A 1 496 ? -18.185 -5.637 47.291 1.00 90.62 496 PHE A CA 1
ATOM 3903 C C . PHE A 1 496 ? -18.817 -4.759 46.202 1.00 90.62 496 PHE A C 1
ATOM 3905 O O . PHE A 1 496 ? -18.208 -4.546 45.157 1.00 90.62 496 PHE A O 1
ATOM 3912 N N . ALA A 1 497 ? -20.023 -4.232 46.428 1.00 87.75 497 ALA A N 1
ATOM 3913 C CA . ALA A 1 497 ? -20.687 -3.357 45.463 1.00 87.75 497 ALA A CA 1
ATOM 3914 C C . ALA A 1 497 ? -19.930 -2.033 45.245 1.00 87.75 497 ALA A C 1
ATOM 3916 O O . ALA A 1 497 ? -19.951 -1.499 44.139 1.00 87.75 497 ALA A O 1
ATOM 3917 N N . GLU A 1 498 ? -19.260 -1.514 46.277 1.00 85.31 498 GLU A N 1
ATOM 3918 C CA . GLU A 1 498 ? -18.530 -0.242 46.223 1.00 85.31 498 GLU A CA 1
ATOM 3919 C C . GLU A 1 498 ? -17.117 -0.377 45.633 1.00 85.31 498 GLU A C 1
ATOM 3921 O O . GLU A 1 498 ? -16.705 0.486 44.860 1.00 85.31 498 GLU A O 1
ATOM 3926 N N . GLY A 1 499 ? -16.377 -1.444 45.957 1.00 85.25 499 GLY A N 1
ATOM 3927 C CA . GLY A 1 499 ? -14.968 -1.580 45.550 1.00 85.25 499 GLY A CA 1
ATOM 3928 C C . GLY A 1 499 ? -14.511 -2.995 45.188 1.00 85.25 499 GLY A C 1
ATOM 3929 O O . GLY A 1 499 ? -13.308 -3.251 45.091 1.00 85.25 499 GLY A O 1
ATOM 3930 N N . GLY A 1 500 ? -15.447 -3.923 44.976 1.00 88.44 500 GLY A N 1
ATOM 3931 C CA . GLY A 1 500 ? -15.166 -5.296 44.559 1.00 88.44 500 GLY A CA 1
ATOM 3932 C C . GLY A 1 500 ? -14.290 -6.068 45.549 1.00 88.44 500 GLY A C 1
ATOM 3933 O O . GLY A 1 500 ? -14.301 -5.825 46.756 1.00 88.44 500 GLY A O 1
ATOM 3934 N N . TYR A 1 501 ? -13.496 -7.007 45.029 1.00 87.75 501 TYR A N 1
ATOM 3935 C CA . TYR A 1 501 ? -12.569 -7.807 45.837 1.00 87.75 501 TYR A CA 1
ATOM 3936 C C . TYR A 1 501 ? -11.448 -6.980 46.483 1.00 87.75 501 TYR A C 1
ATOM 3938 O O . TYR A 1 501 ? -10.950 -7.362 47.539 1.00 87.75 501 TYR A O 1
ATOM 3946 N N . ILE A 1 502 ? -11.064 -5.845 45.887 1.00 89.31 502 ILE A N 1
ATOM 3947 C CA . ILE A 1 502 ? -10.008 -4.977 46.428 1.00 89.31 502 ILE A CA 1
ATOM 3948 C C . ILE A 1 502 ? -10.457 -4.387 47.768 1.00 89.31 502 ILE A C 1
ATOM 3950 O O . ILE A 1 502 ? -9.739 -4.526 48.754 1.00 89.31 502 ILE A O 1
ATOM 3954 N N . ALA A 1 503 ? -11.673 -3.836 47.838 1.00 90.25 503 ALA A N 1
ATOM 3955 C CA . ALA A 1 503 ? -12.217 -3.289 49.082 1.00 90.25 503 ALA A CA 1
ATOM 3956 C C . ALA A 1 503 ? -12.365 -4.351 50.185 1.00 90.25 503 ALA A C 1
ATOM 3958 O O . ALA A 1 503 ? -12.097 -4.070 51.353 1.00 90.25 503 ALA A O 1
ATOM 3959 N N . ILE A 1 504 ? -12.740 -5.585 49.825 1.00 90.31 504 ILE A N 1
ATOM 3960 C CA . ILE A 1 504 ? -12.785 -6.706 50.778 1.00 90.31 504 ILE A CA 1
ATOM 3961 C C . ILE A 1 504 ? -11.382 -7.001 51.324 1.00 90.31 504 ILE A C 1
ATOM 3963 O O . ILE A 1 504 ? -11.203 -7.145 52.533 1.00 90.31 504 ILE A O 1
ATOM 3967 N N . ASN A 1 505 ? -10.377 -7.060 50.450 1.00 89.75 505 ASN A N 1
ATOM 3968 C CA . ASN A 1 505 ? -9.004 -7.368 50.845 1.00 89.75 505 ASN A CA 1
ATOM 3969 C C . ASN A 1 505 ? -8.398 -6.279 51.726 1.00 89.75 505 ASN A C 1
ATOM 3971 O O . ASN A 1 505 ? -7.765 -6.595 52.733 1.00 89.75 505 ASN A O 1
ATOM 3975 N N . GLU A 1 506 ? -8.635 -5.011 51.398 1.00 91.06 506 GLU A N 1
ATOM 3976 C CA . GLU A 1 506 ? -8.231 -3.879 52.234 1.00 91.06 506 GLU A CA 1
ATOM 3977 C C . GLU A 1 506 ? -8.914 -3.927 53.604 1.00 91.06 506 GLU A C 1
ATOM 3979 O O . GLU A 1 506 ? -8.256 -3.744 54.631 1.00 91.06 506 GLU A O 1
ATOM 3984 N N . HIS A 1 507 ? -10.210 -4.252 53.648 1.00 88.81 507 HIS A N 1
ATOM 3985 C CA . HIS A 1 507 ? -10.941 -4.399 54.903 1.00 88.81 507 HIS A CA 1
ATOM 3986 C C . HIS A 1 507 ? -10.353 -5.510 55.786 1.00 88.81 507 HIS A C 1
ATOM 3988 O O . HIS A 1 507 ? -10.173 -5.300 56.989 1.00 88.81 507 HIS A O 1
ATOM 3994 N N . ILE A 1 508 ? -10.010 -6.661 55.198 1.00 89.31 508 ILE A N 1
ATOM 3995 C CA . ILE A 1 508 ? -9.364 -7.777 55.904 1.00 89.31 508 ILE A CA 1
ATOM 3996 C C . ILE A 1 508 ? -7.991 -7.350 56.434 1.00 89.31 508 ILE A C 1
ATOM 3998 O O . ILE A 1 508 ? -7.690 -7.580 57.603 1.00 89.31 508 ILE A O 1
ATOM 4002 N N . GLN A 1 509 ? -7.172 -6.693 55.612 1.00 90.44 509 GLN A N 1
ATOM 4003 C CA . GLN A 1 509 ? -5.831 -6.262 56.016 1.00 90.44 509 GLN A CA 1
ATOM 4004 C C . GLN A 1 509 ? -5.849 -5.245 57.163 1.00 90.44 509 GLN A C 1
ATOM 4006 O O . GLN A 1 509 ? -4.978 -5.292 58.029 1.00 90.44 509 GLN A O 1
ATOM 4011 N N . GLN A 1 510 ? -6.830 -4.341 57.180 1.00 92.19 510 GLN A N 1
ATOM 4012 C CA . GLN A 1 510 ? -6.927 -3.278 58.185 1.00 92.19 510 GLN A CA 1
ATOM 4013 C C . GLN A 1 510 ? -7.546 -3.745 59.507 1.00 92.19 510 GLN A C 1
ATOM 4015 O O . GLN A 1 510 ? -7.181 -3.226 60.560 1.00 92.19 510 GLN A O 1
ATOM 4020 N N . ASN A 1 511 ? -8.484 -4.698 59.466 1.00 90.06 511 ASN A N 1
ATOM 4021 C CA . ASN A 1 511 ? -9.319 -5.037 60.627 1.00 90.06 511 ASN A CA 1
ATOM 4022 C C . ASN A 1 511 ? -9.063 -6.438 61.203 1.00 90.06 511 ASN A C 1
ATOM 4024 O O . ASN A 1 511 ? -9.579 -6.751 62.276 1.00 90.06 511 ASN A O 1
ATOM 4028 N N . VAL A 1 512 ? -8.281 -7.286 60.525 1.00 89.50 512 VAL A N 1
ATOM 4029 C CA . VAL A 1 512 ? -8.018 -8.672 60.943 1.00 89.50 512 VAL A CA 1
ATOM 4030 C C . VAL A 1 512 ? -6.518 -8.874 61.214 1.00 89.50 512 VAL A C 1
ATOM 4032 O O . VAL A 1 512 ? -5.694 -8.530 60.360 1.00 89.50 512 VAL A O 1
ATOM 4035 N N . PRO A 1 513 ? -6.128 -9.467 62.363 1.00 92.00 513 PRO A N 1
ATOM 4036 C CA . PRO A 1 513 ? -4.733 -9.810 62.654 1.00 92.00 513 PRO A CA 1
ATOM 4037 C C . PRO A 1 513 ? -4.122 -10.716 61.578 1.00 92.00 513 PRO A C 1
ATOM 4039 O O . PRO A 1 513 ? -4.795 -11.628 61.099 1.00 92.00 513 PRO A O 1
ATOM 4042 N N . ALA A 1 514 ? -2.841 -10.511 61.250 1.00 89.06 514 ALA A N 1
ATOM 4043 C CA . ALA A 1 514 ? -2.144 -11.184 60.142 1.00 89.06 514 ALA A CA 1
ATOM 4044 C C . ALA A 1 514 ? -2.311 -12.717 60.128 1.00 89.06 514 ALA A C 1
ATOM 4046 O O . ALA A 1 514 ? -2.524 -13.311 59.076 1.00 89.06 514 ALA A O 1
ATOM 4047 N N . GLU A 1 515 ? -2.299 -13.349 61.303 1.00 90.06 515 GLU A N 1
ATOM 4048 C CA . GLU A 1 515 ? -2.434 -14.803 61.472 1.00 90.06 515 GLU A CA 1
ATOM 4049 C C . GLU A 1 515 ? -3.822 -15.347 61.081 1.00 90.06 515 GLU A C 1
ATOM 4051 O O . GLU A 1 515 ? -3.957 -16.521 60.743 1.00 90.06 515 GLU A O 1
ATOM 4056 N N . ALA A 1 516 ? -4.859 -14.503 61.106 1.00 88.81 516 ALA A N 1
ATOM 4057 C CA . ALA A 1 516 ? -6.240 -14.883 60.810 1.00 88.81 516 ALA A CA 1
ATOM 4058 C C . ALA A 1 516 ? -6.738 -14.379 59.443 1.00 88.81 516 ALA A C 1
ATOM 4060 O O . ALA A 1 516 ? -7.830 -14.759 59.021 1.00 88.81 516 ALA A O 1
ATOM 4061 N N . GLN A 1 517 ? -5.959 -13.554 58.733 1.00 88.12 517 GLN A N 1
ATOM 4062 C CA . GLN A 1 517 ? -6.381 -12.918 57.477 1.00 88.12 517 GLN A CA 1
ATOM 4063 C C . GLN A 1 517 ? -6.784 -13.931 56.401 1.00 88.12 517 GLN A C 1
ATOM 4065 O O . GLN A 1 517 ? -7.842 -13.777 55.795 1.00 88.12 517 GLN A O 1
ATOM 4070 N N . GLN A 1 518 ? -5.988 -14.987 56.201 1.00 88.94 518 GLN A N 1
ATOM 4071 C CA . GLN A 1 518 ? -6.268 -16.000 55.179 1.00 88.94 518 GLN A CA 1
ATOM 4072 C C . GLN A 1 518 ? -7.602 -16.713 55.441 1.00 88.94 518 GLN A C 1
ATOM 4074 O O . GLN A 1 518 ? -8.468 -16.758 54.571 1.00 88.94 518 GLN A O 1
ATOM 4079 N N . LYS A 1 519 ? -7.801 -17.200 56.671 1.00 89.31 519 LYS A N 1
ATOM 4080 C CA . LYS A 1 519 ? -9.019 -17.917 57.065 1.00 89.31 519 LYS A CA 1
ATOM 4081 C C . LYS A 1 519 ? -10.259 -17.021 57.002 1.00 89.31 519 LYS A C 1
ATOM 4083 O O . LYS A 1 519 ? -11.310 -17.459 56.541 1.00 89.31 519 LYS A O 1
ATOM 4088 N N . THR A 1 520 ? -10.149 -15.771 57.450 1.00 87.56 520 THR A N 1
ATOM 4089 C CA . THR A 1 520 ? -11.259 -14.810 57.373 1.00 87.56 520 THR A CA 1
ATOM 4090 C C . THR A 1 520 ? -11.596 -14.468 55.923 1.00 87.56 520 THR A C 1
ATOM 4092 O O . THR A 1 520 ? -12.774 -14.415 55.579 1.00 87.56 520 THR A O 1
ATOM 4095 N N . GLY A 1 521 ? -10.590 -14.312 55.057 1.00 88.00 521 GLY A N 1
ATOM 4096 C CA . GLY A 1 521 ? -10.793 -14.092 53.626 1.00 88.00 521 GLY A CA 1
ATOM 4097 C C . GLY A 1 521 ? -11.534 -15.241 52.946 1.00 88.00 521 GLY A C 1
ATOM 4098 O O . GLY A 1 521 ? -12.523 -14.999 52.259 1.00 88.00 521 GLY A O 1
ATOM 4099 N N . GLU A 1 522 ? -11.131 -16.489 53.202 1.00 89.25 522 GLU A N 1
ATOM 4100 C CA . GLU A 1 522 ? -11.818 -17.679 52.677 1.00 89.25 522 GLU A CA 1
ATOM 4101 C C . GLU A 1 522 ? -13.299 -17.716 53.085 1.00 89.25 522 GLU A C 1
ATOM 4103 O O . GLU A 1 522 ? -14.169 -17.940 52.242 1.00 89.25 522 GLU A O 1
ATOM 4108 N N . ILE A 1 523 ? -13.603 -17.425 54.355 1.00 87.88 523 ILE A N 1
ATOM 4109 C CA . ILE A 1 523 ? -14.983 -17.372 54.858 1.00 87.88 523 ILE A CA 1
ATOM 4110 C C . ILE A 1 523 ? -15.765 -16.237 54.187 1.00 87.88 523 ILE A C 1
ATOM 4112 O O . ILE A 1 523 ? -16.883 -16.456 53.723 1.00 87.88 523 ILE A O 1
ATOM 4116 N N . MET A 1 524 ? -15.196 -15.031 54.099 1.00 88.94 524 MET A N 1
ATOM 4117 C CA . MET A 1 524 ? -15.858 -13.891 53.455 1.00 88.94 524 MET A CA 1
ATOM 4118 C C . MET A 1 524 ? -16.146 -14.173 51.977 1.00 88.94 524 MET A C 1
ATOM 4120 O O . MET A 1 524 ? -17.242 -13.878 51.508 1.00 88.94 524 MET A O 1
ATOM 4124 N N . TYR A 1 525 ? -15.228 -14.804 51.245 1.00 89.06 525 TYR A N 1
ATOM 4125 C CA . TYR A 1 525 ? -15.471 -15.190 49.855 1.00 89.06 525 TYR A CA 1
ATOM 4126 C C . TYR A 1 525 ? -16.528 -16.288 49.713 1.00 89.06 525 TYR A C 1
ATOM 4128 O O . TYR A 1 525 ? -17.354 -16.206 48.806 1.00 89.06 525 TYR A O 1
ATOM 4136 N N . GLN A 1 526 ? -16.565 -17.275 50.613 1.00 86.44 526 GLN A N 1
ATOM 4137 C CA . GLN A 1 526 ? -17.624 -18.292 50.622 1.00 86.44 526 GLN A CA 1
ATOM 4138 C C . GLN A 1 526 ? -19.003 -17.687 50.901 1.00 86.44 526 GLN A C 1
ATOM 4140 O O . GLN A 1 526 ? -19.977 -18.045 50.234 1.00 86.44 526 GLN A O 1
ATOM 4145 N N . ILE A 1 527 ? -19.094 -16.751 51.851 1.00 86.69 527 ILE A N 1
ATOM 4146 C CA . ILE A 1 527 ? -20.337 -16.026 52.144 1.00 86.69 527 ILE A CA 1
ATOM 4147 C C . ILE A 1 527 ? -20.752 -15.188 50.936 1.00 86.69 527 ILE A C 1
ATOM 4149 O O . ILE A 1 527 ? -21.923 -15.215 50.558 1.00 86.69 527 ILE A O 1
ATOM 4153 N N . LEU A 1 528 ? -19.810 -14.473 50.312 1.00 88.00 528 LEU A N 1
ATOM 4154 C CA . LEU A 1 528 ? -20.073 -13.676 49.116 1.00 88.00 528 LEU A CA 1
ATOM 4155 C C . LEU A 1 528 ? -20.625 -14.553 47.991 1.00 88.00 528 LEU A C 1
ATOM 4157 O O . LEU A 1 528 ? -21.680 -14.242 47.450 1.00 88.00 528 LEU A O 1
ATOM 4161 N N . TYR A 1 529 ? -19.952 -15.665 47.689 1.00 86.00 529 TYR A N 1
ATOM 4162 C CA . TYR A 1 529 ? -20.366 -16.608 46.652 1.00 86.00 529 TYR A CA 1
ATOM 4163 C C . TYR A 1 529 ? -21.765 -17.171 46.926 1.00 86.00 529 TYR A C 1
ATOM 4165 O O . TYR A 1 529 ? -22.641 -17.086 46.072 1.00 86.00 529 TYR A O 1
ATOM 4173 N N . SER A 1 530 ? -22.006 -17.646 48.151 1.00 83.94 530 SER A N 1
ATOM 4174 C CA . SER A 1 530 ? -23.307 -18.200 48.552 1.00 83.94 530 SER A CA 1
ATOM 4175 C C . SER A 1 530 ? -24.423 -17.154 48.499 1.00 83.94 530 SER A C 1
ATOM 4177 O O . SER A 1 530 ? -25.552 -17.466 48.144 1.00 83.94 530 SER A O 1
ATOM 4179 N N . SER A 1 531 ? -24.120 -15.899 48.837 1.00 84.44 531 SER A N 1
ATOM 4180 C CA . SER A 1 531 ? -25.092 -14.802 48.768 1.00 84.44 531 SER A CA 1
ATOM 4181 C C . SER A 1 531 ? -25.377 -14.385 47.323 1.00 84.44 531 SER A C 1
ATOM 4183 O O . SER A 1 531 ? -26.494 -13.985 47.010 1.00 84.44 531 SER A O 1
ATOM 4185 N N . MET A 1 532 ? -24.381 -14.471 46.439 1.00 82.31 532 MET A N 1
ATOM 4186 C CA . MET A 1 532 ? -24.531 -14.165 45.016 1.00 82.31 532 MET A CA 1
ATOM 4187 C C . MET A 1 532 ? -25.303 -15.230 44.247 1.00 82.31 532 MET A C 1
ATOM 4189 O O . MET A 1 532 ? -26.029 -14.875 43.325 1.00 82.31 532 MET A O 1
ATOM 4193 N N . ASP A 1 533 ? -25.199 -16.496 44.644 1.00 80.12 533 ASP A N 1
ATOM 4194 C CA . ASP A 1 533 ? -25.978 -17.594 44.053 1.00 80.12 533 ASP A CA 1
ATOM 4195 C C . ASP A 1 533 ? -27.492 -17.406 44.258 1.00 80.12 533 ASP A C 1
ATOM 4197 O O . ASP A 1 533 ? -28.304 -17.849 43.461 1.00 80.12 533 ASP A O 1
ATOM 4201 N N . VAL A 1 534 ? -27.877 -16.672 45.307 1.00 79.69 534 VAL A N 1
ATOM 4202 C CA . VAL A 1 534 ? -29.271 -16.305 45.603 1.00 79.69 534 VAL A CA 1
ATOM 4203 C C . VAL A 1 534 ? -29.715 -15.039 44.842 1.00 79.69 534 VAL A C 1
ATOM 4205 O O . VAL A 1 534 ? -30.899 -14.704 44.821 1.00 79.69 534 VAL A O 1
ATOM 4208 N N . ALA A 1 535 ? -28.777 -14.291 44.251 1.00 71.31 535 ALA A N 1
ATOM 4209 C CA . ALA A 1 535 ? -29.029 -13.006 43.592 1.00 71.31 535 ALA A CA 1
ATOM 4210 C C . ALA A 1 535 ? -29.387 -13.117 42.097 1.00 71.31 535 ALA A C 1
ATOM 4212 O O . ALA A 1 535 ? -29.856 -12.128 41.519 1.00 71.31 535 ALA A O 1
ATOM 4213 N N . LEU A 1 536 ? -29.130 -14.274 41.485 1.00 58.84 536 LEU A N 1
ATOM 4214 C CA . LEU A 1 536 ? -29.427 -14.633 40.094 1.00 58.84 536 LEU A CA 1
ATOM 4215 C C . LEU A 1 536 ? -30.485 -15.738 40.070 1.00 58.84 536 LEU A C 1
ATOM 4217 O O . LEU A 1 536 ? -31.281 -15.735 39.103 1.00 58.84 536 LEU A O 1
#

pLDDT: mean 85.11, std 10.88, range [36.72, 97.75]